Protein AF-0000000079763276 (afdb_homodimer)

Organism: NCBI:txid410072

Sequence (684 aa):
MGRKKKNRVYVGIDGIDIKVNTTSILEENYYAFKNKNGEEIGTLKAVKDGYLLHLCLPKVLRNDNITPFTTTDFKHMESVLKYIQKQLKTIFGNEIYETVVRTCEVNATAELSNVNKIEPMLKLLAKILLTKGEKLFICATGEQTGKRYEAVKCLCSGQRIESIKTAQLSNSRVKLKLYNKSKEQNITDRGLLRIEFIYSSRGLKVAKTGKTLAEFLTPTSIHSLLEWYRKDYKDLLIARYWNNNDRYSLNDGYSVPIYKEMIEVIYNDLVAHEGQPLSVALINKNLIEIDYELFKRACKMYYPKLNSAQKAWARVQKSGEIQINTGIIDEFVSISKQIIYEMGRKKKNRVYVGIDGIDIKVNTTSILEENYYAFKNKNGEEIGTLKAVKDGYLLHLCLPKVLRNDNITPFTTTDFKHMESVLKYIQKQLKTIFGNEIYETVVRTCEVNATAELSNVNKIEPMLKLLAKILLTKGEKLFICATGEQTGKRYEAVKCLCSGQRIESIKTAQLSNSRVKLKLYNKSKEQNITDRGLLRIEFIYSSRGLKVAKTGKTLAEFLTPTSIHSLLEWYRKDYKDLLIARYWNNNDRYSLNDGYSVPIYKEMIEVIYNDLVAHEGQPLSVALINKNLIEIDYELFKRACKMYYPKLNSAQKAWARVQKSGEIQINTGIIDEFVSISKQIIYE

Solvent-accessible surface area (backbone atoms only — not comparable to full-atom values): 34869 Å² total; per-residue (Å²): 126,77,78,74,77,72,64,55,72,42,61,21,40,35,43,34,33,32,36,38,29,29,83,68,78,69,89,58,23,69,43,75,38,57,33,96,84,66,45,77,30,26,42,35,35,45,39,55,59,23,31,38,32,39,35,36,54,22,32,67,79,40,96,51,60,76,59,41,39,30,78,84,48,52,84,45,35,65,60,50,50,50,49,52,50,48,54,49,32,70,74,54,49,87,44,61,79,47,44,35,52,44,33,40,28,36,34,35,32,33,37,50,95,42,51,80,48,49,45,32,43,46,50,46,51,46,57,48,65,38,29,72,85,42,56,32,36,36,33,25,24,25,32,68,61,27,67,71,35,65,79,38,90,65,64,51,69,46,73,44,52,48,33,40,32,45,52,70,36,90,82,57,23,42,27,44,40,36,34,45,45,17,63,78,69,71,42,81,89,50,18,32,40,31,46,32,39,40,27,30,49,62,28,37,52,75,34,60,37,37,54,34,49,76,50,27,63,34,68,70,19,47,50,37,41,52,52,44,48,32,52,47,46,42,65,66,49,49,28,27,35,24,44,46,63,46,78,82,50,70,74,57,88,52,76,50,44,48,65,57,49,53,24,48,46,51,31,52,41,28,62,76,50,74,60,43,45,55,64,40,46,48,47,39,39,84,56,32,35,29,22,38,60,45,51,49,53,21,32,53,70,68,34,92,45,66,69,60,21,51,50,39,53,48,50,39,62,69,64,50,57,58,63,86,30,72,62,38,67,60,48,49,52,53,52,50,49,44,62,58,74,102,127,79,78,73,78,74,63,54,71,42,59,22,38,37,41,33,33,32,37,38,30,30,83,67,79,69,89,57,23,68,42,74,38,58,32,97,86,64,46,77,29,28,41,34,35,46,38,55,58,24,31,37,32,40,35,35,54,23,33,68,79,39,96,50,60,76,59,41,38,29,79,84,47,52,85,45,34,66,60,50,50,50,51,54,51,49,54,49,32,70,74,52,48,86,44,63,80,47,44,34,51,43,32,39,27,38,32,34,32,34,38,49,97,42,50,80,47,49,45,32,43,45,50,46,52,47,57,47,65,37,29,70,84,41,56,31,35,38,34,25,24,26,31,68,61,26,67,70,33,64,79,36,89,65,65,52,69,47,72,44,51,50,34,41,32,45,50,72,36,91,82,57,24,42,26,44,39,35,34,46,44,18,64,76,68,71,42,83,87,51,18,31,40,30,48,31,38,40,26,31,51,60,28,38,53,75,35,61,36,35,55,34,50,74,50,28,60,33,69,69,20,47,50,37,41,53,52,43,48,33,51,45,45,42,65,66,50,48,27,27,34,24,43,47,64,48,77,81,50,73,74,59,87,52,75,51,43,49,65,57,48,53,24,49,46,52,32,52,41,26,62,77,52,74,60,43,46,55,62,40,46,50,47,40,38,84,58,32,36,31,22,37,58,44,50,48,51,22,32,53,72,68,35,93,44,67,68,60,21,50,52,39,55,49,51,39,62,71,66,50,56,59,62,85,30,71,63,37,66,60,49,50,52,52,53,49,50,44,62,58,75,103

Structure (mmCIF, N/CA/C/O backbone):
data_AF-0000000079763276-model_v1
#
loop_
_entity.id
_entity.type
_entity.pdbx_description
1 polymer 'Uncharacterized protein'
#
loop_
_atom_site.group_PDB
_atom_site.id
_atom_site.type_symbol
_atom_site.label_atom_id
_atom_site.label_alt_id
_atom_site.label_comp_id
_atom_site.label_asym_id
_atom_site.label_entity_id
_atom_site.label_seq_id
_atom_site.pdbx_PDB_ins_code
_atom_site.Cartn_x
_atom_site.Cartn_y
_atom_site.Cartn_z
_atom_site.occupancy
_atom_site.B_iso_or_equiv
_atom_site.auth_seq_id
_atom_site.auth_comp_id
_atom_site.auth_asym_id
_atom_site.auth_atom_id
_atom_site.pdbx_PDB_model_num
ATOM 1 N N . MET A 1 1 ? -39.062 15.445 4.48 1 29.23 1 MET A N 1
ATOM 2 C CA . MET A 1 1 ? -37.656 15.047 4.402 1 29.23 1 MET A CA 1
ATOM 3 C C . MET A 1 1 ? -37.469 13.875 3.451 1 29.23 1 MET A C 1
ATOM 5 O O . MET A 1 1 ? -38.094 12.828 3.627 1 29.23 1 MET A O 1
ATOM 9 N N . GLY A 1 2 ? -37.188 14.172 2.225 1 38.56 2 GLY A N 1
ATOM 10 C CA . GLY A 1 2 ? -37.219 13.133 1.207 1 38.56 2 GLY A CA 1
ATOM 11 C C . GLY A 1 2 ? -36.469 11.875 1.626 1 38.56 2 GLY A C 1
ATOM 12 O O . GLY A 1 2 ? -35.531 11.938 2.43 1 38.56 2 GLY A O 1
ATOM 13 N N . ARG A 1 3 ? -37.062 10.742 1.573 1 43 3 ARG A N 1
ATOM 14 C CA . ARG A 1 3 ? -36.5 9.484 2.049 1 43 3 ARG A CA 1
ATOM 15 C C . ARG A 1 3 ? -35.062 9.312 1.533 1 43 3 ARG A C 1
ATOM 17 O O . ARG A 1 3 ? -34.812 9.352 0.325 1 43 3 ARG A O 1
ATOM 24 N N . LYS A 1 4 ? -34.062 9.695 2.346 1 55.12 4 LYS A N 1
ATOM 25 C CA . LYS A 1 4 ? -32.656 9.469 2.043 1 55.12 4 LYS A CA 1
ATOM 26 C C . LYS A 1 4 ? -32.438 8.148 1.297 1 55.12 4 LYS A C 1
ATOM 28 O O . LYS A 1 4 ? -32.969 7.117 1.707 1 55.12 4 LYS A O 1
ATOM 33 N N . LYS A 1 5 ? -32.25 8.164 -0.028 1 55.94 5 LYS A N 1
ATOM 34 C CA . LYS A 1 5 ? -32.031 6.996 -0.872 1 55.94 5 LYS A CA 1
ATOM 35 C C . LYS A 1 5 ? -31.078 6.008 -0.195 1 55.94 5 LYS A C 1
ATOM 37 O O . LYS A 1 5 ? -29.969 6.371 0.198 1 55.94 5 LYS A O 1
ATOM 42 N N . LYS A 1 6 ? -31.719 4.93 0.342 1 70.81 6 LYS A N 1
ATOM 43 C CA . LYS A 1 6 ? -30.969 3.846 0.965 1 70.81 6 LYS A CA 1
ATOM 44 C C . LYS A 1 6 ? -29.922 3.281 0.007 1 70.81 6 LYS A C 1
ATOM 46 O O . LYS A 1 6 ? -30.188 3.102 -1.182 1 70.81 6 LYS A O 1
ATOM 51 N N . ASN A 1 7 ? -28.688 3.197 0.489 1 83.5 7 ASN A N 1
ATOM 52 C CA . ASN A 1 7 ? -27.625 2.553 -0.283 1 83.5 7 ASN A CA 1
ATOM 53 C C . ASN A 1 7 ? -28.016 1.139 -0.702 1 83.5 7 ASN A C 1
ATOM 55 O O . ASN A 1 7 ? -28.703 0.437 0.039 1 83.5 7 ASN A O 1
ATOM 59 N N . ARG A 1 8 ? -27.859 0.8 -1.854 1 90.81 8 ARG A N 1
ATOM 60 C CA . ARG A 1 8 ? -27.969 -0.591 -2.281 1 90.81 8 ARG A CA 1
ATOM 61 C C . ARG A 1 8 ? -26.719 -1.372 -1.922 1 90.81 8 ARG A C 1
ATOM 63 O O . ARG A 1 8 ? -25.609 -0.97 -2.281 1 90.81 8 ARG A O 1
ATOM 70 N N . VAL A 1 9 ? -26.891 -2.482 -1.123 1 96.5 9 VAL A N 1
ATOM 71 C CA . VAL A 1 9 ? -25.766 -3.312 -0.698 1 96.5 9 VAL A CA 1
ATOM 72 C C . VAL A 1 9 ? -26.016 -4.766 -1.097 1 96.5 9 VAL A C 1
ATOM 74 O O . VAL A 1 9 ? -27.109 -5.301 -0.869 1 96.5 9 VAL A O 1
ATOM 77 N N . TYR A 1 10 ? -25.094 -5.324 -1.729 1 96.94 10 TYR A N 1
ATOM 78 C CA . TYR A 1 10 ? -25.125 -6.742 -2.064 1 96.94 10 TYR A CA 1
ATOM 79 C C . TYR A 1 10 ? -24.016 -7.5 -1.35 1 96.94 10 TYR A C 1
ATOM 81 O O . TYR A 1 10 ? -22.859 -7.09 -1.386 1 96.94 10 TYR A O 1
ATOM 89 N N . VAL A 1 11 ? -24.359 -8.57 -0.681 1 97.94 11 VAL A N 1
ATOM 90 C CA . VAL A 1 11 ? -23.375 -9.43 -0.018 1 97.94 11 VAL A CA 1
ATOM 91 C C . VAL A 1 11 ? -23.391 -10.82 -0.642 1 97.94 11 VAL A C 1
ATOM 93 O O . VAL A 1 11 ? -24.469 -11.391 -0.869 1 97.94 11 VAL A O 1
ATOM 96 N N . GLY A 1 12 ? -22.266 -11.336 -0.993 1 98.12 12 GLY A N 1
ATOM 97 C CA . GLY A 1 12 ? -22.188 -12.664 -1.594 1 98.12 12 GLY A CA 1
ATOM 98 C C . GLY A 1 12 ? -20.781 -13.148 -1.804 1 98.12 12 GLY A C 1
ATOM 99 O O . GLY A 1 12 ? -19.812 -12.477 -1.424 1 98.12 12 GLY A O 1
ATOM 100 N N . ILE A 1 13 ? -20.672 -14.312 -2.334 1 97.88 13 ILE A N 1
ATOM 101 C CA . ILE A 1 13 ? -19.359 -14.898 -2.621 1 97.88 13 ILE A CA 1
ATOM 102 C C . ILE A 1 13 ? -18.906 -14.477 -4.012 1 97.88 13 ILE A C 1
ATOM 104 O O . ILE A 1 13 ? -19.719 -14.148 -4.875 1 97.88 13 ILE A O 1
ATOM 108 N N . ASP A 1 14 ? -17.594 -14.336 -4.203 1 97.75 14 ASP A N 1
ATOM 109 C CA . ASP A 1 14 ? -17.016 -13.875 -5.465 1 97.75 14 ASP A CA 1
ATOM 110 C C . ASP A 1 14 ? -16.016 -14.883 -6.012 1 97.75 14 ASP A C 1
ATOM 112 O O . ASP A 1 14 ? -16.406 -15.898 -6.598 1 97.75 14 ASP A O 1
ATOM 116 N N . GLY A 1 15 ? -14.75 -14.688 -5.762 1 97.56 15 GLY A N 1
ATOM 117 C CA . GLY A 1 15 ? -13.719 -15.586 -6.254 1 97.56 15 GLY A CA 1
ATOM 118 C C . GLY A 1 15 ? -13.484 -16.781 -5.352 1 97.56 15 GLY A C 1
ATOM 119 O O . GLY A 1 15 ? -13.523 -16.656 -4.125 1 97.56 15 GLY A O 1
ATOM 120 N N . ILE A 1 16 ? -13.273 -17.953 -5.941 1 97.88 16 ILE A N 1
ATOM 121 C CA . ILE A 1 16 ? -12.898 -19.156 -5.191 1 97.88 16 ILE A CA 1
ATOM 122 C C . ILE A 1 16 ? -11.672 -19.797 -5.824 1 97.88 16 ILE A C 1
ATOM 124 O O . ILE A 1 16 ? -11.508 -19.781 -7.047 1 97.88 16 ILE A O 1
ATOM 128 N N . ASP A 1 17 ? -10.852 -20.25 -4.98 1 97.62 17 ASP A N 1
ATOM 129 C CA . ASP A 1 17 ? -9.75 -21.094 -5.414 1 97.62 17 ASP A CA 1
ATOM 130 C C . ASP A 1 17 ? -10.055 -22.562 -5.168 1 97.62 17 ASP A C 1
ATOM 132 O O . ASP A 1 17 ? -10.328 -22.969 -4.035 1 97.62 17 ASP A O 1
ATOM 136 N N . ILE A 1 18 ? -10.016 -23.328 -6.203 1 97.31 18 ILE A N 1
ATOM 137 C CA . ILE A 1 18 ? -10.328 -24.75 -6.141 1 97.31 18 ILE A CA 1
ATOM 138 C C . ILE A 1 18 ? -9.086 -25.562 -6.504 1 97.31 18 ILE A C 1
ATOM 140 O O . ILE A 1 18 ? -8.555 -25.438 -7.609 1 97.31 18 ILE A O 1
ATOM 144 N N . LYS A 1 19 ? -8.672 -26.359 -5.641 1 95.62 19 LYS A N 1
ATOM 145 C CA . LYS A 1 19 ? -7.625 -27.328 -5.957 1 95.62 19 LYS A CA 1
ATOM 146 C C . LYS A 1 19 ? -8.203 -28.578 -6.613 1 95.62 19 LYS A C 1
ATOM 148 O O . LYS A 1 19 ? -9.055 -29.25 -6.031 1 95.62 19 LYS A O 1
ATOM 153 N N . VAL A 1 20 ? -7.797 -28.781 -7.797 1 93.38 20 VAL A N 1
ATOM 154 C CA . VAL A 1 20 ? -8.164 -29.984 -8.531 1 93.38 20 VAL A CA 1
ATOM 155 C C . VAL A 1 20 ? -7.055 -31.031 -8.391 1 93.38 20 VAL A C 1
ATOM 157 O O . VAL A 1 20 ? -6.008 -30.922 -9.031 1 93.38 20 VAL A O 1
ATOM 160 N N . ASN A 1 21 ? -7.363 -31.984 -7.621 1 90.94 21 ASN A N 1
ATOM 161 C CA . ASN A 1 21 ? -6.391 -33.062 -7.445 1 90.94 21 ASN A CA 1
ATOM 162 C C . ASN A 1 21 ? -6.488 -34.094 -8.555 1 90.94 21 ASN A C 1
ATOM 164 O O . ASN A 1 21 ? -7.539 -34.719 -8.742 1 90.94 21 ASN A O 1
ATOM 168 N N . THR A 1 22 ? -5.457 -34.188 -9.266 1 88.19 22 THR A N 1
ATOM 169 C CA . THR A 1 22 ? -5.43 -35.094 -10.406 1 88.19 22 THR A CA 1
ATOM 170 C C . THR A 1 22 ? -3.994 -35.5 -10.742 1 88.19 22 THR A C 1
ATOM 172 O O . THR A 1 22 ? -3.047 -34.812 -10.375 1 88.19 22 THR A O 1
ATOM 175 N N . THR A 1 23 ? -3.895 -36.625 -11.391 1 78.94 23 THR A N 1
ATOM 176 C CA . THR A 1 23 ? -2.596 -37.062 -11.883 1 78.94 23 THR A CA 1
ATOM 177 C C . THR A 1 23 ? -2.428 -36.688 -13.359 1 78.94 23 THR A C 1
ATOM 179 O O . THR A 1 23 ? -1.354 -36.906 -13.93 1 78.94 23 THR A O 1
ATOM 182 N N . SER A 1 24 ? -3.504 -36.188 -13.844 1 78.69 24 SER A N 1
ATOM 183 C CA . SER A 1 24 ? -3.453 -35.812 -15.258 1 78.69 24 SER A CA 1
ATOM 184 C C . SER A 1 24 ? -2.49 -34.625 -15.477 1 78.69 24 SER A C 1
ATOM 186 O O . SER A 1 24 ? -2.424 -33.719 -14.664 1 78.69 24 SER A O 1
ATOM 188 N N . ILE A 1 25 ? -1.754 -34.781 -16.531 1 73.62 25 ILE A N 1
ATOM 189 C CA . ILE A 1 25 ? -0.878 -33.688 -16.938 1 73.62 25 ILE A CA 1
ATOM 190 C C . ILE A 1 25 ? -1.434 -33 -18.188 1 73.62 25 ILE A C 1
ATOM 192 O O . ILE A 1 25 ? -1.625 -33.656 -19.219 1 73.62 25 ILE A O 1
ATOM 196 N N . LEU A 1 26 ? -1.75 -31.797 -18.016 1 76.94 26 LEU A N 1
ATOM 197 C CA . LEU A 1 26 ? -2.297 -31.062 -19.156 1 76.94 26 LEU A CA 1
ATOM 198 C C . LEU A 1 26 ? -1.179 -30.547 -20.047 1 76.94 26 LEU A C 1
ATOM 200 O O . LEU A 1 26 ? -0.051 -30.344 -19.594 1 76.94 26 LEU A O 1
ATOM 204 N N . GLU A 1 27 ? -1.501 -30.359 -21.312 1 66.69 27 GLU A N 1
ATOM 205 C CA . GLU A 1 27 ? -0.526 -29.953 -22.328 1 66.69 27 GLU A CA 1
ATOM 206 C C . GLU A 1 27 ? -0.096 -28.5 -22.125 1 66.69 27 GLU A C 1
ATOM 208 O O . GLU A 1 27 ? 0.997 -28.109 -22.531 1 66.69 27 GLU A O 1
ATOM 213 N N . GLU A 1 28 ? -1.075 -27.766 -21.609 1 68 28 GLU A N 1
ATOM 214 C CA . GLU A 1 28 ? -0.776 -26.359 -21.375 1 68 28 GLU A CA 1
ATOM 215 C C . GLU A 1 28 ? -0.731 -26.031 -19.891 1 68 28 GLU A C 1
ATOM 217 O O . GLU A 1 28 ? -1.394 -26.688 -19.078 1 68 28 GLU A O 1
ATOM 222 N N . ASN A 1 29 ? 0.123 -25.125 -19.5 1 62.69 29 ASN A N 1
ATOM 223 C CA . ASN A 1 29 ? 0.277 -24.75 -18.109 1 62.69 29 ASN A CA 1
ATOM 224 C C . ASN A 1 29 ? -0.835 -23.797 -17.656 1 62.69 29 ASN A C 1
ATOM 226 O O . ASN A 1 29 ? -1.068 -23.641 -16.453 1 62.69 29 ASN A O 1
ATOM 230 N N . TYR A 1 30 ? -1.429 -23.156 -18.641 1 70.62 30 TYR A N 1
ATOM 231 C CA . TYR A 1 30 ? -2.461 -22.172 -18.359 1 70.62 30 TYR A CA 1
ATOM 232 C C . TYR A 1 30 ? -3.713 -22.422 -19.188 1 70.62 30 TYR A C 1
ATOM 234 O O . TYR A 1 30 ? -3.637 -22.578 -20.406 1 70.62 30 TYR A O 1
ATOM 242 N N . TYR A 1 31 ? -4.738 -22.688 -18.438 1 80.56 31 TYR A N 1
ATOM 243 C CA . TYR A 1 31 ? -6.023 -22.859 -19.109 1 80.56 31 TYR A CA 1
ATOM 244 C C . TYR A 1 31 ? -7.047 -21.859 -18.578 1 80.56 31 TYR A C 1
ATOM 246 O O . TYR A 1 31 ? -7.145 -21.625 -17.375 1 80.56 31 TYR A O 1
ATOM 254 N N . ALA A 1 32 ? -7.691 -21.266 -19.531 1 85.94 32 ALA A N 1
ATOM 255 C CA . ALA A 1 32 ? -8.758 -20.328 -19.156 1 85.94 32 ALA A CA 1
ATOM 256 C C . ALA A 1 32 ? -10.117 -21.016 -19.156 1 85.94 32 ALA A C 1
ATOM 258 O O . ALA A 1 32 ? -10.43 -21.781 -20.078 1 85.94 32 ALA A O 1
ATOM 259 N N . PHE A 1 33 ? -10.789 -20.812 -18.078 1 89.25 33 PHE A N 1
ATOM 260 C CA . PHE A 1 33 ? -12.188 -21.203 -18.031 1 89.25 33 PHE A CA 1
ATOM 261 C C . PHE A 1 33 ? -13.07 -20.109 -18.609 1 89.25 33 PHE A C 1
ATOM 263 O O . PHE A 1 33 ? -12.898 -18.922 -18.297 1 89.25 33 PHE A O 1
ATOM 270 N N . LYS A 1 34 ? -13.93 -20.547 -19.453 1 86.81 34 LYS A N 1
ATOM 271 C CA . LYS A 1 34 ? -14.789 -19.547 -20.094 1 86.81 34 LYS A CA 1
ATOM 272 C C . LYS A 1 34 ? -16.266 -19.859 -19.844 1 86.81 34 LYS A C 1
ATOM 274 O O . LYS A 1 34 ? -16.641 -21.016 -19.688 1 86.81 34 LYS A O 1
ATOM 279 N N . ASN A 1 35 ? -17 -18.781 -19.781 1 86.5 35 ASN A N 1
ATOM 280 C CA . ASN A 1 35 ? -18.438 -18.984 -19.672 1 86.5 35 ASN A CA 1
ATOM 281 C C . ASN A 1 35 ? -19.078 -19.203 -21.047 1 86.5 35 ASN A C 1
ATOM 283 O O . ASN A 1 35 ? -18.359 -19.359 -22.047 1 86.5 35 ASN A O 1
ATOM 287 N N . LYS A 1 36 ? -20.406 -19.219 -21.031 1 81.31 36 LYS A N 1
ATOM 288 C CA . LYS A 1 36 ? -21.141 -19.516 -22.25 1 81.31 36 LYS A CA 1
ATOM 289 C C . LYS A 1 36 ? -20.906 -18.453 -23.312 1 81.31 36 LYS A C 1
ATOM 291 O O . LYS A 1 36 ? -20.969 -18.75 -24.516 1 81.31 36 LYS A O 1
ATOM 296 N N . ASN A 1 37 ? -20.578 -17.281 -22.906 1 84.88 37 ASN A N 1
ATOM 297 C CA . ASN A 1 37 ? -20.359 -16.172 -23.812 1 84.88 37 ASN A CA 1
ATOM 298 C C . ASN A 1 37 ? -18.906 -16.047 -24.25 1 84.88 37 ASN A C 1
ATOM 300 O O . ASN A 1 37 ? -18.531 -15.117 -24.953 1 84.88 37 ASN A O 1
ATOM 304 N N . GLY A 1 38 ? -18.094 -16.953 -23.766 1 86.06 38 GLY A N 1
ATOM 305 C CA . GLY A 1 38 ? -16.688 -16.953 -24.156 1 86.06 38 GLY A CA 1
ATOM 306 C C . GLY A 1 38 ? -15.828 -16.078 -23.266 1 86.06 38 GLY A C 1
ATOM 307 O O . GLY A 1 38 ? -14.633 -15.906 -23.516 1 86.06 38 GLY A O 1
ATOM 308 N N . GLU A 1 39 ? -16.422 -15.508 -22.25 1 88.75 39 GLU A N 1
ATOM 309 C CA . GLU A 1 39 ? -15.664 -14.648 -21.344 1 88.75 39 GLU A CA 1
ATOM 310 C C . GLU A 1 39 ? -14.891 -15.477 -20.312 1 88.75 39 GLU A C 1
ATOM 312 O O . GLU A 1 39 ? -15.398 -16.484 -19.812 1 88.75 39 GLU A O 1
ATOM 317 N N . GLU A 1 40 ? -13.742 -15 -20.031 1 91.56 40 GLU A N 1
ATOM 318 C CA . GLU A 1 40 ? -12.922 -15.703 -19.047 1 91.56 40 GLU A CA 1
ATOM 319 C C . GLU A 1 40 ? -13.5 -15.562 -17.656 1 91.56 40 GLU A C 1
ATOM 321 O O . GLU A 1 40 ? -13.812 -14.453 -17.203 1 91.56 40 GLU A O 1
ATOM 326 N N . ILE A 1 41 ? -13.641 -16.703 -17.047 1 93.69 41 ILE A N 1
ATOM 327 C CA . ILE A 1 41 ? -14.242 -16.672 -15.711 1 93.69 41 ILE A CA 1
ATOM 328 C C . ILE A 1 41 ? -13.281 -17.281 -14.695 1 93.69 41 ILE A C 1
ATOM 330 O O . ILE A 1 41 ? -13.539 -17.25 -13.492 1 93.69 41 ILE A O 1
ATOM 334 N N . GLY A 1 42 ? -12.219 -17.812 -15.18 1 94.25 42 GLY A N 1
ATOM 335 C CA . GLY A 1 42 ? -11.242 -18.406 -14.281 1 94.25 42 GLY A CA 1
ATOM 336 C C . GLY A 1 42 ? -10 -18.906 -15 1 94.25 42 GLY A C 1
ATOM 337 O O . GLY A 1 42 ? -9.969 -18.953 -16.234 1 94.25 42 GLY A O 1
ATOM 338 N N . THR A 1 43 ? -9.031 -19.141 -14.227 1 91 43 THR A N 1
ATOM 339 C CA . THR A 1 43 ? -7.773 -19.641 -14.766 1 91 43 THR A CA 1
ATOM 340 C C . THR A 1 43 ? -7.293 -20.844 -13.969 1 91 43 THR A C 1
ATOM 342 O O . THR A 1 43 ? -7.496 -20.922 -12.758 1 91 43 THR A O 1
ATOM 345 N N . LEU A 1 44 ? -6.742 -21.766 -14.703 1 87.69 44 LEU A N 1
ATOM 346 C CA . LEU A 1 44 ? -6.191 -22.984 -14.133 1 87.69 44 LEU A CA 1
ATOM 347 C C . LEU A 1 44 ? -4.672 -22.984 -14.211 1 87.69 44 LEU A C 1
ATOM 349 O O . LEU A 1 44 ? -4.102 -22.797 -15.289 1 87.69 44 LEU A O 1
ATOM 353 N N . LYS A 1 45 ? -4.109 -23.125 -13.047 1 81.12 45 LYS A N 1
ATOM 354 C CA . LYS A 1 45 ? -2.652 -23.156 -12.977 1 81.12 45 LYS A CA 1
ATOM 355 C C . LYS A 1 45 ? -2.158 -24.469 -12.375 1 81.12 45 LYS A C 1
ATOM 357 O O . LYS A 1 45 ? -2.746 -24.984 -11.414 1 81.12 45 LYS A O 1
ATOM 362 N N . ALA A 1 46 ? -1.148 -25 -12.883 1 77.81 46 ALA A N 1
ATOM 363 C CA . ALA A 1 46 ? -0.569 -26.234 -12.352 1 77.81 46 ALA A CA 1
ATOM 364 C C . ALA A 1 46 ? 0.062 -26 -10.984 1 77.81 46 ALA A C 1
ATOM 366 O O . ALA A 1 46 ? 0.73 -24.984 -10.773 1 77.81 46 ALA A O 1
ATOM 367 N N . VAL A 1 47 ? -0.291 -26.844 -10.062 1 77.44 47 VAL A N 1
ATOM 368 C CA . VAL A 1 47 ? 0.305 -26.844 -8.734 1 77.44 47 VAL A CA 1
ATOM 369 C C . VAL A 1 47 ? 0.693 -28.281 -8.344 1 77.44 47 VAL A C 1
ATOM 371 O O . VAL A 1 47 ? 0.512 -29.203 -9.133 1 77.44 47 VAL A O 1
ATOM 374 N N . LYS A 1 48 ? 1.231 -28.359 -7.105 1 69.56 48 LYS A N 1
ATOM 375 C CA . LYS A 1 48 ? 1.581 -29.688 -6.621 1 69.56 48 LYS A CA 1
ATOM 376 C C . LYS A 1 48 ? 0.35 -30.578 -6.547 1 69.56 48 LYS A C 1
ATOM 378 O O . LYS A 1 48 ? -0.684 -30.188 -6.004 1 69.56 48 LYS A O 1
ATOM 383 N N . ASP A 1 49 ? 0.471 -31.703 -7.117 1 73.56 49 ASP A N 1
ATOM 384 C CA . ASP A 1 49 ? -0.523 -32.781 -7.043 1 73.56 49 ASP A CA 1
ATOM 385 C C . ASP A 1 49 ? -1.811 -32.375 -7.762 1 73.56 49 ASP A C 1
ATOM 387 O O . ASP A 1 49 ? -2.9 -32.812 -7.383 1 73.56 49 ASP A O 1
ATOM 391 N N . GLY A 1 50 ? -1.631 -31.438 -8.758 1 83.31 50 GLY A N 1
ATOM 392 C CA . GLY A 1 50 ? -2.83 -31.109 -9.508 1 83.31 50 GLY A CA 1
ATOM 393 C C . GLY A 1 50 ? -2.832 -29.688 -10.039 1 83.31 50 GLY A C 1
ATOM 394 O O . GLY A 1 50 ? -1.827 -29.219 -10.586 1 83.31 50 GLY A O 1
ATOM 395 N N . TYR A 1 51 ? -3.986 -29.109 -10 1 86.44 51 TYR A N 1
ATOM 396 C CA . TYR A 1 51 ? -4.172 -27.766 -10.555 1 86.44 51 TYR A CA 1
ATOM 397 C C . TYR A 1 51 ? -4.992 -26.891 -9.617 1 86.44 51 TYR A C 1
ATOM 399 O O . TYR A 1 51 ? -5.805 -27.406 -8.836 1 86.44 51 TYR A O 1
ATOM 407 N N . LEU A 1 52 ? -4.672 -25.641 -9.688 1 91.44 52 LEU A N 1
ATOM 408 C CA . LEU A 1 52 ? -5.453 -24.656 -8.945 1 91.44 52 LEU A CA 1
ATOM 409 C C . LEU A 1 52 ? -6.316 -23.828 -9.898 1 91.44 52 LEU A C 1
ATOM 411 O O . LEU A 1 52 ? -5.793 -23.141 -10.781 1 91.44 52 LEU A O 1
ATOM 415 N N . LEU A 1 53 ? -7.539 -23.906 -9.688 1 94.5 53 LEU A N 1
ATOM 416 C CA . LEU A 1 53 ? -8.5 -23.125 -10.461 1 94.5 53 LEU A CA 1
ATOM 417 C C . LEU A 1 53 ? -8.945 -21.891 -9.688 1 94.5 53 LEU A C 1
ATOM 419 O O . LEU A 1 53 ? -9.547 -22.016 -8.617 1 94.5 53 LEU A O 1
ATOM 423 N N . HIS A 1 54 ? -8.641 -20.781 -10.227 1 96.38 54 HIS A N 1
ATOM 424 C CA . HIS A 1 54 ? -9.25 -19.547 -9.734 1 96.38 54 HIS A CA 1
ATOM 425 C C . HIS A 1 54 ? -10.508 -19.188 -10.523 1 96.38 54 HIS A C 1
ATOM 427 O O . HIS A 1 54 ? -10.43 -18.906 -11.719 1 96.38 54 HIS A O 1
ATOM 433 N N . LEU A 1 55 ? -11.57 -19.172 -9.836 1 97.19 55 LEU A N 1
ATOM 434 C CA . LEU A 1 55 ? -12.852 -19.016 -10.523 1 97.19 55 LEU A CA 1
ATOM 435 C C . LEU A 1 55 ? -13.648 -17.859 -9.938 1 97.19 55 LEU A C 1
ATOM 437 O O . LEU A 1 55 ? -13.773 -17.734 -8.719 1 97.19 55 LEU A O 1
ATOM 441 N N . CYS A 1 56 ? -14.141 -17 -10.797 1 97.25 56 CYS A N 1
ATOM 442 C CA . CYS A 1 56 ? -15.094 -15.969 -10.406 1 97.25 56 CYS A CA 1
ATOM 443 C C . CYS A 1 56 ? -16.531 -16.469 -10.539 1 97.25 56 CYS A C 1
ATOM 445 O O . CYS A 1 56 ? -17.094 -16.438 -11.633 1 97.25 56 CYS A O 1
ATOM 447 N N . LEU A 1 57 ? -17.141 -16.75 -9.523 1 96.56 57 LEU A N 1
ATOM 448 C CA . LEU A 1 57 ? -18.406 -17.469 -9.516 1 96.56 57 LEU A CA 1
ATOM 449 C C . LEU A 1 57 ? -19.516 -16.641 -10.164 1 96.56 57 LEU A C 1
ATOM 451 O O . LEU A 1 57 ? -20.266 -17.141 -10.992 1 96.56 57 LEU A O 1
ATOM 455 N N . PRO A 1 58 ? -19.656 -15.359 -9.805 1 96.31 58 PRO A N 1
ATOM 456 C CA . PRO A 1 58 ? -20.719 -14.57 -10.43 1 96.31 58 PRO A CA 1
ATOM 457 C C . PRO A 1 58 ? -20.625 -14.555 -11.953 1 96.31 58 PRO A C 1
ATOM 459 O O . PRO A 1 58 ? -21.641 -14.516 -12.641 1 96.31 58 PRO A O 1
ATOM 462 N N . LYS A 1 59 ? -19.484 -14.641 -12.453 1 95.5 59 LYS A N 1
ATOM 463 C CA . LYS A 1 59 ? -19.281 -14.539 -13.898 1 95.5 59 LYS A CA 1
ATOM 464 C C . LYS A 1 59 ? -19.75 -15.797 -14.609 1 95.5 59 LYS A C 1
ATOM 466 O O . LYS A 1 59 ? -19.859 -15.812 -15.836 1 95.5 59 LYS A O 1
ATOM 471 N N . VAL A 1 60 ? -19.938 -16.859 -13.891 1 94.75 60 VAL A N 1
ATOM 472 C CA . VAL A 1 60 ? -20.578 -18.031 -14.477 1 94.75 60 VAL A CA 1
ATOM 473 C C . VAL A 1 60 ? -22 -17.688 -14.898 1 94.75 60 VAL A C 1
ATOM 475 O O . VAL A 1 60 ? -22.531 -18.25 -15.867 1 94.75 60 VAL A O 1
ATOM 478 N N . LEU A 1 61 ? -22.625 -16.781 -14.219 1 94 61 LEU A N 1
ATOM 479 C CA . LEU A 1 61 ? -24.031 -16.469 -14.406 1 94 61 LEU A CA 1
ATOM 480 C C . LEU A 1 61 ? -24.203 -15.141 -15.148 1 94 61 LEU A C 1
ATOM 482 O O . LEU A 1 61 ? -25.219 -14.914 -15.805 1 94 61 LEU A O 1
ATOM 486 N N . ARG A 1 62 ? -23.312 -14.242 -15.016 1 93.19 62 ARG A N 1
ATOM 487 C CA . ARG A 1 62 ? -23.453 -12.898 -15.578 1 93.19 62 ARG A CA 1
ATOM 488 C C . ARG A 1 62 ? -22.109 -12.352 -16.047 1 93.19 62 ARG A C 1
ATOM 490 O O . ARG A 1 62 ? -21.062 -12.969 -15.812 1 93.19 62 ARG A O 1
ATOM 497 N N . ASN A 1 63 ? -22.047 -11.141 -16.641 1 90.44 63 ASN A N 1
ATOM 498 C CA . ASN A 1 63 ? -20.891 -10.648 -17.375 1 90.44 63 ASN A CA 1
ATOM 499 C C . ASN A 1 63 ? -19.859 -10.008 -16.453 1 90.44 63 ASN A C 1
ATOM 501 O O . ASN A 1 63 ? -18.703 -9.797 -16.844 1 90.44 63 ASN A O 1
ATOM 505 N N . ASP A 1 64 ? -20.312 -9.594 -15.289 1 92.25 64 ASP A N 1
ATOM 506 C CA . ASP A 1 64 ? -19.391 -8.953 -14.359 1 92.25 64 ASP A CA 1
ATOM 507 C C . ASP A 1 64 ? -19.641 -9.43 -12.93 1 92.25 64 ASP A C 1
ATOM 509 O O . ASP A 1 64 ? -20.531 -10.258 -12.688 1 92.25 64 ASP A O 1
ATOM 513 N N . ASN A 1 65 ? -18.828 -9 -12.094 1 96.06 65 ASN A N 1
ATOM 514 C CA . ASN A 1 65 ? -18.984 -9.398 -10.695 1 96.06 65 ASN A CA 1
ATOM 515 C C . ASN A 1 65 ? -19.266 -8.188 -9.805 1 96.06 65 ASN A C 1
ATOM 517 O O . ASN A 1 65 ? -18.875 -8.18 -8.633 1 96.06 65 ASN A O 1
ATOM 521 N N . ILE A 1 66 ? -19.859 -7.152 -10.383 1 96.31 66 ILE A N 1
ATOM 522 C CA . ILE A 1 66 ? -20.281 -6.023 -9.555 1 96.31 66 ILE A CA 1
ATOM 523 C C . ILE A 1 66 ? -21.188 -6.516 -8.43 1 96.31 66 ILE A C 1
ATOM 525 O O . ILE A 1 66 ? -20.969 -6.188 -7.258 1 96.31 66 ILE A O 1
ATOM 529 N N . THR A 1 67 ? -22.203 -7.312 -8.906 1 96.69 67 THR A N 1
ATOM 530 C CA . THR A 1 67 ? -23 -8.039 -7.93 1 96.69 67 THR A CA 1
ATOM 531 C C . THR A 1 67 ? -22.391 -9.406 -7.641 1 96.69 67 THR A C 1
ATOM 533 O O . THR A 1 67 ? -22.234 -10.234 -8.547 1 96.69 67 THR A O 1
ATOM 536 N N . PRO A 1 68 ? -21.984 -9.633 -6.434 1 97.69 68 PRO A N 1
ATOM 537 C CA . PRO A 1 68 ? -21.469 -10.961 -6.098 1 97.69 68 PRO A CA 1
ATOM 538 C C . PRO A 1 68 ? -22.531 -12.055 -6.215 1 97.69 68 PRO A C 1
ATOM 540 O O . PRO A 1 68 ? -23.672 -11.781 -6.594 1 97.69 68 PRO A O 1
ATOM 543 N N . PHE A 1 69 ? -22.094 -13.266 -6.008 1 97.62 69 PHE A N 1
ATOM 544 C CA . PHE A 1 69 ? -23 -14.398 -5.961 1 97.62 69 PHE A CA 1
ATOM 545 C C . PHE A 1 69 ? -23.812 -14.398 -4.664 1 97.62 69 PHE A C 1
ATOM 547 O O . PHE A 1 69 ? -23.328 -14.875 -3.631 1 97.62 69 PHE A O 1
ATOM 554 N N . THR A 1 70 ? -25.062 -13.984 -4.746 1 96.5 70 THR A N 1
ATOM 555 C CA . THR A 1 70 ? -25.875 -13.719 -3.564 1 96.5 70 THR A CA 1
ATOM 556 C C . THR A 1 70 ? -26.812 -14.891 -3.291 1 96.5 70 THR A C 1
ATOM 558 O O . THR A 1 70 ? -26.812 -15.883 -4.023 1 96.5 70 THR A O 1
ATOM 561 N N . THR A 1 71 ? -27.562 -14.711 -2.256 1 95 71 THR A N 1
ATOM 562 C CA . THR A 1 71 ? -28.531 -15.734 -1.899 1 95 71 THR A CA 1
ATOM 563 C C . THR A 1 71 ? -29.578 -15.891 -3.004 1 95 71 THR A C 1
ATOM 565 O O . THR A 1 71 ? -30.141 -16.969 -3.188 1 95 71 THR A O 1
ATOM 568 N N . THR A 1 72 ? -29.828 -14.852 -3.779 1 94.75 72 THR A N 1
ATOM 569 C CA . THR A 1 72 ? -30.781 -14.914 -4.879 1 94.75 72 THR A CA 1
ATOM 570 C C . THR A 1 72 ? -30.266 -15.82 -5.992 1 94.75 72 THR A C 1
ATOM 572 O O . THR A 1 72 ? -31.047 -16.297 -6.824 1 94.75 72 THR A O 1
ATOM 575 N N . ASP A 1 73 ? -29.016 -16.031 -5.988 1 96.44 73 ASP A N 1
ATOM 576 C CA . ASP A 1 73 ? -28.391 -16.844 -7.023 1 96.44 73 ASP A CA 1
ATOM 577 C C . ASP A 1 73 ? -28.406 -18.312 -6.641 1 96.44 73 ASP A C 1
ATOM 579 O O . ASP A 1 73 ? -28.031 -19.172 -7.441 1 96.44 73 ASP A O 1
ATOM 583 N N . PHE A 1 74 ? -28.906 -18.656 -5.465 1 95.19 74 PHE A N 1
ATOM 584 C CA . PHE A 1 74 ? -28.859 -20.031 -4.973 1 95.19 74 PHE A CA 1
ATOM 585 C C . PHE A 1 74 ? -29.641 -20.953 -5.879 1 95.19 74 PHE A C 1
ATOM 587 O O . PHE A 1 74 ? -29.328 -22.141 -5.992 1 95.19 74 PHE A O 1
ATOM 594 N N . LYS A 1 75 ? -30.625 -20.406 -6.508 1 95.56 75 LYS A N 1
ATOM 595 C CA . LYS A 1 75 ? -31.438 -21.203 -7.414 1 95.56 75 LYS A CA 1
ATOM 596 C C . LYS A 1 75 ? -30.609 -21.75 -8.57 1 95.56 75 LYS A C 1
ATOM 598 O O . LYS A 1 75 ? -31 -22.719 -9.211 1 95.56 75 LYS A O 1
ATOM 603 N N . HIS A 1 76 ? -29.5 -21.141 -8.812 1 95.75 76 HIS A N 1
ATOM 604 C CA . HIS A 1 76 ? -28.656 -21.547 -9.93 1 95.75 76 HIS A CA 1
ATOM 605 C C . HIS A 1 76 ? -27.5 -22.422 -9.461 1 95.75 76 HIS A C 1
ATOM 607 O O . HIS A 1 76 ? -26.656 -22.812 -10.258 1 95.75 76 HIS A O 1
ATOM 613 N N . MET A 1 77 ? -27.375 -22.719 -8.234 1 95.44 77 MET A N 1
ATOM 614 C CA . MET A 1 77 ? -26.203 -23.344 -7.629 1 95.44 77 MET A CA 1
ATOM 615 C C . MET A 1 77 ? -25.906 -24.703 -8.273 1 95.44 77 MET A C 1
ATOM 617 O O . MET A 1 77 ? -24.75 -25 -8.586 1 95.44 77 MET A O 1
ATOM 621 N N . GLU A 1 78 ? -26.969 -25.422 -8.477 1 94.81 78 GLU A N 1
ATOM 622 C CA . GLU A 1 78 ? -26.781 -26.75 -9.078 1 94.81 78 GLU A CA 1
ATOM 623 C C . GLU A 1 78 ? -26.266 -26.641 -10.508 1 94.81 78 GLU A C 1
ATOM 625 O O . GLU A 1 78 ? -25.375 -27.391 -10.914 1 94.81 78 GLU A O 1
ATOM 630 N N . SER A 1 79 ? -26.844 -25.75 -11.18 1 94.75 79 SER A N 1
ATOM 631 C CA . SER A 1 79 ? -26.422 -25.547 -12.562 1 94.75 79 SER A CA 1
ATOM 632 C C . SER A 1 79 ? -24.984 -25.047 -12.633 1 94.75 79 SER A C 1
ATOM 634 O O . SER A 1 79 ? -24.234 -25.422 -13.531 1 94.75 79 SER A O 1
ATOM 636 N N . VAL A 1 80 ? -24.656 -24.188 -11.734 1 95.31 80 VAL A N 1
ATOM 637 C CA . VAL A 1 80 ? -23.297 -23.656 -11.664 1 95.31 80 VAL A CA 1
ATOM 638 C C . VAL A 1 80 ? -22.328 -24.797 -11.375 1 95.31 80 VAL A C 1
ATOM 640 O O . VAL A 1 80 ? -21.297 -24.938 -12.047 1 95.31 80 VAL A O 1
ATOM 643 N N . LEU A 1 81 ? -22.641 -25.578 -10.367 1 96.19 81 LEU A N 1
ATOM 644 C CA . LEU A 1 81 ? -21.812 -26.719 -10.016 1 96.19 81 LEU A CA 1
ATOM 645 C C . LEU A 1 81 ? -21.641 -27.656 -11.203 1 96.19 81 LEU A C 1
ATOM 647 O O . LEU A 1 81 ? -20.516 -28.062 -11.523 1 96.19 81 LEU A O 1
ATOM 651 N N . LYS A 1 82 ? -22.719 -27.969 -11.875 1 95.38 82 LYS A N 1
ATOM 652 C CA . LYS A 1 82 ? -22.672 -28.859 -13.031 1 95.38 82 LYS A CA 1
ATOM 653 C C . LYS A 1 82 ? -21.797 -28.281 -14.141 1 95.38 82 LYS A C 1
ATOM 655 O O . LYS A 1 82 ? -21.062 -29 -14.805 1 95.38 82 LYS A O 1
ATOM 660 N N . TYR A 1 83 ? -21.969 -27.062 -14.32 1 94.88 83 TYR A N 1
ATOM 661 C CA . TYR A 1 83 ? -21.188 -26.375 -15.359 1 94.88 83 TYR A CA 1
ATOM 662 C C . TYR A 1 83 ? -19.703 -26.5 -15.094 1 94.88 83 TYR A C 1
ATOM 664 O O . TYR A 1 83 ? -18.922 -26.844 -15.992 1 94.88 83 TYR A O 1
ATOM 672 N N . ILE A 1 84 ? -19.281 -26.203 -13.852 1 94.38 84 ILE A N 1
ATOM 673 C CA . ILE A 1 84 ? -17.875 -26.266 -13.477 1 94.38 84 ILE A CA 1
ATOM 674 C C . ILE A 1 84 ? -17.359 -27.688 -13.609 1 94.38 84 ILE A C 1
ATOM 676 O O . ILE A 1 84 ? -16.297 -27.922 -14.188 1 94.38 84 ILE A O 1
ATOM 680 N N . GLN A 1 85 ? -18.172 -28.594 -13.125 1 93.94 85 GLN A N 1
ATOM 681 C CA . GLN A 1 85 ? -17.781 -30 -13.172 1 93.94 85 GLN A CA 1
ATOM 682 C C . GLN A 1 85 ? -17.656 -30.5 -14.609 1 93.94 85 GLN A C 1
ATOM 684 O O . GLN A 1 85 ? -16.75 -31.266 -14.93 1 93.94 85 GLN A O 1
ATOM 689 N N . LYS A 1 86 ? -18.547 -30.078 -15.43 1 93.69 86 LYS A N 1
ATOM 690 C CA . LYS A 1 86 ? -18.5 -30.453 -16.844 1 93.69 86 LYS A CA 1
ATOM 691 C C . LYS A 1 86 ? -17.219 -29.922 -17.5 1 93.69 86 LYS A C 1
ATOM 693 O O . LYS A 1 86 ? -16.578 -30.641 -18.266 1 93.69 86 LYS A O 1
ATOM 698 N N . GLN A 1 87 ? -16.906 -28.703 -17.25 1 92.56 87 GLN A N 1
ATOM 699 C CA . GLN A 1 87 ? -15.688 -28.141 -17.828 1 92.56 87 GLN A CA 1
ATOM 700 C C . GLN A 1 87 ? -14.445 -28.859 -17.328 1 92.56 87 GLN A C 1
ATOM 702 O O . GLN A 1 87 ? -13.531 -29.141 -18.109 1 92.56 87 GLN A O 1
ATOM 707 N N . LEU A 1 88 ? -14.445 -29.156 -16.031 1 93.12 88 LEU A N 1
ATOM 708 C CA . LEU A 1 88 ? -13.32 -29.891 -15.469 1 93.12 88 LEU A CA 1
ATOM 709 C C . LEU A 1 88 ? -13.211 -31.281 -16.094 1 93.12 88 LEU A C 1
ATOM 711 O O . LEU A 1 88 ? -12.109 -31.734 -16.406 1 93.12 88 LEU A O 1
ATOM 715 N N . LYS A 1 89 ? -14.344 -31.875 -16.297 1 92.38 89 LYS A N 1
ATOM 716 C CA . LYS A 1 89 ? -14.367 -33.188 -16.906 1 92.38 89 LYS A CA 1
ATOM 717 C C . LYS A 1 89 ? -13.867 -33.156 -18.344 1 92.38 89 LYS A C 1
ATOM 719 O O . LYS A 1 89 ? -13.211 -34.094 -18.812 1 92.38 89 LYS A O 1
ATOM 724 N N . THR A 1 90 ? -14.203 -32.125 -19 1 89.81 90 THR A N 1
ATOM 725 C CA . THR A 1 90 ? -13.75 -31.953 -20.375 1 89.81 90 THR A CA 1
ATOM 726 C C . THR A 1 90 ? -12.234 -31.828 -20.438 1 89.81 90 THR A C 1
ATOM 728 O O . THR A 1 90 ? -11.602 -32.312 -21.375 1 89.81 90 THR A O 1
ATOM 731 N N . ILE A 1 91 ? -11.734 -31.219 -19.453 1 88.06 91 ILE A N 1
ATOM 732 C CA . ILE A 1 91 ? -10.297 -30.938 -19.453 1 88.06 91 ILE A CA 1
ATOM 733 C C . ILE A 1 91 ? -9.539 -32.156 -18.938 1 88.06 91 ILE A C 1
ATOM 735 O O . ILE A 1 91 ? -8.508 -32.531 -19.5 1 88.06 91 ILE A O 1
ATOM 739 N N . PHE A 1 92 ? -10.109 -32.781 -17.875 1 89.81 92 PHE A N 1
ATOM 740 C CA . PHE A 1 92 ? -9.312 -33.781 -17.172 1 89.81 92 PHE A CA 1
ATOM 741 C C . PHE A 1 92 ? -9.891 -35.156 -17.391 1 89.81 92 PHE A C 1
ATOM 743 O O . PHE A 1 92 ? -9.289 -36.156 -16.969 1 89.81 92 PHE A O 1
ATOM 750 N N . GLY A 1 93 ? -11.031 -35.219 -17.922 1 87.75 93 GLY A N 1
ATOM 751 C CA . GLY A 1 93 ? -11.711 -36.531 -18 1 87.75 93 GLY A CA 1
ATOM 752 C C . GLY A 1 93 ? -12.102 -37.062 -16.641 1 87.75 93 GLY A C 1
ATOM 753 O O . GLY A 1 93 ? -12.656 -36.344 -15.805 1 87.75 93 GLY A O 1
ATOM 754 N N . ASN A 1 94 ? -11.898 -38.344 -16.438 1 86.19 94 ASN A N 1
ATOM 755 C CA . ASN A 1 94 ? -12.281 -39 -15.188 1 86.19 94 ASN A CA 1
ATOM 756 C C . ASN A 1 94 ? -11.102 -39.094 -14.227 1 86.19 94 ASN A C 1
ATOM 758 O O . ASN A 1 94 ? -11.156 -39.844 -13.258 1 86.19 94 ASN A O 1
ATOM 762 N N . GLU A 1 95 ? -10.125 -38.312 -14.406 1 87.44 95 GLU A N 1
ATOM 763 C CA . GLU A 1 95 ? -8.891 -38.438 -13.641 1 87.44 95 GLU A CA 1
ATOM 764 C C . GLU A 1 95 ? -8.844 -37.469 -12.477 1 87.44 95 GLU A C 1
ATOM 766 O O . GLU A 1 95 ? -7.77 -37.125 -11.977 1 87.44 95 GLU A O 1
ATOM 771 N N . ILE A 1 96 ? -9.969 -36.969 -12.102 1 90.81 96 ILE A N 1
ATOM 772 C CA . ILE A 1 96 ? -10.031 -36.062 -10.961 1 90.81 96 ILE A CA 1
ATOM 773 C C . ILE A 1 96 ? -10.328 -36.875 -9.688 1 90.81 96 ILE A C 1
ATOM 775 O O . ILE A 1 96 ? -11.344 -37.562 -9.609 1 90.81 96 ILE A O 1
ATOM 779 N N . TYR A 1 97 ? -9.43 -36.812 -8.727 1 88.44 97 TYR A N 1
ATOM 780 C CA . TYR A 1 97 ? -9.641 -37.469 -7.449 1 88.44 97 TYR A CA 1
ATOM 781 C C . TYR A 1 97 ? -10.594 -36.656 -6.57 1 88.44 97 TYR A C 1
ATOM 783 O O . TYR A 1 97 ? -11.516 -37.219 -5.973 1 88.44 97 TYR A O 1
ATOM 791 N N . GLU A 1 98 ? -10.281 -35.438 -6.465 1 92.25 98 GLU A N 1
ATOM 792 C CA . GLU A 1 98 ? -11.047 -34.562 -5.582 1 92.25 98 GLU A CA 1
ATOM 793 C C . GLU A 1 98 ? -10.883 -33.094 -5.988 1 92.25 98 GLU A C 1
ATOM 795 O O . GLU A 1 98 ? -9.859 -32.719 -6.555 1 92.25 98 GLU A O 1
ATOM 800 N N . THR A 1 99 ? -11.898 -32.375 -5.824 1 96 99 THR A N 1
ATOM 801 C CA . THR A 1 99 ? -11.844 -30.906 -5.934 1 96 99 THR A CA 1
ATOM 802 C C . THR A 1 99 ? -12.062 -30.25 -4.574 1 96 99 THR A C 1
ATOM 804 O O . THR A 1 99 ? -13.102 -30.469 -3.938 1 96 99 THR A O 1
ATOM 807 N N . VAL A 1 100 ? -11.07 -29.5 -4.117 1 96.62 100 VAL A N 1
ATOM 808 C CA . VAL A 1 100 ? -11.102 -28.922 -2.771 1 96.62 100 VAL A CA 1
ATOM 809 C C . VAL A 1 100 ? -11.094 -27.406 -2.855 1 96.62 100 VAL A C 1
ATOM 811 O O . VAL A 1 100 ? -10.242 -26.812 -3.529 1 96.62 100 VAL A O 1
ATOM 814 N N . VAL A 1 101 ? -12.016 -26.797 -2.184 1 97.69 101 VAL A N 1
ATOM 815 C CA . VAL A 1 101 ? -12.023 -25.344 -2.111 1 97.69 101 VAL A CA 1
ATOM 816 C C . VAL A 1 101 ? -10.984 -24.875 -1.102 1 97.69 101 VAL A C 1
ATOM 818 O O . VAL A 1 101 ? -11.031 -25.25 0.073 1 97.69 101 VAL A O 1
ATOM 821 N N . ARG A 1 102 ? -10.039 -23.984 -1.549 1 96.94 102 ARG A N 1
ATOM 822 C CA . ARG A 1 102 ? -8.914 -23.578 -0.722 1 96.94 102 ARG A CA 1
ATOM 823 C C . ARG A 1 102 ? -9.133 -22.172 -0.159 1 96.94 102 ARG A C 1
ATOM 825 O O . ARG A 1 102 ? -8.711 -21.875 0.958 1 96.94 102 ARG A O 1
ATOM 832 N N . THR A 1 103 ? -9.641 -21.328 -0.918 1 97.44 103 THR A N 1
ATOM 833 C CA . THR A 1 103 ? -9.945 -19.969 -0.494 1 97.44 103 THR A CA 1
ATOM 834 C C . THR A 1 103 ? -11.273 -19.5 -1.083 1 97.44 103 THR A C 1
ATOM 836 O O . THR A 1 103 ? -11.734 -20.047 -2.086 1 97.44 103 THR A O 1
ATOM 839 N N . CYS A 1 104 ? -11.844 -18.562 -0.485 1 98.38 104 CYS A N 1
ATOM 840 C CA . CYS A 1 104 ? -13.07 -17.953 -0.988 1 98.38 104 CYS A CA 1
ATOM 841 C C . CYS A 1 104 ? -13.141 -16.469 -0.633 1 98.38 104 CYS A C 1
ATOM 843 O O . CYS A 1 104 ? -12.867 -16.094 0.506 1 98.38 104 CYS A O 1
ATOM 845 N N . GLU A 1 105 ? -13.438 -15.719 -1.588 1 98.44 105 GLU A N 1
ATOM 846 C CA . GLU A 1 105 ? -13.672 -14.297 -1.382 1 98.44 105 GLU A CA 1
ATOM 847 C C . GLU A 1 105 ? -15.148 -14.016 -1.115 1 98.44 105 GLU A C 1
ATOM 849 O O . GLU A 1 105 ? -16.016 -14.438 -1.881 1 98.44 105 GLU A O 1
ATOM 854 N N . VAL A 1 106 ? -15.43 -13.43 -0.045 1 98.56 106 VAL A N 1
ATOM 855 C CA . VAL A 1 106 ? -16.766 -12.922 0.266 1 98.56 106 VAL A CA 1
ATOM 856 C C . VAL A 1 106 ? -16.734 -11.398 0.328 1 98.56 106 VAL A C 1
ATOM 858 O O . VAL A 1 106 ? -15.836 -10.812 0.933 1 98.56 106 VAL A O 1
ATOM 861 N N . ASN A 1 107 ? -17.703 -10.812 -0.344 1 97.62 107 ASN A N 1
ATOM 862 C CA . ASN A 1 107 ? -17.609 -9.352 -0.352 1 97.62 107 ASN A CA 1
ATOM 863 C C . ASN A 1 107 ? -18.984 -8.703 -0.23 1 97.62 107 ASN A C 1
ATOM 865 O O . ASN A 1 107 ? -20.016 -9.375 -0.406 1 97.62 107 ASN A O 1
ATOM 869 N N . ALA A 1 108 ? -19.016 -7.52 0.188 1 98.38 108 ALA A N 1
ATOM 870 C CA . ALA A 1 108 ? -20.125 -6.582 0.075 1 98.38 108 ALA A CA 1
ATOM 871 C C . ALA A 1 108 ? -19.812 -5.488 -0.945 1 98.38 108 ALA A C 1
ATOM 873 O O . ALA A 1 108 ? -18.734 -4.887 -0.917 1 98.38 108 ALA A O 1
ATOM 874 N N . THR A 1 109 ? -20.672 -5.379 -1.861 1 98.06 109 THR A N 1
ATOM 875 C CA . THR A 1 109 ? -20.625 -4.23 -2.758 1 98.06 109 THR A CA 1
ATOM 876 C C . THR A 1 109 ? -21.688 -3.203 -2.385 1 98.06 109 THR A C 1
ATOM 878 O O . THR A 1 109 ? -22.891 -3.496 -2.432 1 98.06 109 THR A O 1
ATOM 881 N N . ALA A 1 110 ? -21.25 -2.025 -2.035 1 98.12 110 ALA A N 1
ATOM 882 C CA . ALA A 1 110 ? -22.172 -0.956 -1.65 1 98.12 110 ALA A CA 1
ATOM 883 C C . ALA A 1 110 ? -22.141 0.186 -2.662 1 98.12 110 ALA A C 1
ATOM 885 O O . ALA A 1 110 ? -21.062 0.663 -3.035 1 98.12 110 ALA A O 1
ATOM 886 N N . GLU A 1 111 ? -23.266 0.537 -3.1 1 97.56 111 GLU A N 1
ATOM 887 C CA . GLU A 1 111 ? -23.375 1.754 -3.898 1 97.56 111 GLU A CA 1
ATOM 888 C C . GLU A 1 111 ? -23.547 2.982 -3.01 1 97.56 111 GLU A C 1
ATOM 890 O O . GLU A 1 111 ? -24.562 3.102 -2.305 1 97.56 111 GLU A O 1
ATOM 895 N N . LEU A 1 112 ? -22.609 3.865 -3.102 1 97.38 112 LEU A N 1
ATOM 896 C CA . LEU A 1 112 ? -22.688 5.07 -2.283 1 97.38 112 LEU A CA 1
ATOM 897 C C . LEU A 1 112 ? -23.625 6.094 -2.9 1 97.38 112 LEU A C 1
ATOM 899 O O . LEU A 1 112 ? -24 5.98 -4.07 1 97.38 112 LEU A O 1
ATOM 903 N N . SER A 1 113 ? -24.062 7.082 -2.139 1 95.75 113 SER A N 1
ATOM 904 C CA . SER A 1 113 ? -25.062 8.055 -2.566 1 95.75 113 SER A CA 1
ATOM 905 C C . SER A 1 113 ? -24.516 8.953 -3.674 1 95.75 113 SER A C 1
ATOM 907 O O . SER A 1 113 ? -25.281 9.547 -4.43 1 95.75 113 SER A O 1
ATOM 909 N N . ASN A 1 114 ? -23.203 9.031 -3.635 1 94.19 114 ASN A N 1
ATOM 910 C CA . ASN A 1 114 ? -22.5 9.852 -4.617 1 94.19 114 ASN A CA 1
ATOM 911 C C . ASN A 1 114 ? -21.141 9.25 -4.973 1 94.19 114 ASN A C 1
ATOM 913 O O . ASN A 1 114 ? -20.438 8.727 -4.105 1 94.19 114 ASN A O 1
ATOM 917 N N . VAL A 1 115 ? -20.797 9.398 -6.281 1 94.19 115 VAL A N 1
ATOM 918 C CA . VAL A 1 115 ? -19.562 8.812 -6.789 1 94.19 115 VAL A CA 1
ATOM 919 C C . VAL A 1 115 ? -18.375 9.422 -6.062 1 94.19 115 VAL A C 1
ATOM 921 O O . VAL A 1 115 ? -17.359 8.75 -5.828 1 94.19 115 VAL A O 1
ATOM 924 N N . ASN A 1 116 ? -18.484 10.664 -5.621 1 94.44 116 ASN A N 1
ATOM 925 C CA . ASN A 1 116 ? -17.359 11.406 -5.035 1 94.44 116 ASN A CA 1
ATOM 926 C C . ASN A 1 116 ? -17.125 11 -3.588 1 94.44 116 ASN A C 1
ATOM 928 O O . ASN A 1 116 ? -16.156 11.438 -2.969 1 94.44 116 ASN A O 1
ATOM 932 N N . LYS A 1 117 ? -17.906 10.102 -3.092 1 96.75 117 LYS A N 1
ATOM 933 C CA . LYS A 1 117 ? -17.781 9.727 -1.687 1 96.75 117 LYS A CA 1
ATOM 934 C C . LYS A 1 117 ? -16.859 8.516 -1.526 1 96.75 117 LYS A C 1
ATOM 936 O O . LYS A 1 117 ? -16.484 8.164 -0.408 1 96.75 117 LYS A O 1
ATOM 941 N N . ILE A 1 118 ? -16.422 7.902 -2.578 1 97.62 118 ILE A N 1
ATOM 942 C CA . ILE A 1 118 ? -15.609 6.695 -2.51 1 97.62 118 ILE A CA 1
ATOM 943 C C . ILE A 1 118 ? -14.258 7.02 -1.885 1 97.62 118 ILE A C 1
ATOM 945 O O . ILE A 1 118 ? -13.812 6.344 -0.954 1 97.62 118 ILE A O 1
ATOM 949 N N . GLU A 1 119 ? -13.672 8.086 -2.34 1 96.56 119 GLU A N 1
ATOM 950 C CA . GLU A 1 119 ? -12.32 8.422 -1.891 1 96.56 119 GLU A CA 1
ATOM 951 C C . GLU A 1 119 ? -12.297 8.742 -0.4 1 96.56 119 GLU A C 1
ATOM 953 O O . GLU A 1 119 ? -11.547 8.141 0.363 1 96.56 119 GLU A O 1
ATOM 958 N N . PRO A 1 120 ? -13.156 9.68 0.035 1 97.88 120 PRO A N 1
ATOM 959 C CA . PRO A 1 120 ? -13.148 9.938 1.477 1 97.88 120 PRO A CA 1
ATOM 960 C C . PRO A 1 120 ? -13.57 8.719 2.297 1 97.88 120 PRO A C 1
ATOM 962 O O . PRO A 1 120 ? -13.102 8.539 3.426 1 97.88 120 PRO A O 1
ATOM 965 N N . MET A 1 121 ? -14.438 7.855 1.747 1 98.5 121 MET A N 1
ATOM 966 C CA . MET A 1 121 ? -14.812 6.613 2.422 1 98.5 121 MET A CA 1
ATOM 967 C C . MET A 1 121 ? -13.594 5.715 2.609 1 98.5 121 MET A C 1
ATOM 969 O O . MET A 1 121 ? -13.383 5.164 3.693 1 98.5 121 MET A O 1
ATOM 973 N N . LEU A 1 122 ? -12.781 5.598 1.628 1 98.62 122 LEU A N 1
ATOM 974 C CA . LEU A 1 122 ? -11.578 4.781 1.721 1 98.62 122 LEU A CA 1
ATOM 975 C C . LEU A 1 122 ? -10.57 5.406 2.686 1 98.62 122 LEU A C 1
ATOM 977 O O . LEU A 1 122 ? -9.844 4.691 3.375 1 98.62 122 LEU A O 1
ATOM 981 N N . LYS A 1 123 ? -10.516 6.703 2.754 1 97.81 123 LYS A N 1
ATOM 982 C CA . LYS A 1 123 ? -9.688 7.371 3.752 1 97.81 123 LYS A CA 1
ATOM 983 C C . LYS A 1 123 ? -10.148 7.031 5.168 1 97.81 123 LYS A C 1
ATOM 985 O O . LYS A 1 123 ? -9.32 6.766 6.047 1 97.81 123 LYS A O 1
ATOM 990 N N . LEU A 1 124 ? -11.469 7.102 5.355 1 98.25 124 LEU A N 1
ATOM 991 C CA . LEU A 1 124 ? -12.016 6.734 6.656 1 98.25 124 LEU A CA 1
ATOM 992 C C . LEU A 1 124 ? -11.641 5.305 7.02 1 98.25 124 LEU A C 1
ATOM 994 O O . LEU A 1 124 ? -11.148 5.047 8.125 1 98.25 124 LEU A O 1
ATOM 998 N N . LEU A 1 125 ? -11.836 4.418 6.102 1 98.19 125 LEU A N 1
ATOM 999 C CA . LEU A 1 125 ? -11.555 3.006 6.328 1 98.19 125 LEU A CA 1
ATOM 1000 C C . LEU A 1 125 ? -10.07 2.781 6.602 1 98.19 125 LEU A C 1
ATOM 1002 O O . LEU A 1 125 ? -9.703 1.944 7.43 1 98.19 125 LEU A O 1
ATOM 1006 N N . ALA A 1 126 ? -9.25 3.506 5.914 1 97.75 126 ALA A N 1
ATOM 1007 C CA . ALA A 1 126 ? -7.816 3.438 6.18 1 97.75 126 ALA A CA 1
ATOM 1008 C C . ALA A 1 126 ? -7.5 3.875 7.609 1 97.75 126 ALA A C 1
ATOM 1010 O O . ALA A 1 126 ? -6.66 3.271 8.281 1 97.75 126 ALA A O 1
ATOM 1011 N N . LYS A 1 127 ? -8.156 4.922 8.078 1 96.12 127 LYS A N 1
ATOM 1012 C CA . LYS A 1 127 ? -7.957 5.398 9.445 1 96.12 127 LYS A CA 1
ATOM 1013 C C . LYS A 1 127 ? -8.398 4.348 10.461 1 96.12 127 LYS A C 1
ATOM 1015 O O . LYS A 1 127 ? -7.766 4.184 11.508 1 96.12 127 LYS A O 1
ATOM 1020 N N . ILE A 1 128 ? -9.445 3.725 10.172 1 95.31 128 ILE A N 1
ATOM 1021 C CA . ILE A 1 128 ? -10 2.707 11.062 1 95.31 128 ILE A CA 1
ATOM 1022 C C . ILE A 1 128 ? -9.039 1.525 11.156 1 95.31 128 ILE A C 1
ATOM 1024 O O . ILE A 1 128 ? -8.812 0.992 12.242 1 95.31 128 ILE A O 1
ATOM 1028 N N . LEU A 1 129 ? -8.422 1.143 10.062 1 94.62 129 LEU A N 1
ATOM 1029 C CA . LEU A 1 129 ? -7.664 -0.1 9.984 1 94.62 129 LEU A CA 1
ATOM 1030 C C . LEU A 1 129 ? -6.195 0.142 10.297 1 94.62 129 LEU A C 1
ATOM 1032 O O . LEU A 1 129 ? -5.449 -0.803 10.562 1 94.62 129 LEU A O 1
ATOM 1036 N N . LEU A 1 130 ? -5.773 1.404 10.234 1 94.56 130 LEU A N 1
ATOM 1037 C CA . LEU A 1 130 ? -4.387 1.729 10.547 1 94.56 130 LEU A CA 1
ATOM 1038 C C . LEU A 1 130 ? -4.125 1.597 12.039 1 94.56 130 LEU A C 1
ATOM 1040 O O . LEU A 1 130 ? -4.75 2.283 12.852 1 94.56 130 LEU A O 1
ATOM 1044 N N . THR A 1 131 ? -3.189 0.735 12.398 1 90.25 131 THR A N 1
ATOM 1045 C CA . THR A 1 131 ? -2.83 0.522 13.797 1 90.25 131 THR A CA 1
ATOM 1046 C C . THR A 1 131 ? -1.317 0.416 13.953 1 90.25 131 THR A C 1
ATOM 1048 O O . THR A 1 131 ? -0.592 0.268 12.969 1 90.25 131 THR A O 1
ATOM 1051 N N . LYS A 1 132 ? -0.837 0.418 15.156 1 87.62 132 LYS A N 1
ATOM 1052 C CA . LYS A 1 132 ? 0.592 0.34 15.438 1 87.62 132 LYS A CA 1
ATOM 1053 C C . LYS A 1 132 ? 1.127 -1.067 15.195 1 87.62 132 LYS A C 1
ATOM 1055 O O . LYS A 1 132 ? 2.311 -1.243 14.898 1 87.62 132 LYS A O 1
ATOM 1060 N N . GLY A 1 133 ? 0.317 -1.991 15.219 1 84.12 133 GLY A N 1
ATOM 1061 C CA . GLY A 1 133 ? 0.817 -3.357 15.25 1 84.12 133 GLY A CA 1
ATOM 1062 C C . GLY A 1 133 ? 0.543 -4.121 13.961 1 84.12 133 GLY A C 1
ATOM 1063 O O . GLY A 1 133 ? 1.104 -5.195 13.742 1 84.12 133 GLY A O 1
ATOM 1064 N N . GLU A 1 134 ? -0.262 -3.664 13.156 1 88.19 134 GLU A N 1
ATOM 1065 C CA . GLU A 1 134 ? -0.646 -4.402 11.953 1 88.19 134 GLU A CA 1
ATOM 1066 C C . GLU A 1 134 ? -0.323 -3.613 10.688 1 88.19 134 GLU A C 1
ATOM 1068 O O . GLU A 1 134 ? -0.561 -2.406 10.633 1 88.19 134 GLU A O 1
ATOM 1073 N N . LYS A 1 135 ? 0.178 -4.328 9.734 1 93.31 135 LYS A N 1
ATOM 1074 C CA . LYS A 1 135 ? 0.526 -3.703 8.461 1 93.31 135 LYS A CA 1
ATOM 1075 C C . LYS A 1 135 ? -0.721 -3.418 7.629 1 93.31 135 LYS A C 1
ATOM 1077 O O . LYS A 1 135 ? -1.642 -4.238 7.582 1 93.31 135 LYS A O 1
ATOM 1082 N N . LEU A 1 136 ? -0.72 -2.291 7.098 1 97.06 136 LEU A N 1
ATOM 1083 C CA . LEU A 1 136 ? -1.737 -1.887 6.133 1 97.06 136 LEU A CA 1
ATOM 1084 C C . LEU A 1 136 ? -1.112 -1.584 4.777 1 97.06 136 LEU A C 1
ATOM 1086 O O . LEU A 1 136 ? -0.094 -0.893 4.699 1 97.06 136 LEU A O 1
ATOM 1090 N N . PHE A 1 137 ? -1.651 -2.131 3.758 1 98.12 137 PHE A N 1
ATOM 1091 C CA . PHE A 1 137 ? -1.219 -1.873 2.391 1 98.12 137 PHE A CA 1
ATOM 1092 C C . PHE A 1 137 ? -2.145 -0.873 1.71 1 98.12 137 PHE A C 1
ATOM 1094 O O . PHE A 1 137 ? -3.344 -1.122 1.573 1 98.12 137 PHE A O 1
ATOM 1101 N N . ILE A 1 138 ? -1.567 0.187 1.279 1 98.56 138 ILE A N 1
ATOM 1102 C CA . ILE A 1 138 ? -2.336 1.269 0.674 1 98.56 138 ILE A CA 1
ATOM 1103 C C . ILE A 1 138 ? -1.899 1.464 -0.776 1 98.56 138 ILE A C 1
ATOM 1105 O O . ILE A 1 138 ? -0.703 1.54 -1.065 1 98.56 138 ILE A O 1
ATOM 1109 N N . CYS A 1 139 ? -2.826 1.433 -1.622 1 98.31 139 CYS A N 1
ATOM 1110 C CA . CYS A 1 139 ? -2.609 1.827 -3.01 1 98.31 139 CYS A CA 1
ATOM 1111 C C . CYS A 1 139 ? -3.193 3.207 -3.281 1 98.31 139 CYS A C 1
ATOM 1113 O O . CYS A 1 139 ? -4.395 3.426 -3.1 1 98.31 139 CYS A O 1
ATOM 1115 N N . ALA A 1 140 ? -2.348 4.094 -3.738 1 97.5 140 ALA A N 1
ATOM 1116 C CA . ALA A 1 140 ? -2.828 5.465 -3.893 1 97.5 140 ALA A CA 1
ATOM 1117 C C . ALA A 1 140 ? -2.102 6.176 -5.027 1 97.5 140 ALA A C 1
ATOM 1119 O O . ALA A 1 140 ? -1.015 5.762 -5.438 1 97.5 140 ALA A O 1
ATOM 1120 N N . THR A 1 141 ? -2.725 7.18 -5.559 1 96.12 141 THR A N 1
ATOM 1121 C CA . THR A 1 141 ? -2.086 8.203 -6.375 1 96.12 141 THR A CA 1
ATOM 1122 C C . THR A 1 141 ? -1.975 9.516 -5.605 1 96.12 141 THR A C 1
ATOM 1124 O O . THR A 1 141 ? -2.494 9.641 -4.492 1 96.12 141 THR A O 1
ATOM 1127 N N . GLY A 1 142 ? -1.232 10.414 -6.199 1 94.19 142 GLY A N 1
ATOM 1128 C CA . GLY A 1 142 ? -1.077 11.711 -5.559 1 94.19 142 GLY A CA 1
ATOM 1129 C C . GLY A 1 142 ? -2.221 12.664 -5.855 1 94.19 142 GLY A C 1
ATOM 1130 O O . GLY A 1 142 ? -2.902 12.523 -6.875 1 94.19 142 GLY A O 1
ATOM 1131 N N . GLU A 1 143 ? -2.385 13.516 -4.93 1 92.75 143 GLU A N 1
ATOM 1132 C CA . GLU A 1 143 ? -3.326 14.609 -5.141 1 92.75 143 GLU A CA 1
ATOM 1133 C C . GLU A 1 143 ? -2.674 15.961 -4.867 1 92.75 143 GLU A C 1
ATOM 1135 O O . GLU A 1 143 ? -1.709 16.047 -4.105 1 92.75 143 GLU A O 1
ATOM 1140 N N . GLN A 1 144 ? -3.133 16.969 -5.527 1 89.06 144 GLN A N 1
ATOM 1141 C CA . GLN A 1 144 ? -2.725 18.344 -5.312 1 89.06 144 GLN A CA 1
ATOM 1142 C C . GLN A 1 144 ? -3.934 19.25 -5.059 1 89.06 144 GLN A C 1
ATOM 1144 O O . GLN A 1 144 ? -4.449 19.875 -5.988 1 89.06 144 GLN A O 1
ATOM 1149 N N . THR A 1 145 ? -4.285 19.25 -3.863 1 86.25 145 THR A N 1
ATOM 1150 C CA . THR A 1 145 ? -5.477 20 -3.477 1 86.25 145 THR A CA 1
ATOM 1151 C C . THR A 1 145 ? -5.098 21.25 -2.676 1 86.25 145 THR A C 1
ATOM 1153 O O . THR A 1 145 ? -4.25 21.188 -1.786 1 86.25 145 THR A O 1
ATOM 1156 N N . GLY A 1 146 ? -5.727 22.391 -2.975 1 86.88 146 GLY A N 1
ATOM 1157 C CA . GLY A 1 146 ? -5.559 23.609 -2.209 1 86.88 146 GLY A CA 1
ATOM 1158 C C . GLY A 1 146 ? -4.609 24.594 -2.865 1 86.88 146 GLY A C 1
ATOM 1159 O O . GLY A 1 146 ? -3.693 24.203 -3.588 1 86.88 146 GLY A O 1
ATOM 1160 N N . LYS A 1 147 ? -4.762 25.797 -2.568 1 86.31 147 LYS A N 1
ATOM 1161 C CA . LYS A 1 147 ? -3.961 26.891 -3.123 1 86.31 147 LYS A CA 1
ATOM 1162 C C . LYS A 1 147 ? -2.494 26.75 -2.729 1 86.31 147 LYS A C 1
ATOM 1164 O O . LYS A 1 147 ? -1.601 27.109 -3.496 1 86.31 147 LYS A O 1
ATOM 1169 N N . ARG A 1 148 ? -2.262 26.172 -1.621 1 89.38 148 ARG A N 1
ATOM 1170 C CA . ARG A 1 148 ? -0.915 25.984 -1.088 1 89.38 148 ARG A CA 1
ATOM 1171 C C . ARG A 1 148 ? -0.06 25.141 -2.029 1 89.38 148 ARG A C 1
ATOM 1173 O O . ARG A 1 148 ? 1.15 25.359 -2.133 1 89.38 148 ARG A O 1
ATOM 1180 N N . TYR A 1 149 ? -0.64 24.266 -2.711 1 90.12 149 TYR A N 1
ATOM 1181 C CA . TYR A 1 149 ? 0.104 23.344 -3.547 1 90.12 149 TYR A CA 1
ATOM 1182 C C . TYR A 1 149 ? -0.03 23.703 -5.023 1 90.12 149 TYR A C 1
ATOM 1184 O O . TYR A 1 149 ? 0.545 23.031 -5.887 1 90.12 149 TYR A O 1
ATOM 1192 N N . GLU A 1 150 ? -0.738 24.75 -5.262 1 84.94 150 GLU A N 1
ATOM 1193 C CA . GLU A 1 150 ? -0.772 25.312 -6.609 1 84.94 150 GLU A CA 1
ATOM 1194 C C . GLU A 1 150 ? 0.528 26.031 -6.938 1 84.94 150 GLU A C 1
ATOM 1196 O O . GLU A 1 150 ? 0.862 26.219 -8.109 1 84.94 150 GLU A O 1
ATOM 1201 N N . ALA A 1 151 ? 1.244 26.391 -5.922 1 82.69 151 ALA A N 1
ATOM 1202 C CA . ALA A 1 151 ? 2.48 27.141 -6.098 1 82.69 151 ALA A CA 1
ATOM 1203 C C . ALA A 1 151 ? 3.643 26.219 -6.453 1 82.69 151 ALA A C 1
ATOM 1205 O O . ALA A 1 151 ? 4.73 26.688 -6.801 1 82.69 151 ALA A O 1
ATOM 1206 N N . VAL A 1 152 ? 3.412 25 -6.344 1 87.75 152 VAL A N 1
ATOM 1207 C CA . VAL A 1 152 ? 4.469 24.047 -6.664 1 87.75 152 VAL A CA 1
ATOM 1208 C C . VAL A 1 152 ? 4.02 23.141 -7.809 1 87.75 152 VAL A C 1
ATOM 1210 O O . VAL A 1 152 ? 2.828 23.047 -8.102 1 87.75 152 VAL A O 1
ATOM 1213 N N . LYS A 1 153 ? 4.926 22.516 -8.43 1 86.62 153 LYS A N 1
ATOM 1214 C CA . LYS A 1 153 ? 4.637 21.828 -9.68 1 86.62 153 LYS A CA 1
ATOM 1215 C C . LYS A 1 153 ? 4.289 20.359 -9.422 1 86.62 153 LYS A C 1
ATOM 1217 O O . LYS A 1 153 ? 3.275 19.859 -9.914 1 86.62 153 LYS A O 1
ATOM 1222 N N . CYS A 1 154 ? 5.137 19.688 -8.602 1 87.38 154 CYS A N 1
ATOM 1223 C CA . CYS A 1 154 ? 5.043 18.219 -8.586 1 87.38 154 CYS A CA 1
ATOM 1224 C C . CYS A 1 154 ? 4.676 17.719 -7.199 1 87.38 154 CYS A C 1
ATOM 1226 O O . CYS A 1 154 ? 4.168 16.594 -7.059 1 87.38 154 CYS A O 1
ATOM 1228 N N . LEU A 1 155 ? 4.906 18.516 -6.199 1 92.5 155 LEU A N 1
ATOM 1229 C CA . LEU A 1 155 ? 4.699 18.047 -4.832 1 92.5 155 LEU A CA 1
ATOM 1230 C C . LEU A 1 155 ? 3.217 17.812 -4.555 1 92.5 155 LEU A C 1
ATOM 1232 O O . LEU A 1 155 ? 2.389 18.688 -4.789 1 92.5 155 LEU A O 1
ATOM 1236 N N . CYS A 1 156 ? 2.898 16.625 -4.066 1 93 156 CYS A N 1
ATOM 1237 C CA . CYS A 1 156 ? 1.514 16.266 -3.77 1 93 156 CYS A CA 1
ATOM 1238 C C . CYS A 1 156 ? 1.134 16.688 -2.354 1 93 156 CYS A C 1
ATOM 1240 O O . CYS A 1 156 ? 1.938 16.562 -1.428 1 93 156 CYS A O 1
ATOM 1242 N N . SER A 1 157 ? -0.108 17.125 -2.191 1 91.31 157 SER A N 1
ATOM 1243 C CA . SER A 1 157 ? -0.636 17.531 -0.891 1 91.31 157 SER A CA 1
ATOM 1244 C C . SER A 1 157 ? -1.08 16.312 -0.079 1 91.31 157 SER A C 1
ATOM 1246 O O . SER A 1 157 ? -1.258 16.406 1.138 1 91.31 157 SER A O 1
ATOM 1248 N N . GLY A 1 158 ? -1.311 15.195 -0.766 1 92.44 158 GLY A N 1
ATOM 1249 C CA . GLY A 1 158 ? -1.794 13.992 -0.111 1 92.44 158 GLY A CA 1
ATOM 1250 C C . GLY A 1 158 ? -1.976 12.82 -1.065 1 92.44 158 GLY A C 1
ATOM 1251 O O . GLY A 1 158 ? -1.396 12.812 -2.154 1 92.44 158 GLY A O 1
ATOM 1252 N N . GLN A 1 159 ? -2.727 11.82 -0.499 1 94.5 159 GLN A N 1
ATOM 1253 C CA . GLN A 1 159 ? -2.953 10.578 -1.227 1 94.5 159 GLN A CA 1
ATOM 1254 C C . GLN A 1 159 ? -4.422 10.422 -1.609 1 94.5 159 GLN A C 1
ATOM 1256 O O . GLN A 1 159 ? -5.312 10.703 -0.804 1 94.5 159 GLN A O 1
ATOM 1261 N N . ARG A 1 160 ? -4.637 10.062 -2.844 1 95.75 160 ARG A N 1
ATOM 1262 C CA . ARG A 1 160 ? -5.922 9.531 -3.271 1 95.75 160 ARG A CA 1
ATOM 1263 C C . ARG A 1 160 ? -5.934 8.008 -3.197 1 95.75 160 ARG A C 1
ATOM 1265 O O . ARG A 1 160 ? -5.391 7.332 -4.074 1 95.75 160 ARG A O 1
ATOM 1272 N N . ILE A 1 161 ? -6.59 7.508 -2.195 1 97.44 161 ILE A N 1
ATOM 1273 C CA . ILE A 1 161 ? -6.543 6.07 -1.933 1 97.44 161 ILE A CA 1
ATOM 1274 C C . ILE A 1 161 ? -7.512 5.348 -2.863 1 97.44 161 ILE A C 1
ATOM 1276 O O . ILE A 1 161 ? -8.672 5.746 -2.998 1 97.44 161 ILE A O 1
ATOM 1280 N N . GLU A 1 162 ? -7.066 4.277 -3.438 1 97.12 162 GLU A N 1
ATOM 1281 C CA . GLU A 1 162 ? -7.891 3.488 -4.348 1 97.12 162 GLU A CA 1
ATOM 1282 C C . GLU A 1 162 ? -8.227 2.127 -3.746 1 97.12 162 GLU A C 1
ATOM 1284 O O . GLU A 1 162 ? -9.242 1.517 -4.105 1 97.12 162 GLU A O 1
ATOM 1289 N N . SER A 1 163 ? -7.309 1.667 -2.945 1 98.12 163 SER A N 1
ATOM 1290 C CA . SER A 1 163 ? -7.559 0.397 -2.27 1 98.12 163 SER A CA 1
ATOM 1291 C C . SER A 1 163 ? -6.715 0.266 -1.008 1 98.12 163 SER A C 1
ATOM 1293 O O . SER A 1 163 ? -5.68 0.922 -0.876 1 98.12 163 SER A O 1
ATOM 1295 N N . ILE A 1 164 ? -7.152 -0.474 -0.071 1 98.19 164 ILE A N 1
ATOM 1296 C CA . ILE A 1 164 ? -6.441 -0.842 1.148 1 98.19 164 ILE A CA 1
ATOM 1297 C C . ILE A 1 164 ? -6.555 -2.348 1.379 1 98.19 164 ILE A C 1
ATOM 1299 O O . ILE A 1 164 ? -7.594 -2.947 1.091 1 98.19 164 ILE A O 1
ATOM 1303 N N . LYS A 1 165 ? -5.516 -2.924 1.854 1 97.62 165 LYS A N 1
ATOM 1304 C CA . LYS A 1 165 ? -5.48 -4.344 2.189 1 97.62 165 LYS A CA 1
ATOM 1305 C C . LYS A 1 165 ? -4.758 -4.578 3.514 1 97.62 165 LYS A C 1
ATOM 1307 O O . LYS A 1 165 ? -3.844 -3.832 3.869 1 97.62 165 LYS A O 1
ATOM 1312 N N . THR A 1 166 ? -5.18 -5.559 4.223 1 95.19 166 THR A N 1
ATOM 1313 C CA . THR A 1 166 ? -4.461 -5.98 5.418 1 95.19 166 THR A CA 1
ATOM 1314 C C . THR A 1 166 ? -3.572 -7.184 5.117 1 95.19 166 THR A C 1
ATOM 1316 O O . THR A 1 166 ? -3.768 -7.871 4.113 1 95.19 166 THR A O 1
ATOM 1319 N N . ALA A 1 167 ? -2.59 -7.285 5.941 1 90 167 ALA A N 1
ATOM 1320 C CA . ALA A 1 167 ? -1.943 -8.594 5.973 1 90 167 ALA A CA 1
ATOM 1321 C C . ALA A 1 167 ? -2.891 -9.664 6.512 1 90 167 ALA A C 1
ATOM 1323 O O . ALA A 1 167 ? -4.023 -9.359 6.891 1 90 167 ALA A O 1
ATOM 1324 N N . GLN A 1 168 ? -2.414 -10.883 6.246 1 84.81 168 GLN A N 1
ATOM 1325 C CA . GLN A 1 168 ? -3.211 -11.93 6.887 1 84.81 168 GLN A CA 1
ATOM 1326 C C . GLN A 1 168 ? -3.314 -11.695 8.391 1 84.81 168 GLN A C 1
ATOM 1328 O O . GLN A 1 168 ? -2.301 -11.508 9.07 1 84.81 168 GLN A O 1
ATOM 1333 N N . LEU A 1 169 ? -4.445 -11.57 8.844 1 75.94 169 LEU A N 1
ATOM 1334 C CA . LEU A 1 169 ? -4.676 -11.234 10.25 1 75.94 169 LEU A CA 1
ATOM 1335 C C . LEU A 1 169 ? -4.301 -12.398 11.156 1 75.94 169 LEU A C 1
ATOM 1337 O O . LEU A 1 169 ? -4.191 -13.539 10.695 1 75.94 169 LEU A O 1
ATOM 1341 N N . SER A 1 170 ? -3.865 -12.055 12.242 1 61.91 170 SER A N 1
ATOM 1342 C CA . SER A 1 170 ? -3.184 -12.898 13.219 1 61.91 170 SER A CA 1
ATOM 1343 C C . SER A 1 170 ? -3.834 -14.273 13.32 1 61.91 170 SER A C 1
ATOM 1345 O O . SER A 1 170 ? -3.145 -15.281 13.477 1 61.91 170 SER A O 1
ATOM 1347 N N . ASN A 1 171 ? -5.043 -14.281 13.141 1 67.19 171 ASN A N 1
ATOM 1348 C CA . ASN A 1 171 ? -5.641 -15.609 13.266 1 67.19 171 ASN A CA 1
ATOM 1349 C C . ASN A 1 171 ? -5.531 -16.391 11.961 1 67.19 171 ASN A C 1
ATOM 1351 O O . ASN A 1 171 ? -6.023 -17.516 11.867 1 67.19 171 ASN A O 1
ATOM 1355 N N . SER A 1 172 ? -4.871 -15.797 10.984 1 74.06 172 SER A N 1
ATOM 1356 C CA . SER A 1 172 ? -4.531 -16.391 9.703 1 74.06 172 SER A CA 1
ATOM 1357 C C . SER A 1 172 ? -5.781 -16.875 8.969 1 74.06 172 SER A C 1
ATOM 1359 O O . SER A 1 172 ? -5.711 -17.781 8.133 1 74.06 172 SER A O 1
ATOM 1361 N N . ARG A 1 173 ? -6.898 -16.359 9.281 1 90.94 173 ARG A N 1
ATOM 1362 C CA . ARG A 1 173 ? -8.156 -16.844 8.734 1 90.94 173 ARG A CA 1
ATOM 1363 C C . ARG A 1 173 ? -8.625 -15.977 7.574 1 90.94 173 ARG A C 1
ATOM 1365 O O . ARG A 1 173 ? -9.266 -16.469 6.645 1 90.94 173 ARG A O 1
ATOM 1372 N N . VAL A 1 174 ? -8.297 -14.734 7.734 1 94.31 174 VAL 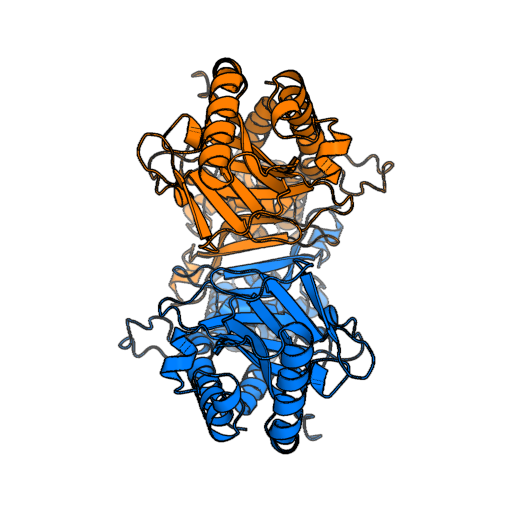A N 1
ATOM 1373 C CA . VAL A 1 174 ? -8.969 -13.828 6.809 1 94.31 174 VAL A CA 1
ATOM 1374 C C . VAL A 1 174 ? -8.078 -12.625 6.516 1 94.31 174 VAL A C 1
ATOM 1376 O O . VAL A 1 174 ? -7.309 -12.195 7.375 1 94.31 174 VAL A O 1
ATOM 1379 N N . LYS A 1 175 ? -8.055 -12.172 5.352 1 95.19 175 LYS A N 1
ATOM 1380 C CA . LYS A 1 175 ? -7.492 -10.883 4.949 1 95.19 175 LYS A CA 1
ATOM 1381 C C . LYS A 1 175 ? -8.562 -9.969 4.375 1 95.19 175 LYS A C 1
ATOM 1383 O O . LYS A 1 175 ? -9.523 -10.438 3.758 1 95.19 175 LYS A O 1
ATOM 1388 N N . LEU A 1 176 ? -8.406 -8.68 4.586 1 96.25 176 LEU A N 1
ATOM 1389 C CA . LEU A 1 176 ? -9.359 -7.707 4.082 1 96.25 176 LEU A CA 1
ATOM 1390 C C . LEU A 1 176 ? -8.812 -6.984 2.855 1 96.25 176 LEU A C 1
ATOM 1392 O O . LEU A 1 176 ? -7.621 -6.672 2.797 1 96.25 176 LEU A O 1
ATOM 1396 N N . LYS A 1 177 ? -9.641 -6.754 1.966 1 97.88 177 LYS A N 1
ATOM 1397 C CA . LYS A 1 177 ? -9.391 -5.914 0.799 1 97.88 177 LYS A CA 1
ATOM 1398 C C . LYS A 1 177 ? -10.562 -4.973 0.532 1 97.88 177 LYS A C 1
ATOM 1400 O O . LYS A 1 177 ? -11.68 -5.426 0.283 1 97.88 177 LYS A O 1
ATOM 1405 N N . LEU A 1 178 ? -10.422 -3.707 0.612 1 98.62 178 LEU A N 1
ATOM 1406 C CA . LEU A 1 178 ? -11.422 -2.676 0.37 1 98.62 178 LEU A CA 1
ATOM 1407 C C . LEU A 1 178 ? -11 -1.762 -0.774 1 98.62 178 LEU A C 1
ATOM 1409 O O . LEU A 1 178 ? -9.867 -1.269 -0.792 1 98.62 178 LEU A O 1
ATOM 1413 N N . TYR A 1 179 ? -11.875 -1.584 -1.699 1 98.44 179 TYR A N 1
ATOM 1414 C CA . TYR A 1 179 ? -11.391 -0.833 -2.852 1 98.44 179 TYR A CA 1
ATOM 1415 C C . TYR A 1 179 ? -12.547 -0.224 -3.635 1 98.44 179 TYR A C 1
ATOM 1417 O O . TYR A 1 179 ? -13.711 -0.558 -3.395 1 98.44 179 TYR A O 1
ATOM 1425 N N . ASN A 1 180 ? -12.219 0.7 -4.547 1 98 180 ASN A N 1
ATOM 1426 C CA . ASN A 1 180 ? -13.133 1.337 -5.488 1 98 180 ASN A CA 1
ATOM 1427 C C . ASN A 1 180 ? -13.477 0.409 -6.652 1 98 180 ASN A C 1
ATOM 1429 O O . ASN A 1 180 ? -12.766 0.386 -7.66 1 98 180 ASN A O 1
ATOM 1433 N N . LYS A 1 181 ? -14.539 -0.236 -6.523 1 97.62 181 LYS A N 1
ATOM 1434 C CA . LYS A 1 181 ? -14.961 -1.19 -7.543 1 97.62 181 LYS A CA 1
ATOM 1435 C C . LYS A 1 181 ? -15.344 -0.478 -8.836 1 97.62 181 LYS A C 1
ATOM 1437 O O . LYS A 1 181 ? -15.148 -1.014 -9.93 1 97.62 181 LYS A O 1
ATOM 1442 N N . SER A 1 182 ? -15.922 0.707 -8.727 1 96.88 182 SER A N 1
ATOM 1443 C CA . SER A 1 182 ? -16.281 1.467 -9.922 1 96.88 182 SER A CA 1
ATOM 1444 C C . SER A 1 182 ? -15.055 1.769 -10.773 1 96.88 182 SER A C 1
ATOM 1446 O O . SER A 1 182 ? -15.109 1.672 -12 1 96.88 182 SER A O 1
ATOM 1448 N N . LYS A 1 183 ? -14.039 2.098 -10.125 1 94.62 183 LYS A N 1
ATOM 1449 C CA . LYS A 1 183 ? -12.805 2.361 -10.859 1 94.62 183 LYS A CA 1
ATOM 1450 C C . LYS A 1 183 ? -12.273 1.089 -11.516 1 94.62 183 LYS A C 1
ATOM 1452 O O . LYS A 1 183 ? -11.844 1.112 -12.664 1 94.62 183 LYS A O 1
ATOM 1457 N N . GLU A 1 184 ? -12.266 0.022 -10.781 1 92.94 184 GLU A N 1
ATOM 1458 C CA . GLU A 1 184 ? -11.805 -1.261 -11.297 1 92.94 184 GLU A CA 1
ATOM 1459 C C . GLU A 1 184 ? -12.594 -1.671 -12.539 1 92.94 184 GLU A C 1
ATOM 1461 O O . GLU A 1 184 ? -12.031 -2.258 -13.469 1 92.94 184 GLU A O 1
ATOM 1466 N N . GLN A 1 185 ? -13.867 -1.338 -12.586 1 94.5 185 GLN A N 1
ATOM 1467 C CA . GLN A 1 185 ? -14.75 -1.731 -13.68 1 94.5 185 GLN A CA 1
ATOM 1468 C C . GLN A 1 185 ? -14.914 -0.598 -14.688 1 94.5 185 GLN A C 1
ATOM 1470 O O . GLN A 1 185 ? -15.734 -0.691 -15.602 1 94.5 185 GLN A O 1
ATOM 1475 N N . ASN A 1 186 ? -14.281 0.534 -14.492 1 93.88 186 ASN A N 1
ATOM 1476 C CA . ASN A 1 186 ? -14.359 1.708 -15.359 1 93.88 186 ASN A CA 1
ATOM 1477 C C . ASN A 1 186 ? -15.781 2.262 -15.422 1 93.88 186 ASN A C 1
ATOM 1479 O O . ASN A 1 186 ? -16.281 2.576 -16.5 1 93.88 186 ASN A O 1
ATOM 1483 N N . ILE A 1 187 ? -16.391 2.199 -14.266 1 94.69 187 ILE A N 1
ATOM 1484 C CA . ILE A 1 187 ? -17.703 2.801 -14.102 1 94.69 187 ILE A CA 1
ATOM 1485 C C . ILE A 1 187 ? -17.562 4.215 -13.547 1 94.69 187 ILE A C 1
ATOM 1487 O O . ILE A 1 187 ? -16.891 4.43 -12.539 1 94.69 187 ILE A O 1
ATOM 1491 N N . THR A 1 188 ? -18.219 5.156 -14.148 1 94.12 188 THR A N 1
ATOM 1492 C CA . THR A 1 188 ? -17.969 6.543 -13.758 1 94.12 188 THR A CA 1
ATOM 1493 C C . THR A 1 188 ? -19.234 7.168 -13.164 1 94.12 188 THR A C 1
ATOM 1495 O O . THR A 1 188 ? -19.172 8.234 -12.547 1 94.12 188 THR A O 1
ATOM 1498 N N . ASP A 1 189 ? -20.391 6.582 -13.352 1 94 189 ASP A N 1
ATOM 1499 C CA . ASP A 1 189 ? -21.656 7.211 -12.961 1 94 189 ASP A CA 1
ATOM 1500 C C . ASP A 1 189 ? -22.125 6.699 -11.602 1 94 189 ASP A C 1
ATOM 1502 O O . ASP A 1 189 ? -23.094 7.211 -11.039 1 94 189 ASP A O 1
ATOM 1506 N N . ARG A 1 190 ? -21.547 5.617 -11.125 1 94.25 190 ARG A N 1
ATOM 1507 C CA . ARG A 1 190 ? -21.875 5.059 -9.82 1 94.25 190 ARG A CA 1
ATOM 1508 C C . ARG A 1 190 ? -20.625 4.918 -8.945 1 94.25 190 ARG A C 1
ATOM 1510 O O . ARG A 1 190 ? -19.562 4.574 -9.445 1 94.25 190 ARG A O 1
ATOM 1517 N N . GLY A 1 191 ? -20.797 5.254 -7.586 1 96.44 191 GLY A N 1
ATOM 1518 C CA . GLY A 1 191 ? -19.75 4.984 -6.621 1 96.44 191 GLY A CA 1
ATOM 1519 C C . GLY A 1 191 ? -19.906 3.652 -5.91 1 96.44 191 GLY A C 1
ATOM 1520 O O . GLY A 1 191 ? -20.703 3.539 -4.969 1 96.44 191 GLY A O 1
ATOM 1521 N N . LEU A 1 192 ? -19.141 2.666 -6.355 1 98.06 192 LEU A N 1
ATOM 1522 C CA . LEU A 1 192 ? -19.266 1.317 -5.809 1 98.06 192 LEU A CA 1
ATOM 1523 C C . LEU A 1 192 ? -18.078 0.992 -4.898 1 98.06 192 LEU A C 1
ATOM 1525 O O . LEU A 1 192 ? -16.938 0.931 -5.355 1 98.06 192 LEU A O 1
ATOM 1529 N N . LEU A 1 193 ? -18.344 0.804 -3.676 1 98.5 193 LEU A N 1
ATOM 1530 C CA . LEU A 1 193 ? -17.359 0.375 -2.693 1 98.5 193 LEU A CA 1
ATOM 1531 C C . LEU A 1 193 ? -17.406 -1.137 -2.494 1 98.5 193 LEU A C 1
ATOM 1533 O O . LEU A 1 193 ? -18.484 -1.699 -2.252 1 98.5 193 LEU A O 1
ATOM 1537 N N . ARG A 1 194 ? -16.312 -1.769 -2.627 1 98.56 194 ARG A N 1
ATOM 1538 C CA . ARG A 1 194 ? -16.203 -3.199 -2.359 1 98.56 194 ARG A CA 1
ATOM 1539 C C . ARG A 1 194 ? -15.453 -3.461 -1.06 1 98.56 194 ARG A C 1
ATOM 1541 O O . ARG A 1 194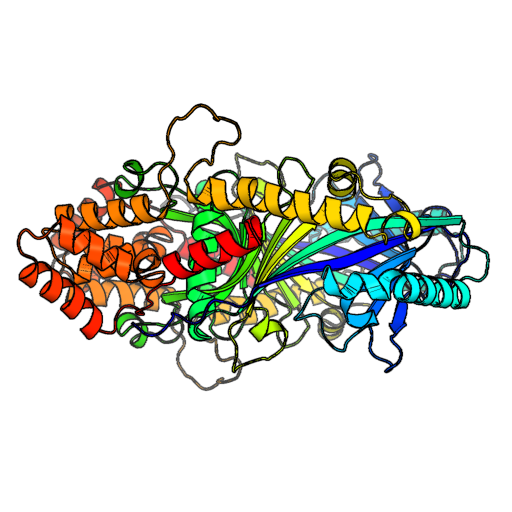 ? -14.328 -2.98 -0.881 1 98.56 194 ARG A O 1
ATOM 1548 N N . ILE A 1 195 ? -16.031 -4.156 -0.157 1 98.56 195 ILE A N 1
ATOM 1549 C CA . ILE A 1 195 ? -15.422 -4.629 1.078 1 98.56 195 ILE A CA 1
ATOM 1550 C C . ILE A 1 195 ? -15.312 -6.152 1.047 1 98.56 195 ILE A C 1
ATOM 1552 O O . ILE A 1 195 ? -16.297 -6.859 1.288 1 98.56 195 ILE A O 1
ATOM 1556 N N . GLU A 1 196 ? -14.109 -6.617 0.84 1 98.38 196 GLU A N 1
ATOM 1557 C CA . GLU A 1 196 ? -13.867 -8.023 0.543 1 98.38 196 GLU A CA 1
ATOM 1558 C C . GLU A 1 196 ? -13.07 -8.695 1.656 1 98.38 196 GLU A C 1
ATOM 1560 O O . GLU A 1 196 ? -12.094 -8.133 2.152 1 98.38 196 GLU A O 1
ATOM 1565 N N . PHE A 1 197 ? -13.547 -9.812 2.119 1 97.75 197 PHE A N 1
ATOM 1566 C CA . PHE A 1 197 ? -12.82 -10.719 3.002 1 97.75 197 PHE A CA 1
ATOM 1567 C C . PHE A 1 197 ? -12.383 -11.969 2.254 1 97.75 197 PHE A C 1
ATOM 1569 O O . PHE A 1 197 ? -13.211 -12.648 1.638 1 97.75 197 PHE A O 1
ATOM 1576 N N . ILE A 1 198 ? -11.164 -12.203 2.252 1 97.88 198 ILE A N 1
ATOM 1577 C CA . ILE A 1 198 ? -10.625 -13.406 1.627 1 97.88 198 ILE A CA 1
ATOM 1578 C C . ILE A 1 198 ? -10.344 -14.461 2.693 1 97.88 198 ILE A C 1
ATOM 1580 O O . ILE A 1 198 ? -9.398 -14.328 3.471 1 97.88 198 ILE A O 1
ATOM 1584 N N . TYR A 1 199 ? -11.086 -15.5 2.658 1 97.31 199 TYR A N 1
ATOM 1585 C CA . TYR A 1 199 ? -10.961 -16.562 3.645 1 97.31 199 TYR A CA 1
ATOM 1586 C C . TYR A 1 199 ? -9.992 -17.641 3.166 1 97.31 199 TYR A C 1
ATOM 1588 O O . TYR A 1 199 ? -10.102 -18.125 2.035 1 97.31 199 TYR A O 1
ATOM 1596 N N . SER A 1 200 ? -9.133 -17.984 4.055 1 96.19 200 SER A N 1
ATOM 1597 C CA . SER A 1 200 ? -8.227 -19.109 3.812 1 96.19 200 SER A CA 1
ATOM 1598 C C . SER A 1 200 ? -8.914 -20.438 4.086 1 96.19 200 SER A C 1
ATOM 1600 O O . SER A 1 200 ? -10.078 -20.469 4.508 1 96.19 200 SER A O 1
ATOM 1602 N N . SER A 1 201 ? -8.148 -21.469 3.873 1 94.25 201 SER A N 1
ATOM 1603 C CA . SER A 1 201 ? -8.664 -22.797 4.195 1 94.25 201 SER A CA 1
ATOM 1604 C C . SER A 1 201 ? -9.055 -22.891 5.668 1 94.25 201 SER A C 1
ATOM 1606 O O . SER A 1 201 ? -10.07 -23.516 6.008 1 94.25 201 SER A O 1
ATOM 1608 N N . ARG A 1 202 ? -8.258 -22.312 6.496 1 94.62 202 ARG A N 1
ATOM 1609 C CA . ARG A 1 202 ? -8.562 -22.312 7.926 1 94.62 202 ARG A CA 1
ATOM 1610 C C . ARG A 1 202 ? -9.852 -21.547 8.203 1 94.62 202 ARG A C 1
ATOM 1612 O O . ARG A 1 202 ? -10.68 -21.984 9.008 1 94.62 202 ARG A O 1
ATOM 1619 N N . GLY A 1 203 ? -9.961 -20.406 7.512 1 95.75 203 GLY A N 1
ATOM 1620 C CA . GLY A 1 203 ? -11.188 -19.641 7.68 1 95.75 203 GLY A CA 1
ATOM 1621 C C . GLY A 1 203 ? -12.422 -20.391 7.23 1 95.75 203 GLY A C 1
ATOM 1622 O O . GLY A 1 203 ? -13.461 -20.344 7.891 1 95.75 203 GLY A O 1
ATOM 1623 N N . LEU A 1 204 ? -12.305 -21.062 6.227 1 97.44 204 LEU A N 1
ATOM 1624 C CA . LEU A 1 204 ? -13.422 -21.844 5.707 1 97.44 204 LEU A CA 1
ATOM 1625 C C . LEU A 1 204 ? -13.797 -22.969 6.664 1 97.44 204 LEU A C 1
ATOM 1627 O O . LEU A 1 204 ? -14.977 -23.266 6.852 1 97.44 204 LEU A O 1
ATOM 1631 N N . LYS A 1 205 ? -12.828 -23.562 7.223 1 96.25 205 LYS A N 1
ATOM 1632 C CA . LYS A 1 205 ? -13.078 -24.609 8.203 1 96.25 205 LYS A CA 1
ATOM 1633 C C . LYS A 1 205 ? -13.828 -24.078 9.414 1 96.25 205 LYS A C 1
ATOM 1635 O O . LYS A 1 205 ? -14.781 -24.703 9.898 1 96.25 205 LYS A O 1
ATOM 1640 N N . VAL A 1 206 ? -13.43 -22.984 9.898 1 95.12 206 VAL A N 1
ATOM 1641 C CA . VAL A 1 206 ? -14.086 -22.359 11.039 1 95.12 206 VAL A CA 1
ATOM 1642 C C . VAL A 1 206 ? -15.531 -22.016 10.688 1 95.12 206 VAL A C 1
ATOM 1644 O O . VAL A 1 206 ? -16.422 -22.156 11.523 1 95.12 206 VAL A O 1
ATOM 1647 N N . ALA A 1 207 ? -15.695 -21.625 9.445 1 96.81 207 ALA A N 1
ATOM 1648 C CA . ALA A 1 207 ? -17.031 -21.281 8.984 1 96.81 207 ALA A CA 1
ATOM 1649 C C . ALA A 1 207 ? -17.859 -22.531 8.703 1 96.81 207 ALA A C 1
ATOM 1651 O O . ALA A 1 207 ? -19.016 -22.438 8.305 1 96.81 207 ALA A O 1
ATOM 1652 N N . LYS A 1 208 ? -17.234 -23.688 8.766 1 96.94 208 LYS A N 1
ATOM 1653 C CA . LYS A 1 208 ? -17.875 -24.984 8.594 1 96.94 208 LYS A CA 1
ATOM 1654 C C . LYS A 1 208 ? -18.453 -25.125 7.184 1 96.94 208 LYS A C 1
ATOM 1656 O O . LYS A 1 208 ? -19.578 -25.594 7.012 1 96.94 208 LYS A O 1
ATOM 1661 N N . THR A 1 209 ? -17.703 -24.609 6.281 1 97.56 209 THR A N 1
ATOM 1662 C CA . THR A 1 209 ? -18.078 -24.828 4.891 1 97.56 209 THR A CA 1
ATOM 1663 C C . THR A 1 209 ? -17.672 -26.219 4.422 1 97.56 209 THR A C 1
ATOM 1665 O O . THR A 1 209 ? -16.828 -26.859 5.047 1 97.56 209 THR A O 1
ATOM 1668 N N . GLY A 1 210 ? -18.359 -26.672 3.375 1 97.19 210 GLY A N 1
ATOM 1669 C CA . GLY A 1 210 ? -17.891 -27.906 2.752 1 97.19 210 GLY A CA 1
ATOM 1670 C C . GLY A 1 210 ? -16.469 -27.812 2.229 1 97.19 210 GLY A C 1
ATOM 1671 O O . GLY A 1 210 ? -16.047 -26.75 1.738 1 97.19 210 GLY A O 1
ATOM 1672 N N . LYS A 1 211 ? -15.867 -28.891 2.318 1 96.44 211 LYS A N 1
ATOM 1673 C CA . LYS A 1 211 ? -14.469 -28.953 1.893 1 96.44 211 LYS A CA 1
ATOM 1674 C C . LYS A 1 211 ? -14.359 -29.094 0.376 1 96.44 211 LYS A C 1
ATOM 1676 O O . LYS A 1 211 ? -13.594 -28.359 -0.266 1 96.44 211 LYS A O 1
ATOM 1681 N N . THR A 1 212 ? -15.141 -30.031 -0.144 1 97.44 212 THR A N 1
ATOM 1682 C CA . THR A 1 212 ? -15.117 -30.266 -1.583 1 97.44 212 THR A CA 1
ATOM 1683 C C . THR A 1 212 ? -15.992 -29.25 -2.312 1 97.44 212 THR A C 1
ATOM 1685 O O . THR A 1 212 ? -16.859 -28.625 -1.708 1 97.44 212 THR A O 1
ATOM 1688 N N . LEU A 1 213 ? -15.711 -29.125 -3.604 1 97.69 213 LEU A N 1
ATOM 1689 C CA . LEU A 1 213 ? -16.484 -28.188 -4.41 1 97.69 213 LEU A CA 1
ATOM 1690 C C . LEU A 1 213 ? -17.969 -28.469 -4.305 1 97.69 213 LEU A C 1
ATOM 1692 O O . LEU A 1 213 ? -18.781 -27.562 -4.121 1 97.69 213 LEU A O 1
ATOM 1696 N N . ALA A 1 214 ? -18.359 -29.719 -4.406 1 96.62 214 ALA A N 1
ATOM 1697 C CA . ALA A 1 214 ? -19.766 -30.125 -4.352 1 96.62 214 ALA A CA 1
ATOM 1698 C C . ALA A 1 214 ? -20.359 -29.828 -2.984 1 96.62 214 ALA A C 1
ATOM 1700 O O . ALA A 1 214 ? -21.516 -29.406 -2.889 1 96.62 214 ALA A O 1
ATOM 1701 N N . GLU A 1 215 ? -19.609 -30.047 -1.926 1 97.56 215 GLU A N 1
ATOM 1702 C CA . GLU A 1 215 ? -20.078 -29.766 -0.57 1 97.56 215 GLU A CA 1
ATOM 1703 C C . GLU A 1 215 ? -20.109 -28.281 -0.284 1 97.56 215 GLU A C 1
ATOM 1705 O O . GLU A 1 215 ? -20.922 -27.812 0.521 1 97.56 215 GLU A O 1
ATOM 1710 N N . PHE A 1 216 ? -19.219 -27.625 -0.892 1 98.19 216 PHE A N 1
ATOM 1711 C CA . PHE A 1 216 ? -19.094 -26.188 -0.672 1 98.19 216 PHE A CA 1
ATOM 1712 C C . PHE A 1 216 ? -20.219 -25.438 -1.36 1 98.19 216 PHE A C 1
ATOM 1714 O O . PHE A 1 216 ? -20.797 -24.516 -0.781 1 98.19 216 PHE A O 1
ATOM 1721 N N . LEU A 1 217 ? -20.516 -25.812 -2.572 1 97.56 217 LEU A N 1
ATOM 1722 C CA . LEU A 1 217 ? -21.516 -25.094 -3.355 1 97.56 217 LEU A CA 1
ATOM 1723 C C . LEU A 1 217 ? -22.922 -25.594 -3.016 1 97.56 217 LEU A C 1
ATOM 1725 O O . LEU A 1 217 ? -23.641 -26.062 -3.893 1 97.56 217 LEU A O 1
ATOM 1729 N N . THR A 1 218 ? -23.25 -25.469 -1.825 1 96.94 218 THR A N 1
ATOM 1730 C CA . THR A 1 218 ? -24.594 -25.719 -1.312 1 96.94 218 THR A CA 1
ATOM 1731 C C . THR A 1 218 ? -25.125 -24.5 -0.556 1 96.94 218 THR A C 1
ATOM 1733 O O . THR A 1 218 ? -24.344 -23.719 -0.009 1 96.94 218 THR A O 1
ATOM 1736 N N . PRO A 1 219 ? -26.375 -24.344 -0.534 1 95.88 219 PRO A N 1
ATOM 1737 C CA . PRO A 1 219 ? -26.938 -23.203 0.2 1 95.88 219 PRO A CA 1
ATOM 1738 C C . PRO A 1 219 ? -26.484 -23.172 1.662 1 95.88 219 PRO A C 1
ATOM 1740 O O . PRO A 1 219 ? -26.156 -22.094 2.186 1 95.88 219 PRO A O 1
ATOM 1743 N N . THR A 1 220 ? -26.469 -24.344 2.26 1 96.62 220 THR A N 1
ATOM 1744 C CA . THR A 1 220 ? -26.109 -24.422 3.67 1 96.62 220 THR A CA 1
ATOM 1745 C C . THR A 1 220 ? -24.672 -23.953 3.885 1 96.62 220 THR A C 1
ATOM 1747 O O . THR A 1 220 ? -24.406 -23.172 4.797 1 96.62 220 THR A O 1
ATOM 1750 N N . SER A 1 221 ? -23.812 -24.375 3.102 1 97.31 221 SER A N 1
ATOM 1751 C CA . SER A 1 221 ? -22.391 -24.016 3.191 1 97.31 221 SER A CA 1
ATOM 1752 C C . SER A 1 221 ? -22.188 -22.531 2.959 1 97.31 221 SER A C 1
ATOM 1754 O O . SER A 1 221 ? -21.516 -21.859 3.74 1 97.31 221 SER A O 1
ATOM 1756 N N . ILE A 1 222 ? -22.75 -22.016 1.974 1 97.19 222 ILE A N 1
ATOM 1757 C CA . ILE A 1 222 ? -22.562 -20.609 1.6 1 97.19 222 ILE A CA 1
ATOM 1758 C C . ILE A 1 222 ? -23.234 -19.703 2.631 1 97.19 222 ILE A C 1
ATOM 1760 O O . ILE A 1 222 ? -22.688 -18.672 2.996 1 97.19 222 ILE A O 1
ATOM 1764 N N . HIS A 1 223 ? -24.391 -20.125 3.08 1 96.88 223 HIS A N 1
ATOM 1765 C CA . HIS A 1 223 ? -25.062 -19.344 4.121 1 96.88 223 HIS A CA 1
ATOM 1766 C C . HIS A 1 223 ? -24.188 -19.25 5.371 1 96.88 223 HIS A C 1
ATOM 1768 O O . HIS A 1 223 ? -24.109 -18.172 5.984 1 96.88 223 HIS A O 1
ATOM 1774 N N . SER A 1 224 ? -23.625 -20.344 5.742 1 97.88 224 SER A N 1
ATOM 1775 C CA . SER A 1 224 ? -22.734 -20.328 6.898 1 97.88 224 SER A CA 1
ATOM 1776 C C . SER A 1 224 ? -21.578 -19.359 6.703 1 97.88 224 SER A C 1
ATOM 1778 O O . SER A 1 224 ? -21.219 -18.609 7.617 1 97.88 224 SER A O 1
ATOM 1780 N N . LEU A 1 225 ? -21.016 -19.391 5.566 1 98.06 225 LEU A N 1
ATOM 1781 C CA . LEU A 1 225 ? -19.906 -18.5 5.262 1 98.06 225 LEU A CA 1
ATOM 1782 C C . LEU A 1 225 ? -20.344 -17.047 5.301 1 98.06 225 LEU A C 1
ATOM 1784 O O . LEU A 1 225 ? -19.609 -16.188 5.793 1 98.06 225 LEU A O 1
ATOM 1788 N N . LEU A 1 226 ? -21.484 -16.75 4.766 1 97.88 226 LEU A N 1
ATOM 1789 C CA . LEU A 1 226 ? -22.016 -15.383 4.789 1 97.88 226 LEU A CA 1
ATOM 1790 C C . LEU A 1 226 ? -22.25 -14.922 6.223 1 97.88 226 LEU A C 1
ATOM 1792 O O . LEU A 1 226 ? -22.016 -13.75 6.547 1 97.88 226 LEU A O 1
ATOM 1796 N N . GLU A 1 227 ? -22.703 -15.797 7.066 1 97.5 227 GLU A N 1
ATOM 1797 C CA . GLU A 1 227 ? -22.875 -15.461 8.477 1 97.5 227 GLU A CA 1
ATOM 1798 C C . GLU A 1 227 ? -21.547 -15.133 9.141 1 97.5 227 GLU A C 1
ATOM 1800 O O . GLU A 1 227 ? -21.438 -14.188 9.914 1 97.5 227 GLU A O 1
ATOM 1805 N N . TRP A 1 228 ? -20.594 -15.891 8.797 1 97.19 228 TRP A N 1
ATOM 1806 C CA . TRP A 1 228 ? -19.266 -15.633 9.344 1 97.19 228 TRP A CA 1
ATOM 1807 C C . TRP A 1 228 ? -18.719 -14.312 8.82 1 97.19 228 TRP A C 1
ATOM 1809 O O . TRP A 1 228 ? -18.016 -13.594 9.547 1 97.19 228 TRP A O 1
ATOM 1819 N N . TYR A 1 229 ? -19 -14.055 7.559 1 97.38 229 TYR A N 1
ATOM 1820 C CA . TYR A 1 229 ? -18.594 -12.766 7.008 1 97.38 229 TYR A CA 1
ATOM 1821 C C . TYR A 1 229 ? -19.172 -11.617 7.828 1 97.38 229 TYR A C 1
ATOM 1823 O O . TYR A 1 229 ? -18.453 -10.68 8.18 1 97.38 229 TYR A O 1
ATOM 1831 N N . ARG A 1 230 ? -20.391 -11.703 8.156 1 97.56 230 ARG A N 1
ATOM 1832 C CA . ARG A 1 230 ? -21.047 -10.656 8.93 1 97.56 230 ARG A CA 1
ATOM 1833 C C . ARG A 1 230 ? -20.453 -10.562 10.336 1 97.56 230 ARG A C 1
ATOM 1835 O O . ARG A 1 230 ? -20.219 -9.461 10.844 1 97.56 230 ARG A O 1
ATOM 1842 N N . LYS A 1 231 ? -20.172 -11.68 10.914 1 95.62 231 LYS A N 1
ATOM 1843 C CA . LYS A 1 231 ? -19.547 -11.711 12.227 1 95.62 231 LYS A CA 1
ATOM 1844 C C . LYS A 1 231 ? -18.156 -11.094 12.188 1 95.62 231 LYS A C 1
ATOM 1846 O O . LYS A 1 231 ? -17.797 -10.289 13.055 1 95.62 231 LYS A O 1
ATOM 1851 N N . ASP A 1 232 ? -17.391 -11.523 11.242 1 94.5 232 ASP A N 1
ATOM 1852 C CA . ASP A 1 232 ? -16.016 -11.016 11.117 1 94.5 232 ASP A CA 1
ATOM 1853 C C . ASP A 1 232 ? -16.031 -9.523 10.773 1 94.5 232 ASP A C 1
ATOM 1855 O O . ASP A 1 232 ? -15.141 -8.781 11.195 1 94.5 232 ASP A O 1
ATOM 1859 N N . TYR A 1 233 ? -17.016 -9.133 9.93 1 95.69 233 TYR A N 1
ATOM 1860 C CA . TYR A 1 233 ? -17.188 -7.707 9.656 1 95.69 233 TYR A CA 1
ATOM 1861 C C . TYR A 1 233 ? -17.328 -6.914 10.945 1 95.69 233 TYR A C 1
ATOM 1863 O O . TYR A 1 233 ? -16.688 -5.871 11.117 1 95.69 233 TYR A O 1
ATOM 1871 N N . LYS A 1 234 ? -18.031 -7.355 11.812 1 93.69 234 LYS A N 1
ATOM 1872 C CA . LYS A 1 234 ? -18.219 -6.711 13.109 1 93.69 234 LYS A CA 1
ATOM 1873 C C . LYS A 1 234 ? -16.938 -6.738 13.938 1 93.69 234 LYS A C 1
ATOM 1875 O O . LYS A 1 234 ? -16.516 -5.707 14.469 1 93.69 234 LYS A O 1
ATOM 1880 N N . ASP A 1 235 ? -16.297 -7.855 13.953 1 90.19 235 ASP A N 1
ATOM 1881 C CA . ASP A 1 235 ? -15.164 -8.078 14.844 1 90.19 235 ASP A CA 1
ATOM 1882 C C . ASP A 1 235 ? -13.906 -7.375 14.328 1 90.19 235 ASP A C 1
ATOM 1884 O O . ASP A 1 235 ? -13.062 -6.941 15.117 1 90.19 235 ASP A O 1
ATOM 1888 N N . LEU A 1 236 ? -13.859 -7.301 13.047 1 88.69 236 LEU A N 1
ATOM 1889 C CA . LEU A 1 236 ? -12.586 -6.84 12.5 1 88.69 236 LEU A CA 1
ATOM 1890 C C . LEU A 1 236 ? -12.688 -5.387 12.039 1 88.69 236 LEU A C 1
ATOM 1892 O O . LEU A 1 236 ? -11.688 -4.668 12.023 1 88.69 236 LEU A O 1
ATOM 1896 N N . LEU A 1 237 ? -13.883 -4.918 11.672 1 91.44 237 LEU A N 1
ATOM 1897 C CA . LEU A 1 237 ? -14.031 -3.566 11.148 1 91.44 237 LEU A CA 1
ATOM 1898 C C . LEU A 1 237 ? -14.805 -2.686 12.117 1 91.44 237 LEU A C 1
ATOM 1900 O O . LEU A 1 237 ? -14.336 -1.612 12.5 1 91.44 237 LEU A O 1
ATOM 1904 N N . ILE A 1 238 ? -15.898 -3.148 12.609 1 93.25 238 ILE A N 1
ATOM 1905 C CA . ILE A 1 238 ? -16.766 -2.33 13.461 1 93.25 238 ILE A CA 1
ATOM 1906 C C . ILE A 1 238 ? -16.125 -2.191 14.844 1 93.25 238 ILE A C 1
ATOM 1908 O O . ILE A 1 238 ? -16.203 -1.124 15.461 1 93.25 238 ILE A O 1
ATOM 1912 N N . ALA A 1 239 ? -15.594 -3.219 15.32 1 89 239 ALA A N 1
ATOM 1913 C CA . ALA A 1 239 ? -14.891 -3.125 16.594 1 89 239 ALA A CA 1
ATOM 1914 C C . ALA A 1 239 ? -13.789 -2.066 16.547 1 89 239 ALA A C 1
ATOM 1916 O O . ALA A 1 239 ? -13.617 -1.295 17.484 1 89 239 ALA A O 1
ATOM 1917 N N . ARG A 1 240 ? -13.125 -1.997 15.492 1 88.19 240 ARG A N 1
ATOM 1918 C CA . ARG A 1 240 ? -12.078 -0.992 15.32 1 88.19 240 ARG A CA 1
ATOM 1919 C C . ARG A 1 240 ? -12.68 0.406 15.211 1 88.19 240 ARG A C 1
ATOM 1921 O O . ARG A 1 240 ? -12.109 1.372 15.727 1 88.19 240 ARG A O 1
ATOM 1928 N N . TYR A 1 241 ? -13.734 0.488 14.555 1 91.94 241 TYR A N 1
ATOM 1929 C CA . TYR A 1 241 ? -14.453 1.755 14.492 1 91.94 241 TYR A CA 1
ATOM 1930 C C . TYR A 1 241 ? -14.805 2.25 15.891 1 91.94 241 TYR A C 1
ATOM 1932 O O . TYR A 1 241 ? -14.742 3.451 16.172 1 91.94 241 TYR A O 1
ATOM 1940 N N . TRP A 1 242 ? -15.055 1.346 16.672 1 90.19 242 TRP A N 1
ATOM 1941 C CA . TRP A 1 242 ? -15.43 1.675 18.047 1 90.19 242 TRP A CA 1
ATOM 1942 C C . TRP A 1 242 ? -14.211 1.666 18.969 1 90.19 242 TRP A C 1
ATOM 1944 O O . TRP A 1 242 ? -14.352 1.692 20.188 1 90.19 242 TRP A O 1
ATOM 1954 N N . ASN A 1 243 ? -13.062 1.595 18.438 1 81.19 243 ASN A N 1
ATOM 1955 C CA . ASN A 1 243 ? -11.781 1.64 19.125 1 81.19 243 ASN A CA 1
ATOM 1956 C C . ASN A 1 243 ? -11.625 0.468 20.094 1 81.19 243 ASN A C 1
ATOM 1958 O O . ASN A 1 243 ? -11.078 0.629 21.188 1 81.19 243 ASN A O 1
ATOM 1962 N N . ASN A 1 244 ? -12.234 -0.503 19.766 1 70.06 244 ASN A N 1
ATOM 1963 C CA . ASN A 1 244 ? -12.039 -1.732 20.516 1 70.06 244 ASN A CA 1
ATOM 1964 C C . ASN A 1 244 ? -10.945 -2.602 19.906 1 70.06 244 ASN A C 1
ATOM 1966 O O . ASN A 1 244 ? -11.234 -3.635 19.297 1 70.06 244 ASN A O 1
ATOM 1970 N N . ASN A 1 245 ? -9.711 -1.888 19.688 1 57.97 245 ASN A N 1
ATOM 1971 C CA . ASN A 1 245 ? -8.641 -2.48 18.906 1 57.97 245 ASN A CA 1
ATOM 1972 C C . ASN A 1 245 ? -8.047 -3.705 19.594 1 57.97 245 ASN A C 1
ATOM 1974 O O . ASN A 1 245 ? -7.336 -4.496 18.969 1 57.97 245 ASN A O 1
ATOM 1978 N N . ASP A 1 246 ? -7.777 -3.516 20.906 1 54 246 ASP A N 1
ATOM 1979 C CA . ASP A 1 246 ? -7.012 -4.578 21.547 1 54 246 ASP A CA 1
ATOM 1980 C C . ASP A 1 246 ? -7.809 -5.879 21.594 1 54 246 ASP A C 1
ATOM 1982 O O . ASP A 1 246 ? -8.727 -6.02 22.391 1 54 246 ASP A O 1
ATOM 1986 N N . ARG A 1 247 ? -7.906 -6.496 20.438 1 48.44 247 ARG A N 1
ATOM 1987 C CA . ARG A 1 247 ? -8.469 -7.84 20.516 1 48.44 247 ARG A CA 1
ATOM 1988 C C . ARG A 1 247 ? -8.094 -8.516 21.828 1 48.44 247 ARG A C 1
ATOM 1990 O O . ARG A 1 247 ? -8.781 -9.438 22.281 1 48.44 247 ARG A O 1
ATOM 1997 N N . TYR A 1 248 ? -6.875 -8.25 22.109 1 41.78 248 TYR A N 1
ATOM 1998 C CA . TYR A 1 248 ? -6.344 -8.914 23.281 1 41.78 248 TYR A CA 1
ATOM 1999 C C . TYR A 1 248 ? -6.715 -8.156 24.562 1 41.78 248 TYR A C 1
ATOM 2001 O O . TYR A 1 248 ? -6.57 -8.68 25.672 1 41.78 248 TYR A O 1
ATOM 2009 N N . SER A 1 249 ? -6.812 -6.891 24.484 1 44.5 249 SER A N 1
ATOM 2010 C CA . SER A 1 249 ? -7.195 -6.266 25.75 1 44.5 249 SER A CA 1
ATOM 2011 C C . SER A 1 249 ? -8.703 -6.02 25.812 1 44.5 249 SER A C 1
ATOM 2013 O O . SER A 1 249 ? -9.188 -4.98 25.359 1 44.5 249 SER A O 1
ATOM 2015 N N . LEU A 1 250 ? -9.375 -6.961 25.531 1 42.59 250 LEU A N 1
ATOM 2016 C CA . LEU A 1 250 ? -10.828 -7.039 25.688 1 42.59 250 LEU A CA 1
ATOM 2017 C C . LEU A 1 250 ? -11.297 -6.148 26.844 1 42.59 250 LEU A C 1
ATOM 2019 O O . LEU A 1 250 ? -12.492 -5.871 26.969 1 42.59 250 LEU A O 1
ATOM 2023 N N . ASN A 1 251 ? -10.352 -5.945 27.703 1 43.91 251 ASN A N 1
ATOM 2024 C CA . ASN A 1 251 ? -10.836 -5.438 28.984 1 43.91 251 ASN A CA 1
ATOM 2025 C C . ASN A 1 251 ? -10.867 -3.912 29 1 43.91 251 ASN A C 1
ATOM 2027 O O . ASN A 1 251 ? -10.992 -3.303 30.062 1 43.91 251 ASN A O 1
ATOM 2031 N N . ASP A 1 252 ? -10.406 -3.326 27.891 1 52.41 252 ASP A N 1
ATOM 2032 C CA . ASP A 1 252 ? -10.453 -1.895 28.172 1 52.41 252 ASP A CA 1
ATOM 2033 C C . ASP A 1 252 ? -11.82 -1.31 27.812 1 52.41 252 ASP A C 1
ATOM 2035 O O . ASP A 1 252 ? -12.414 -1.701 26.812 1 52.41 252 ASP A O 1
ATOM 2039 N N . GLY A 1 253 ? -12.773 -1.333 28.688 1 59.38 253 GLY A N 1
ATOM 2040 C CA . GLY A 1 253 ? -14.086 -0.707 28.703 1 59.38 253 GLY A CA 1
ATOM 2041 C C . GLY A 1 253 ? -14.172 0.506 27.797 1 59.38 253 GLY A C 1
ATOM 2042 O O . GLY A 1 253 ? -15.172 1.228 27.812 1 59.38 253 GLY A O 1
ATOM 2043 N N . TYR A 1 254 ? -13.172 0.67 26.922 1 65.31 254 TYR A N 1
ATOM 2044 C CA . TYR A 1 254 ? -13.211 1.863 26.078 1 65.31 254 TYR A CA 1
ATOM 2045 C C . TYR A 1 254 ? -13.938 1.588 24.766 1 65.31 254 TYR A C 1
ATOM 2047 O O . TYR A 1 254 ? -13.484 0.779 23.953 1 65.31 254 TYR A O 1
ATOM 2055 N N . SER A 1 255 ? -15.109 1.978 24.578 1 81 255 SER A N 1
ATOM 2056 C CA . SER A 1 255 ? -15.922 1.817 23.375 1 81 255 SER A CA 1
ATOM 2057 C C . SER A 1 255 ? -16.406 3.164 22.859 1 81 255 SER A C 1
ATOM 2059 O O . SER A 1 255 ? -17.578 3.531 23.078 1 81 255 SER A O 1
ATOM 2061 N N . VAL A 1 256 ? -15.414 3.93 22.281 1 88.5 256 VAL A N 1
ATOM 2062 C CA . VAL A 1 256 ? -15.711 5.215 21.656 1 88.5 256 VAL A CA 1
ATOM 2063 C C . VAL A 1 256 ? -15.414 5.145 20.156 1 88.5 256 VAL A C 1
ATOM 2065 O O . VAL A 1 256 ? -14.328 4.715 19.75 1 88.5 256 VAL A O 1
ATOM 2068 N N . PRO A 1 257 ? -16.375 5.527 19.422 1 92.94 257 PRO A N 1
ATOM 2069 C CA . PRO A 1 257 ? -16.109 5.465 17.984 1 92.94 257 PRO A CA 1
ATOM 2070 C C . PRO A 1 257 ? -14.953 6.363 17.547 1 92.94 257 PRO A C 1
ATOM 2072 O O . PRO A 1 257 ? -14.766 7.441 18.125 1 92.94 257 PRO A O 1
ATOM 2075 N N . ILE A 1 258 ? -14.305 6.004 16.594 1 92.94 258 ILE A N 1
ATOM 2076 C CA . ILE A 1 258 ? -13.07 6.648 16.156 1 92.94 258 ILE A CA 1
ATOM 2077 C C . ILE A 1 258 ? -13.344 8.109 15.805 1 92.94 258 ILE A C 1
ATOM 2079 O O . ILE A 1 258 ? -12.484 8.969 15.992 1 92.94 258 ILE A O 1
ATOM 2083 N N . TYR A 1 259 ? -14.539 8.453 15.289 1 95.19 259 TYR A N 1
ATOM 2084 C CA . TYR A 1 259 ? -14.812 9.836 14.898 1 95.19 259 TYR A CA 1
ATOM 2085 C C . TYR A 1 259 ? -14.828 10.758 16.109 1 95.19 259 TYR A C 1
ATOM 2087 O O . TYR A 1 259 ? -14.562 11.953 15.984 1 95.19 259 TYR A O 1
ATOM 2095 N N . LYS A 1 260 ? -15.141 10.211 17.234 1 95.81 260 LYS A N 1
ATOM 2096 C CA . LYS A 1 260 ? -15.094 11.023 18.438 1 95.81 260 LYS A CA 1
ATOM 2097 C C . LYS A 1 260 ? -13.656 11.406 18.797 1 95.81 260 LYS A C 1
ATOM 2099 O O . LYS A 1 260 ? -13.406 12.508 19.281 1 95.81 260 LYS A O 1
ATOM 2104 N N . GLU A 1 261 ? -12.781 10.484 18.625 1 95.25 261 GLU A N 1
ATOM 2105 C CA . GLU A 1 261 ? -11.375 10.812 18.812 1 95.25 261 GLU A CA 1
ATOM 2106 C C . GLU A 1 261 ? -10.914 11.867 17.797 1 95.25 261 GLU A C 1
ATOM 2108 O O . GLU A 1 261 ? -10.141 12.758 18.141 1 95.25 261 GLU A O 1
ATOM 2113 N N . MET A 1 262 ? -11.406 11.75 16.594 1 97.19 262 MET A N 1
ATOM 2114 C CA . MET A 1 262 ? -11.086 12.742 15.578 1 97.19 262 MET A CA 1
ATOM 2115 C C . MET A 1 262 ? -11.555 14.125 16.016 1 97.19 262 MET A C 1
ATOM 2117 O O . MET A 1 262 ? -10.805 15.102 15.914 1 97.19 262 MET A O 1
ATOM 2121 N N . ILE A 1 263 ? -12.727 14.156 16.484 1 97.88 263 ILE A N 1
ATOM 2122 C CA . ILE A 1 263 ? -13.297 15.422 16.938 1 97.88 263 ILE A CA 1
ATOM 2123 C C . ILE A 1 263 ? -12.477 15.953 18.125 1 97.88 263 ILE A C 1
ATOM 2125 O O . ILE A 1 263 ? -12.195 17.156 18.188 1 97.88 263 ILE A O 1
ATOM 2129 N N . GLU A 1 264 ? -12.117 15.07 18.969 1 96.81 264 GLU A N 1
ATOM 2130 C CA . GLU A 1 264 ? -11.352 15.461 20.141 1 96.81 264 GLU A CA 1
ATOM 2131 C C . GLU A 1 264 ? -10.016 16.094 19.766 1 96.81 264 GLU A C 1
ATOM 2133 O O . GLU A 1 264 ? -9.633 17.125 20.312 1 96.81 264 GLU A O 1
ATOM 2138 N N . VAL A 1 265 ? -9.352 15.555 18.828 1 97.06 265 VAL A N 1
ATOM 2139 C CA . VAL A 1 265 ? -8.07 16.094 18.375 1 97.06 265 VAL A CA 1
ATOM 2140 C C . VAL A 1 265 ? -8.266 17.484 17.781 1 97.06 265 VAL A C 1
ATOM 2142 O O . VAL A 1 265 ? -7.516 18.406 18.094 1 97.06 265 VAL A O 1
ATOM 2145 N N . ILE A 1 266 ? -9.281 17.656 17 1 98.06 266 ILE A N 1
ATOM 2146 C CA . ILE A 1 266 ? -9.562 18.938 16.375 1 98.06 266 ILE A CA 1
ATOM 2147 C C . ILE A 1 266 ? -9.938 19.969 17.422 1 98.06 266 ILE A C 1
ATOM 2149 O O . ILE A 1 266 ? -9.453 21.109 17.391 1 98.06 266 ILE A O 1
ATOM 2153 N N . TYR A 1 267 ? -10.766 19.594 18.328 1 98.12 267 TYR A N 1
ATOM 2154 C CA . TYR A 1 267 ? -11.188 20.469 19.406 1 98.12 267 TYR A CA 1
ATOM 2155 C C . TYR A 1 267 ? -9.992 20.953 20.219 1 98.12 267 TYR A C 1
ATOM 2157 O O . TYR A 1 267 ? -9.852 22.141 20.5 1 98.12 267 TYR A O 1
ATOM 2165 N N . ASN A 1 268 ? -9.172 20.031 20.609 1 97.38 268 ASN A N 1
ATOM 2166 C CA . ASN A 1 268 ? -7.984 20.375 21.375 1 97.38 268 ASN A CA 1
ATOM 2167 C C . ASN A 1 268 ? -7.078 21.344 20.625 1 97.38 268 ASN A C 1
ATOM 2169 O O . ASN A 1 268 ? -6.453 22.219 21.219 1 97.38 268 ASN A O 1
ATOM 2173 N N . ASP A 1 269 ? -7.023 21.156 19.344 1 97.12 269 ASP A N 1
ATOM 2174 C CA . ASP A 1 269 ? -6.23 22.078 18.516 1 97.12 269 ASP A CA 1
ATOM 2175 C C . ASP A 1 269 ? -6.875 23.453 18.453 1 97.12 269 ASP A C 1
ATOM 2177 O O . ASP A 1 269 ? -6.18 24.469 18.406 1 97.12 269 ASP A O 1
ATOM 2181 N N . LEU A 1 270 ? -8.188 23.516 18.422 1 97.94 270 LEU A N 1
ATOM 2182 C CA . LEU A 1 270 ? -8.859 24.812 18.5 1 97.94 270 LEU A CA 1
ATOM 2183 C C . LEU A 1 270 ? -8.508 25.531 19.797 1 97.94 270 LEU A C 1
ATOM 2185 O O . LEU A 1 270 ? -8.234 26.734 19.797 1 97.94 270 LEU A O 1
ATOM 2189 N N . VAL A 1 271 ? -8.516 24.797 20.859 1 97.25 271 VAL A N 1
ATOM 2190 C CA . VAL A 1 271 ? -8.172 25.359 22.156 1 97.25 271 VAL A CA 1
ATOM 2191 C C . VAL A 1 271 ? -6.73 25.859 22.141 1 97.25 271 VAL A C 1
ATOM 2193 O O . VAL A 1 271 ? -6.461 27 22.516 1 97.25 271 VAL A O 1
ATOM 2196 N N . ALA A 1 272 ? -5.844 25.047 21.641 1 94.12 272 ALA A N 1
ATOM 2197 C CA . ALA A 1 272 ? -4.414 25.344 21.672 1 94.12 272 ALA A CA 1
ATOM 2198 C C . ALA A 1 272 ? -4.086 26.516 20.75 1 94.12 272 ALA A C 1
ATOM 2200 O O . ALA A 1 272 ? -3.127 27.25 21 1 94.12 272 ALA A O 1
ATOM 2201 N N . HIS A 1 273 ? -4.914 26.703 19.766 1 94.94 273 HIS A N 1
ATOM 2202 C CA . HIS A 1 273 ? -4.648 27.75 18.781 1 94.94 273 HIS A CA 1
ATOM 2203 C C . HIS A 1 273 ? -5.648 28.891 18.906 1 94.94 273 HIS A C 1
ATOM 2205 O O . HIS A 1 273 ? -5.906 29.609 17.938 1 94.94 273 HIS A O 1
ATOM 2211 N N . GLU A 1 274 ? -6.293 28.984 19.984 1 94.69 274 GLU A N 1
ATOM 2212 C CA . GLU A 1 274 ? -7.16 30.094 20.375 1 94.69 274 GLU A CA 1
ATOM 2213 C C . GLU A 1 274 ? -8.266 30.297 19.344 1 94.69 274 GLU A C 1
ATOM 2215 O O . GLU A 1 274 ? -8.555 31.438 18.953 1 94.69 274 GLU A O 1
ATOM 2220 N N . GLY A 1 275 ? -8.711 29.234 18.797 1 94.88 275 GLY A N 1
ATOM 2221 C CA . GLY A 1 275 ? -9.898 29.266 17.953 1 94.88 275 GLY A CA 1
ATOM 2222 C C . GLY A 1 275 ? -9.609 29.688 16.516 1 94.88 275 GLY A C 1
ATOM 2223 O O . GLY A 1 275 ? -10.516 30.078 15.789 1 94.88 275 GLY A O 1
ATOM 2224 N N . GLN A 1 276 ? -8.344 29.688 16.078 1 94.75 276 GLN A N 1
ATOM 2225 C CA . GLN A 1 276 ? -8.016 30.016 14.695 1 94.75 276 GLN A CA 1
ATOM 2226 C C . GLN A 1 276 ? -8.445 28.891 13.742 1 94.75 276 GLN A C 1
ATOM 2228 O O . GLN A 1 276 ? -7.73 27.906 13.578 1 94.75 276 GLN A O 1
ATOM 2233 N N . PRO A 1 277 ? -9.555 29.078 13.055 1 96.69 277 PRO A N 1
ATOM 2234 C CA . PRO A 1 277 ? -10.203 27.938 12.406 1 96.69 277 PRO A CA 1
ATOM 2235 C C . PRO A 1 277 ? -9.43 27.438 11.188 1 96.69 277 PRO A C 1
ATOM 2237 O O . PRO A 1 277 ? -9.32 26.234 10.977 1 96.69 277 PRO A O 1
ATOM 2240 N N . LEU A 1 278 ? -8.898 28.359 10.375 1 96 278 LEU A N 1
ATOM 2241 C CA . LEU A 1 278 ? -8.219 27.922 9.156 1 96 278 LEU A CA 1
ATOM 2242 C C . LEU A 1 278 ? -6.945 27.156 9.484 1 96 278 LEU A C 1
ATOM 2244 O O . LEU A 1 278 ? -6.688 26.109 8.906 1 96 278 LEU A O 1
ATOM 2248 N N . SER A 1 279 ? -6.137 27.688 10.438 1 95.81 279 SER A N 1
ATOM 2249 C CA . SER A 1 279 ? -4.922 27 10.859 1 95.81 279 SER A CA 1
ATOM 2250 C C . SER A 1 279 ? -5.234 25.609 11.383 1 95.81 279 SER A C 1
ATOM 2252 O O . SER A 1 279 ? -4.578 24.625 11.008 1 95.81 279 SER A O 1
ATOM 2254 N N . VAL A 1 280 ? -6.234 25.531 12.195 1 97.81 280 VAL A N 1
ATOM 2255 C CA . VAL A 1 280 ? -6.598 24.266 12.805 1 97.81 280 VAL A CA 1
ATOM 2256 C C . VAL A 1 280 ? -7.09 23.297 11.727 1 97.81 280 VAL A C 1
ATOM 2258 O O . VAL A 1 280 ? -6.762 22.109 11.766 1 97.81 280 VAL A O 1
ATOM 2261 N N . ALA A 1 281 ? -7.859 23.828 10.797 1 97.88 281 ALA A N 1
ATOM 2262 C CA . ALA A 1 281 ? -8.336 22.984 9.703 1 97.88 281 ALA A CA 1
ATOM 2263 C C . ALA A 1 281 ? -7.172 22.422 8.891 1 97.88 281 ALA A C 1
ATOM 2265 O O . ALA A 1 281 ? -7.172 21.25 8.523 1 97.88 281 ALA A O 1
ATOM 2266 N N . LEU A 1 282 ? -6.195 23.234 8.664 1 96.94 282 LEU A N 1
ATOM 2267 C CA . LEU A 1 282 ? -5.039 22.812 7.887 1 96.94 282 LEU A CA 1
ATOM 2268 C C . LEU A 1 282 ? -4.207 21.797 8.664 1 96.94 282 LEU A C 1
ATOM 2270 O O . LEU A 1 282 ? -3.693 20.844 8.078 1 96.94 282 LEU A O 1
ATOM 2274 N N . ILE A 1 283 ? -4.055 21.984 9.945 1 96.94 283 ILE A N 1
ATOM 2275 C CA . ILE A 1 283 ? -3.336 21.047 10.812 1 96.94 283 ILE A CA 1
ATOM 2276 C C . ILE A 1 283 ? -3.99 19.672 10.75 1 96.94 283 ILE A C 1
ATOM 2278 O O . ILE A 1 283 ? -3.303 18.656 10.758 1 96.94 283 ILE A O 1
ATOM 2282 N N . ASN A 1 284 ? -5.297 19.641 10.68 1 97.31 284 ASN A N 1
ATOM 2283 C CA . ASN A 1 284 ? -6.074 18.406 10.734 1 97.31 284 ASN A CA 1
ATOM 2284 C C . ASN A 1 284 ? -6.668 18.062 9.367 1 97.31 284 ASN A C 1
ATOM 2286 O O . ASN A 1 284 ? -7.742 17.469 9.289 1 97.31 284 ASN A O 1
ATOM 2290 N N . LYS A 1 285 ? -6.07 18.469 8.344 1 96.25 285 LYS A N 1
ATOM 2291 C CA . LYS A 1 285 ? -6.59 18.312 6.988 1 96.25 285 LYS A CA 1
ATOM 2292 C C . LYS A 1 285 ? -6.961 16.875 6.699 1 96.25 285 LYS A C 1
ATOM 2294 O O . LYS A 1 285 ? -8.039 16.594 6.16 1 96.25 285 LYS A O 1
ATOM 2299 N N . ASN A 1 286 ? -6.18 15.93 7.105 1 94.44 286 ASN A N 1
ATOM 2300 C CA . ASN A 1 286 ? -6.363 14.508 6.82 1 94.44 286 ASN A CA 1
ATOM 2301 C C . ASN A 1 286 ? -7.613 13.961 7.5 1 94.44 286 ASN A C 1
ATOM 2303 O O . ASN A 1 286 ? -8.141 12.922 7.094 1 94.44 286 ASN A O 1
ATOM 2307 N N . LEU A 1 287 ? -8.023 14.586 8.562 1 97.5 287 LEU A N 1
ATOM 2308 C CA . LEU A 1 287 ? -9.242 14.172 9.258 1 97.5 287 LEU A CA 1
ATOM 2309 C C . LEU A 1 287 ? -10.461 14.898 8.703 1 97.5 287 LEU A C 1
ATOM 2311 O O . LEU A 1 287 ? -11.477 14.273 8.398 1 97.5 287 LEU A O 1
ATOM 2315 N N . ILE A 1 288 ? -10.289 16.156 8.508 1 97.94 288 ILE A N 1
ATOM 2316 C CA . ILE A 1 288 ? -11.398 17.031 8.148 1 97.94 288 ILE A CA 1
ATOM 2317 C C . ILE A 1 288 ? -11.875 16.703 6.73 1 97.94 288 ILE A C 1
ATOM 2319 O O . ILE A 1 288 ? -13.07 16.781 6.434 1 97.94 288 ILE A O 1
ATOM 2323 N N . GLU A 1 289 ? -10.992 16.266 5.895 1 97.06 289 GLU A N 1
ATOM 2324 C CA . GLU A 1 289 ? -11.352 15.945 4.516 1 97.06 289 GLU A CA 1
ATOM 2325 C C . GLU A 1 289 ? -12.125 14.633 4.43 1 97.06 289 GLU A C 1
ATOM 2327 O O . GLU A 1 289 ? -12.734 14.336 3.406 1 97.06 289 GLU A O 1
ATOM 2332 N N . ILE A 1 290 ? -12.055 13.836 5.449 1 98 290 ILE A N 1
ATOM 2333 C CA . ILE A 1 290 ? -12.883 12.633 5.492 1 98 290 ILE A CA 1
ATOM 2334 C C . ILE A 1 290 ? -14.359 13.023 5.574 1 98 290 ILE A C 1
ATOM 2336 O O . ILE A 1 290 ? -15.172 12.57 4.762 1 98 290 ILE A O 1
ATOM 2340 N N . ASP A 1 291 ? -14.633 13.859 6.48 1 98.5 291 ASP A N 1
ATOM 2341 C CA . ASP A 1 291 ? -15.977 14.352 6.742 1 98.5 291 ASP A CA 1
ATOM 2342 C C . ASP A 1 291 ? -15.938 15.711 7.434 1 98.5 291 ASP A C 1
ATOM 2344 O O . ASP A 1 291 ? -15.539 15.812 8.594 1 98.5 291 ASP A O 1
ATOM 2348 N N . TYR A 1 292 ? -16.438 16.703 6.75 1 98.44 292 TYR A N 1
ATOM 2349 C CA . TYR A 1 292 ? -16.344 18.078 7.234 1 98.44 292 TYR A CA 1
ATOM 2350 C C . TYR A 1 292 ? -17.156 18.266 8.508 1 98.44 292 TYR A C 1
ATOM 2352 O O . TYR A 1 292 ? -16.922 19.188 9.281 1 98.44 292 TYR A O 1
ATOM 2360 N N . GLU A 1 293 ? -18.109 17.344 8.781 1 98.31 293 GLU A N 1
ATOM 2361 C CA . GLU A 1 293 ? -18.922 17.375 10 1 98.31 293 GLU A CA 1
ATOM 2362 C C . GLU A 1 293 ? -18.047 17.266 11.25 1 98.31 293 GLU A C 1
ATOM 2364 O O . GLU A 1 293 ? -18.406 17.766 12.312 1 98.31 293 GLU A O 1
ATOM 2369 N N . LEU A 1 294 ? -16.953 16.625 11.125 1 98.62 294 LEU A N 1
ATOM 2370 C CA . LEU A 1 294 ? -16.031 16.516 12.242 1 98.62 294 LEU A CA 1
ATOM 2371 C C . LEU A 1 294 ? -15.602 17.906 12.719 1 98.62 294 LEU A C 1
ATOM 2373 O O . LEU A 1 294 ? -15.617 18.188 13.922 1 98.62 294 LEU A O 1
ATOM 2377 N N . PHE A 1 295 ? -15.234 18.766 11.781 1 98.75 295 PHE A N 1
ATOM 2378 C CA . PHE A 1 295 ? -14.781 20.109 12.094 1 98.75 295 PHE A CA 1
ATOM 2379 C C . PHE A 1 295 ? -15.922 20.953 12.664 1 98.75 295 PHE A C 1
ATOM 2381 O O . PHE A 1 295 ? -15.734 21.703 13.625 1 98.75 295 PHE A O 1
ATOM 2388 N N . LYS A 1 296 ? -17.062 20.828 12.062 1 98.62 296 LYS A N 1
ATOM 2389 C CA . LYS A 1 296 ? -18.234 21.562 12.539 1 98.62 296 LYS A CA 1
ATOM 2390 C C . LYS A 1 296 ? -18.547 21.219 13.992 1 98.62 296 LYS A C 1
ATOM 2392 O O . LYS A 1 296 ? -18.797 22.109 14.805 1 98.62 296 LYS A O 1
ATOM 2397 N N . ARG A 1 297 ? -18.516 19.984 14.273 1 98.25 297 ARG A N 1
ATOM 2398 C CA . ARG A 1 297 ? -18.812 19.547 15.633 1 98.25 297 ARG A CA 1
ATOM 2399 C C . ARG A 1 297 ? -17.766 20.047 16.609 1 98.25 297 ARG A C 1
ATOM 2401 O O . ARG A 1 297 ? -18.094 20.484 17.719 1 98.25 297 ARG A O 1
ATOM 2408 N N . ALA A 1 298 ? -16.547 20 16.234 1 98.69 298 ALA A N 1
ATOM 2409 C CA . ALA A 1 298 ? -15.484 20.547 17.078 1 98.69 298 ALA A CA 1
ATOM 2410 C C . ALA A 1 298 ? -15.688 22.047 17.312 1 98.69 298 ALA A C 1
ATOM 2412 O O . ALA A 1 298 ? -15.508 22.531 18.438 1 98.69 298 ALA A O 1
ATOM 2413 N N . CYS A 1 299 ? -16.062 22.781 16.25 1 98.69 299 CYS A N 1
ATOM 2414 C CA . CYS A 1 299 ? -16.328 24.203 16.359 1 98.69 299 CYS A CA 1
ATOM 2415 C C . CYS A 1 299 ? -17.469 24.484 17.328 1 98.69 299 CYS A C 1
ATOM 2417 O O . CYS A 1 299 ? -17.391 25.391 18.156 1 98.69 299 CYS A O 1
ATOM 2419 N N . LYS A 1 300 ? -18.516 23.703 17.234 1 98.31 300 LYS A N 1
ATOM 2420 C CA . LYS A 1 300 ? -19.656 23.875 18.125 1 98.31 300 LYS A CA 1
ATOM 2421 C C . LYS A 1 300 ? -19.266 23.656 19.578 1 98.31 300 LYS A C 1
ATOM 2423 O O . LYS A 1 300 ? -19.828 24.281 20.469 1 98.31 300 LYS A O 1
ATOM 2428 N N . MET A 1 301 ? -18.344 22.766 19.828 1 97.94 301 MET A N 1
ATOM 2429 C CA . MET A 1 301 ? -17.859 22.5 21.172 1 97.94 301 MET A CA 1
ATOM 2430 C C . MET A 1 301 ? -17.016 23.656 21.688 1 97.94 301 MET A C 1
ATOM 2432 O O . MET A 1 301 ? -17.062 24 22.875 1 97.94 301 MET A O 1
ATOM 2436 N N . TYR A 1 302 ? -16.266 24.234 20.828 1 98.38 302 TYR A N 1
ATOM 2437 C CA . TYR A 1 302 ? -15.289 25.234 21.219 1 98.38 302 TYR A CA 1
ATOM 2438 C C . TYR A 1 302 ? -15.938 26.609 21.391 1 98.38 302 TYR A C 1
ATOM 2440 O O . TYR A 1 302 ? -15.711 27.281 22.391 1 98.38 302 TYR A O 1
ATOM 2448 N N . TYR A 1 303 ? -16.688 27 20.375 1 97.75 303 TYR A N 1
ATOM 2449 C CA . TYR A 1 303 ? -17.266 28.344 20.375 1 97.75 303 TYR A CA 1
ATOM 2450 C C . TYR A 1 303 ? -18.531 28.391 21.203 1 97.75 303 TYR A C 1
ATOM 2452 O O . TYR A 1 303 ? -19.453 27.609 20.984 1 97.75 303 TYR A O 1
ATOM 2460 N N . PRO A 1 304 ? -18.625 29.375 22.047 1 95.81 304 PRO A N 1
ATOM 2461 C CA . PRO A 1 304 ? -19.781 29.453 22.938 1 95.81 304 PRO A CA 1
ATOM 2462 C C . PRO A 1 304 ? -21.078 29.734 22.188 1 95.81 304 PRO A C 1
ATOM 2464 O O . PRO A 1 304 ? -22.141 29.25 22.578 1 95.81 304 PRO A O 1
ATOM 2467 N N . LYS A 1 305 ? -21 30.531 21.125 1 96.94 305 LYS A N 1
ATOM 2468 C CA . LYS A 1 305 ? -22.188 30.891 20.344 1 96.94 305 LYS A CA 1
ATOM 2469 C C . LYS A 1 305 ? -22.203 30.141 19.016 1 96.94 305 LYS A C 1
ATOM 2471 O O . LYS A 1 305 ? -21.188 30.062 18.328 1 96.94 305 LYS A O 1
ATOM 2476 N N . LEU A 1 306 ? -23.328 29.688 18.641 1 97.06 306 LEU A N 1
ATOM 2477 C CA . LEU A 1 306 ? -23.5 28.953 17.391 1 97.06 306 LEU A CA 1
ATOM 2478 C C . LEU A 1 306 ? -23.094 29.812 16.203 1 97.06 306 LEU A C 1
ATOM 2480 O O . LEU A 1 306 ? -22.469 29.328 15.258 1 97.06 306 LEU A O 1
ATOM 2484 N N . ASN A 1 307 ? -23.438 31.047 16.234 1 97.31 307 ASN A N 1
ATOM 2485 C CA . ASN A 1 307 ? -23.109 31.953 15.133 1 97.31 307 ASN A CA 1
ATOM 2486 C C . ASN A 1 307 ? -21.609 32.062 14.922 1 97.31 307 ASN A C 1
ATOM 2488 O O . ASN A 1 307 ? -21.125 32.094 13.781 1 97.31 307 ASN A O 1
ATOM 2492 N N . SER A 1 308 ? -20.875 32.156 16 1 97.19 308 SER A N 1
ATOM 2493 C CA . SER A 1 308 ? -19.422 32.188 15.922 1 97.19 308 SER A CA 1
ATOM 2494 C C . SER A 1 308 ? -18.859 30.891 15.344 1 97.19 308 SER A C 1
ATOM 2496 O O . SER A 1 308 ? -17.938 30.922 14.523 1 97.19 308 SER A O 1
ATOM 2498 N N . ALA A 1 309 ? -19.406 29.812 15.742 1 98 309 ALA A N 1
ATOM 2499 C CA . ALA A 1 309 ? -19 28.516 15.203 1 98 309 ALA A CA 1
ATOM 2500 C C . ALA A 1 309 ? -19.25 28.438 13.703 1 98 309 ALA A C 1
ATOM 2502 O O . ALA A 1 309 ? -18.391 28.016 12.938 1 98 309 ALA A O 1
ATOM 2503 N N . GLN A 1 310 ? -20.359 28.875 13.289 1 98.06 310 GLN A N 1
ATOM 2504 C CA . GLN A 1 310 ? -20.75 28.859 11.883 1 98.06 310 GLN A CA 1
ATOM 2505 C C . GLN A 1 310 ? -19.828 29.719 11.039 1 98.06 310 GLN A C 1
ATOM 2507 O O . GLN A 1 310 ? -19.438 29.344 9.93 1 98.06 310 GLN A O 1
ATOM 2512 N N . LYS A 1 311 ? -19.547 30.844 11.578 1 97.56 311 LYS A N 1
ATOM 2513 C CA . LYS A 1 311 ? -18.625 31.719 10.875 1 97.56 311 LYS A CA 1
ATOM 2514 C C . LYS A 1 311 ? -17.25 31.047 10.711 1 97.56 311 LYS A C 1
ATOM 2516 O O . LYS A 1 311 ? -16.625 31.188 9.664 1 97.56 311 LYS A O 1
ATOM 2521 N N . ALA A 1 312 ? -16.812 30.375 11.727 1 97.62 312 ALA A N 1
ATOM 2522 C CA . ALA A 1 312 ? -15.523 29.688 11.703 1 97.62 312 ALA A CA 1
ATOM 2523 C C . ALA A 1 312 ? -15.477 28.625 10.617 1 97.62 312 ALA A C 1
ATOM 2525 O O . ALA A 1 312 ? -14.57 28.625 9.773 1 97.62 312 ALA A O 1
ATOM 2526 N N . TRP A 1 313 ? -16.422 27.672 10.539 1 97.62 313 TRP A N 1
ATOM 2527 C CA . TRP A 1 313 ? -16.328 26.609 9.547 1 97.62 313 TRP A CA 1
ATOM 2528 C C . TRP A 1 313 ? -16.656 27.125 8.156 1 97.62 313 TRP A C 1
ATOM 2530 O O . TRP A 1 313 ? -16.219 26.562 7.152 1 97.62 313 TRP A O 1
ATOM 2540 N N . ALA A 1 314 ? -17.469 28.266 8.07 1 97.75 314 ALA A N 1
ATOM 2541 C CA . ALA A 1 314 ? -17.719 28.891 6.773 1 97.75 314 ALA A CA 1
ATOM 2542 C C . ALA A 1 314 ? -16.422 29.484 6.203 1 97.75 314 ALA A C 1
ATOM 2544 O O . ALA A 1 314 ? -16.188 29.422 4.992 1 97.75 314 ALA A O 1
ATOM 2545 N N . ARG A 1 315 ? -15.68 30.047 7.062 1 96.88 315 ARG A N 1
ATOM 2546 C CA . ARG A 1 315 ? -14.406 30.625 6.641 1 96.88 315 ARG A CA 1
ATOM 2547 C C . ARG A 1 315 ? -13.5 29.547 6.031 1 96.88 315 ARG A C 1
ATOM 2549 O O . ARG A 1 315 ? -12.875 29.781 4.992 1 96.88 315 ARG A O 1
ATOM 2556 N N . VAL A 1 316 ? -13.43 28.438 6.66 1 97.19 316 VAL A N 1
ATOM 2557 C CA . VAL A 1 316 ? -12.609 27.328 6.168 1 97.19 316 VAL A CA 1
ATOM 2558 C C . VAL A 1 316 ? -13.156 26.844 4.832 1 97.19 316 VAL A C 1
ATOM 2560 O O . VAL A 1 316 ? -12.398 26.625 3.885 1 97.19 316 VAL A O 1
ATOM 2563 N N . GLN A 1 317 ? -14.406 26.688 4.711 1 96.25 317 GLN A N 1
ATOM 2564 C CA . GLN A 1 317 ? -15.039 26.234 3.477 1 96.25 317 GLN A CA 1
ATOM 2565 C C . GLN A 1 317 ? -14.742 27.188 2.326 1 96.25 317 GLN A C 1
ATOM 2567 O O . GLN A 1 317 ? -14.469 26.766 1.207 1 96.25 317 GLN A O 1
ATOM 2572 N N . LYS A 1 318 ? -14.758 28.438 2.564 1 95.44 318 LYS A N 1
ATOM 2573 C CA . LYS A 1 318 ? -14.578 29.453 1.543 1 95.44 318 LYS A CA 1
ATOM 2574 C C . LYS A 1 318 ? -13.117 29.578 1.126 1 95.44 318 LYS A C 1
ATOM 2576 O O . LYS A 1 318 ? -12.812 30.094 0.051 1 95.44 318 LYS A O 1
ATOM 2581 N N . SER A 1 319 ? -12.211 29.188 1.991 1 93.44 319 SER A N 1
ATOM 2582 C CA . SER A 1 319 ? -10.781 29.359 1.738 1 93.44 319 SER A CA 1
ATOM 2583 C C . SER A 1 319 ? -10.336 28.547 0.522 1 93.44 319 SER A C 1
ATOM 2585 O O . SER A 1 319 ? -9.32 28.859 -0.101 1 93.44 319 SER A O 1
ATOM 2587 N N . GLY A 1 320 ? -10.992 27.344 0.236 1 90.88 320 GLY A N 1
ATOM 2588 C CA . GLY A 1 320 ? -10.617 26.453 -0.863 1 90.88 320 GLY A CA 1
ATOM 2589 C C . GLY A 1 320 ? -9.391 25.625 -0.563 1 90.88 320 GLY A C 1
ATOM 2590 O O . GLY A 1 320 ? -8.875 24.922 -1.443 1 90.88 320 GLY A O 1
ATOM 2591 N N . GLU A 1 321 ? -8.883 25.594 0.711 1 92.38 321 GLU A N 1
ATOM 2592 C CA . GLU A 1 321 ? -7.652 24.906 1.092 1 92.38 321 GLU A CA 1
ATOM 2593 C C . GLU A 1 321 ? -7.914 23.438 1.417 1 92.38 321 GLU A C 1
ATOM 2595 O O . GLU A 1 321 ? -6.988 22.625 1.419 1 92.38 321 GLU A O 1
ATOM 2600 N N . ILE A 1 322 ? -9.125 23.125 1.728 1 92.31 322 ILE A N 1
ATOM 2601 C CA . ILE A 1 322 ? -9.5 21.781 2.166 1 92.31 322 ILE A CA 1
ATOM 2602 C C . ILE A 1 322 ? -10.641 21.266 1.299 1 92.31 322 ILE A C 1
ATOM 2604 O O . ILE A 1 322 ? -11.555 22 0.94 1 92.31 322 ILE A O 1
ATOM 2608 N N . GLN A 1 323 ? -10.594 20.047 0.95 1 93.62 323 GLN A N 1
ATOM 2609 C CA . GLN A 1 323 ? -11.719 19.422 0.274 1 93.62 323 GLN A CA 1
ATOM 2610 C C . GLN A 1 323 ? -12.875 19.172 1.242 1 93.62 323 GLN A C 1
ATOM 2612 O O . GLN A 1 323 ? -12.672 18.672 2.346 1 93.62 323 GLN A O 1
ATOM 2617 N N . ILE A 1 324 ? -14.062 19.578 0.754 1 96.25 324 ILE A N 1
ATOM 2618 C CA . ILE A 1 324 ? -15.227 19.469 1.629 1 96.25 324 ILE A CA 1
ATOM 2619 C C . ILE A 1 324 ? -16.016 18.203 1.268 1 96.25 324 ILE A C 1
ATOM 2621 O O . ILE A 1 324 ? -16.609 18.125 0.188 1 96.25 324 ILE A O 1
ATOM 2625 N N . ASN A 1 325 ? -16.016 17.25 2.105 1 97 325 ASN A N 1
ATOM 2626 C CA . ASN A 1 325 ? -16.859 16.062 2.025 1 97 325 ASN A CA 1
ATOM 2627 C C . ASN A 1 325 ? -17.797 15.969 3.221 1 97 325 ASN A C 1
ATOM 2629 O O . ASN A 1 325 ? -17.422 16.281 4.348 1 97 325 ASN A O 1
ATOM 2633 N N . THR A 1 326 ? -19.031 15.531 2.957 1 97.12 326 THR A N 1
ATOM 2634 C CA . THR A 1 326 ? -20 15.445 4.043 1 97.12 326 THR A CA 1
ATOM 2635 C C . THR A 1 326 ? -20.75 14.117 4 1 97.12 326 THR A C 1
ATOM 2637 O O . THR A 1 326 ? -20.922 13.531 2.928 1 97.12 326 THR A O 1
ATOM 2640 N N . GLY A 1 327 ? -21.078 13.648 5.137 1 97 327 GLY A N 1
ATOM 2641 C CA . GLY A 1 327 ? -21.984 12.508 5.258 1 97 327 GLY A CA 1
ATOM 2642 C C . GLY A 1 327 ? -21.266 11.18 5.105 1 97 327 GLY A C 1
ATOM 2643 O O . GLY A 1 327 ? -21.906 10.148 4.891 1 97 327 GLY A O 1
ATOM 2644 N N . ILE A 1 328 ? -19.969 11.211 5.195 1 98.06 328 ILE A N 1
ATOM 2645 C CA . ILE A 1 328 ? -19.188 10 4.949 1 98.06 328 ILE A CA 1
ATOM 2646 C C . ILE A 1 328 ? -19.375 9.023 6.109 1 98.06 328 ILE A C 1
ATOM 2648 O O . ILE A 1 328 ? -19.625 7.836 5.891 1 98.06 328 ILE A O 1
ATOM 2652 N N . ILE A 1 329 ? -19.266 9.484 7.332 1 97.94 329 ILE A N 1
ATOM 2653 C CA . ILE A 1 329 ? -19.344 8.641 8.523 1 97.94 329 ILE A CA 1
ATOM 2654 C C . ILE A 1 329 ? -20.75 8.047 8.633 1 97.94 329 ILE A C 1
ATOM 2656 O O . ILE A 1 329 ? -20.906 6.855 8.898 1 97.94 329 ILE A O 1
ATOM 2660 N N . ASP A 1 330 ? -21.75 8.875 8.383 1 96.44 330 ASP A N 1
ATOM 2661 C CA . ASP A 1 330 ? -23.125 8.398 8.414 1 96.44 330 ASP A CA 1
ATOM 2662 C C . ASP A 1 330 ? -23.359 7.316 7.352 1 96.44 330 ASP A C 1
ATOM 2664 O O . ASP A 1 330 ? -24.047 6.328 7.605 1 96.44 330 ASP A O 1
ATOM 2668 N N . GLU A 1 331 ? -22.875 7.559 6.242 1 97 331 GLU A N 1
ATOM 2669 C CA . GLU A 1 331 ? -23.016 6.59 5.156 1 97 331 GLU A CA 1
ATOM 2670 C C . GLU A 1 331 ? -22.328 5.273 5.5 1 97 331 GLU A C 1
ATOM 2672 O O . GLU A 1 331 ? -22.859 4.199 5.211 1 97 331 GLU A O 1
ATOM 2677 N N . PHE A 1 332 ? -21.141 5.34 6.113 1 97.94 332 PHE A N 1
ATOM 2678 C CA . PHE A 1 332 ? -20.438 4.145 6.551 1 97.94 332 PHE A CA 1
ATOM 2679 C C . PHE A 1 332 ? -21.281 3.35 7.543 1 97.94 332 PHE A C 1
ATOM 2681 O O . PHE A 1 332 ? -21.406 2.129 7.426 1 97.94 332 PHE A O 1
ATOM 2688 N N . VAL A 1 333 ? -21.781 4.062 8.5 1 96.38 333 VAL A N 1
ATOM 2689 C CA . VAL A 1 333 ? -22.609 3.414 9.516 1 96.38 333 VAL A CA 1
ATOM 2690 C C . VAL A 1 333 ? -23.812 2.764 8.859 1 96.38 333 VAL A C 1
ATOM 2692 O O . VAL A 1 333 ? -24.156 1.622 9.172 1 96.38 333 VAL A O 1
ATOM 2695 N N . SER A 1 334 ? -24.453 3.48 7.949 1 96.5 334 SER A N 1
ATOM 2696 C CA . SER A 1 334 ? -25.625 2.961 7.258 1 96.5 334 SER A CA 1
ATOM 2697 C C . SER A 1 334 ? -25.297 1.687 6.484 1 96.5 334 SER A C 1
ATOM 2699 O O . SER A 1 334 ? -25.984 0.677 6.617 1 96.5 334 SER A O 1
ATOM 2701 N N . ILE A 1 335 ? -24.266 1.688 5.727 1 97.19 335 ILE A N 1
ATOM 2702 C CA . ILE A 1 335 ? -23.844 0.544 4.926 1 97.19 335 ILE A CA 1
ATOM 2703 C C . ILE A 1 335 ? -23.484 -0.623 5.844 1 97.19 335 ILE A C 1
ATOM 2705 O O . ILE A 1 335 ? -23.844 -1.77 5.566 1 97.19 335 ILE A O 1
ATOM 2709 N N . SER A 1 336 ? -22.781 -0.334 6.902 1 97.44 336 SER A N 1
ATOM 2710 C CA . SER A 1 336 ? -22.359 -1.372 7.84 1 97.44 336 SER A CA 1
ATOM 2711 C C . SER A 1 336 ? -23.562 -2.055 8.484 1 97.44 336 SER A C 1
ATOM 2713 O O . SER A 1 336 ? -23.578 -3.277 8.641 1 97.44 336 SER A O 1
ATOM 2715 N N . LYS A 1 337 ? -24.516 -1.277 8.844 1 96.06 337 LYS A N 1
ATOM 2716 C CA . LYS A 1 337 ? -25.734 -1.852 9.398 1 96.06 337 LYS A CA 1
ATOM 2717 C C . LYS A 1 337 ? -26.406 -2.793 8.398 1 96.06 337 LYS A C 1
ATOM 2719 O O . LYS A 1 337 ? -26.875 -3.873 8.773 1 96.06 337 LYS A O 1
ATOM 2724 N N . GLN A 1 338 ? -26.438 -2.387 7.184 1 96.31 338 GLN A N 1
ATOM 2725 C CA . GLN A 1 338 ? -27.047 -3.217 6.152 1 96.31 338 GLN A CA 1
ATOM 2726 C C . GLN A 1 338 ? -26.281 -4.52 5.969 1 96.31 338 GLN A C 1
ATOM 2728 O O . GLN A 1 338 ? -26.875 -5.59 5.84 1 96.31 338 GLN A O 1
ATOM 2733 N N . ILE A 1 339 ? -25.016 -4.445 5.98 1 97.12 339 ILE A N 1
ATOM 2734 C CA . ILE A 1 339 ? -24.172 -5.621 5.777 1 97.12 339 ILE A CA 1
ATOM 2735 C C . ILE A 1 339 ? -24.375 -6.605 6.926 1 97.12 339 ILE A C 1
ATOM 2737 O O . ILE A 1 339 ? -24.484 -7.812 6.707 1 97.12 339 ILE A O 1
ATOM 2741 N N . ILE A 1 340 ? -24.422 -6.07 8.078 1 96 340 ILE A N 1
ATOM 2742 C CA . ILE A 1 340 ? -24.453 -6.902 9.273 1 96 340 ILE A CA 1
ATOM 2743 C C . ILE A 1 340 ? -25.859 -7.48 9.469 1 96 340 ILE A C 1
ATOM 2745 O O . ILE A 1 340 ? -26 -8.648 9.844 1 96 340 ILE A O 1
ATOM 2749 N N . TYR A 1 341 ? -26.906 -6.695 9.164 1 91.94 341 TYR A N 1
ATOM 2750 C CA . TYR A 1 341 ? -28.234 -7.086 9.625 1 91.94 341 TYR A CA 1
ATOM 2751 C C . TYR A 1 341 ? -29.141 -7.438 8.453 1 91.94 341 TYR A C 1
ATOM 2753 O O . TYR A 1 341 ? -30.25 -7.953 8.648 1 91.94 341 TYR A O 1
ATOM 2761 N N . GLU A 1 342 ? -28.797 -7.141 7.215 1 82.12 342 GLU A N 1
ATOM 2762 C CA . GLU A 1 342 ? -29.656 -7.434 6.066 1 82.12 342 GLU A CA 1
ATOM 2763 C C . GLU A 1 342 ? -29.031 -8.492 5.164 1 82.12 342 GLU A C 1
ATOM 2765 O O . GLU A 1 342 ? -29.719 -9.391 4.676 1 82.12 342 GLU A O 1
ATOM 2770 N N . MET B 1 1 ? 36.875 18.562 10.711 1 29.12 1 MET B N 1
ATOM 2771 C CA . MET B 1 1 ? 35.531 18.047 10.43 1 29.12 1 MET B CA 1
ATOM 2772 C C . MET B 1 1 ? 35.562 16.547 10.148 1 29.12 1 MET B C 1
ATOM 2774 O O . MET B 1 1 ? 36.312 16.094 9.258 1 29.12 1 MET B O 1
ATOM 2778 N N . GLY B 1 2 ? 35.375 15.797 11.18 1 38.97 2 GLY B N 1
ATOM 2779 C CA . GLY B 1 2 ? 35.594 14.367 11.062 1 38.97 2 GLY B CA 1
ATOM 2780 C C . GLY B 1 2 ? 35 13.766 9.812 1 38.97 2 GLY B C 1
ATOM 2781 O O . GLY B 1 2 ? 34 14.273 9.297 1 38.97 2 GLY B O 1
ATOM 2782 N N . ARG B 1 3 ? 35.719 13.047 9.016 1 43.53 3 ARG B N 1
ATOM 2783 C CA . ARG B 1 3 ? 35.281 12.508 7.738 1 43.53 3 ARG B CA 1
ATOM 2784 C C . ARG B 1 3 ? 33.938 11.805 7.883 1 43.53 3 ARG B C 1
ATOM 2786 O O . ARG B 1 3 ? 33.781 10.883 8.688 1 43.53 3 ARG B O 1
ATOM 2793 N N . LYS B 1 4 ? 32.812 12.539 7.617 1 55.62 4 LYS B N 1
ATOM 2794 C CA . LYS B 1 4 ? 31.469 11.969 7.594 1 55.62 4 LYS B CA 1
ATOM 2795 C C . LYS B 1 4 ? 31.5 10.539 7.059 1 55.62 4 LYS B C 1
ATOM 2797 O O . LYS B 1 4 ? 32.094 10.266 6.023 1 55.62 4 LYS B O 1
ATOM 2802 N N . LYS B 1 5 ? 31.391 9.523 7.93 1 56.09 5 LYS B N 1
ATOM 2803 C CA . LYS B 1 5 ? 31.359 8.109 7.582 1 56.09 5 LYS B CA 1
ATOM 2804 C C . LYS B 1 5 ? 30.5 7.859 6.348 1 56.09 5 LYS B C 1
ATOM 2806 O O . LYS B 1 5 ? 29.328 8.25 6.312 1 56.09 5 LYS B O 1
ATOM 2811 N N . LYS B 1 6 ? 31.219 7.629 5.203 1 70.88 6 LYS B N 1
ATOM 2812 C CA . LYS B 1 6 ? 30.562 7.309 3.941 1 70.88 6 LYS B CA 1
ATOM 2813 C C . LYS B 1 6 ? 29.672 6.078 4.082 1 70.88 6 LYS B C 1
ATOM 2815 O O . LYS B 1 6 ? 30.047 5.102 4.734 1 70.88 6 LYS B O 1
ATOM 2820 N N . ASN B 1 7 ? 28.422 6.227 3.635 1 83.12 7 ASN B N 1
ATOM 2821 C CA . ASN B 1 7 ? 27.516 5.086 3.596 1 83.12 7 ASN B CA 1
ATOM 2822 C C . ASN B 1 7 ? 28.109 3.92 2.818 1 83.12 7 ASN B C 1
ATOM 2824 O O . ASN B 1 7 ? 28.844 4.125 1.852 1 83.12 7 ASN B O 1
ATOM 2828 N N . ARG B 1 8 ? 28.078 2.818 3.305 1 90.75 8 ARG B N 1
ATOM 2829 C CA . ARG B 1 8 ? 28.391 1.622 2.529 1 90.75 8 ARG B CA 1
ATOM 2830 C C . ARG B 1 8 ? 27.219 1.233 1.631 1 90.75 8 ARG B C 1
ATOM 2832 O O . ARG B 1 8 ? 26.094 1.067 2.105 1 90.75 8 ARG B O 1
ATOM 2839 N N . VAL B 1 9 ? 27.484 1.165 0.264 1 96.5 9 VAL B N 1
ATOM 2840 C CA . VAL B 1 9 ? 26.453 0.817 -0.707 1 96.5 9 VAL B CA 1
ATOM 2841 C C . VAL B 1 9 ? 26.922 -0.375 -1.543 1 96.5 9 VAL B C 1
ATOM 2843 O O . VAL B 1 9 ? 28.047 -0.399 -2.033 1 96.5 9 VAL B O 1
ATOM 2846 N N . TYR B 1 10 ? 26.109 -1.333 -1.618 1 96.88 10 TYR B N 1
ATOM 2847 C CA . TYR B 1 10 ? 26.359 -2.484 -2.482 1 96.88 10 TYR B CA 1
ATOM 2848 C C . TYR B 1 10 ? 25.312 -2.564 -3.588 1 96.88 10 TYR B C 1
ATOM 2850 O O . TYR B 1 10 ? 24.109 -2.5 -3.32 1 96.88 10 TYR B O 1
ATOM 2858 N N . VAL B 1 11 ? 25.75 -2.674 -4.812 1 97.94 11 VAL B N 1
ATOM 2859 C CA . VAL B 1 11 ? 24.844 -2.838 -5.949 1 97.94 11 VAL B CA 1
ATOM 2860 C C . VAL B 1 11 ? 25.094 -4.195 -6.605 1 97.94 11 VAL B C 1
ATOM 2862 O O . VAL B 1 11 ? 26.234 -4.598 -6.812 1 97.94 11 VAL B O 1
ATOM 2865 N N . GLY B 1 12 ? 24.047 -4.934 -6.852 1 98.12 12 GLY B N 1
ATOM 2866 C CA . GLY B 1 12 ? 24.203 -6.238 -7.477 1 98.12 12 GLY B CA 1
ATOM 2867 C C . GLY B 1 12 ? 22.875 -6.895 -7.805 1 98.12 12 GLY B C 1
ATOM 2868 O O . GLY B 1 12 ? 21.812 -6.297 -7.598 1 98.12 12 GLY B O 1
ATOM 2869 N N . ILE B 1 13 ? 22.953 -8.055 -8.344 1 97.88 13 ILE B N 1
ATOM 2870 C CA . ILE B 1 13 ? 21.75 -8.812 -8.688 1 97.88 13 ILE B CA 1
ATOM 2871 C C . ILE B 1 13 ? 21.312 -9.664 -7.496 1 97.88 13 ILE B C 1
ATOM 2873 O O . ILE B 1 13 ? 22.141 -10.008 -6.641 1 97.88 13 ILE B O 1
ATOM 2877 N N . ASP B 1 14 ? 20.016 -9.883 -7.355 1 97.75 14 ASP B N 1
ATOM 2878 C CA . ASP B 1 14 ? 19.453 -10.625 -6.23 1 97.75 14 ASP B CA 1
ATOM 2879 C C . ASP B 1 14 ? 18.625 -11.82 -6.715 1 97.75 14 ASP B C 1
ATOM 2881 O O . ASP B 1 14 ? 19.188 -12.844 -7.109 1 97.75 14 ASP B O 1
ATOM 2885 N N . GLY B 1 15 ? 17.344 -11.68 -6.781 1 97.62 15 GLY B N 1
ATOM 2886 C CA . GLY B 1 15 ? 16.469 -12.766 -7.211 1 97.62 15 GLY B CA 1
ATOM 2887 C C . GLY B 1 15 ? 16.344 -12.859 -8.719 1 97.62 15 GLY B C 1
ATOM 2888 O O . GLY B 1 15 ? 16.266 -11.844 -9.406 1 97.62 15 GLY B O 1
ATOM 2889 N N . ILE B 1 16 ? 16.312 -14.086 -9.25 1 97.88 16 ILE B N 1
ATOM 2890 C CA . ILE B 1 16 ? 16.047 -14.32 -10.664 1 97.88 16 ILE B CA 1
ATOM 2891 C C . ILE B 1 16 ? 14.953 -15.367 -10.812 1 97.88 16 ILE B C 1
ATOM 2893 O O . ILE B 1 16 ? 14.859 -16.297 -10.016 1 97.88 16 ILE B O 1
ATOM 2897 N N . ASP B 1 17 ? 14.156 -15.109 -11.758 1 97.62 17 ASP B N 1
ATOM 2898 C CA . ASP B 1 17 ? 13.195 -16.125 -12.188 1 97.62 17 ASP B CA 1
ATOM 2899 C C . ASP B 1 17 ? 13.68 -16.828 -13.453 1 97.62 17 ASP B C 1
ATOM 2901 O O . ASP B 1 17 ? 13.93 -16.188 -14.477 1 97.62 17 ASP B O 1
ATOM 2905 N N . ILE B 1 18 ? 13.805 -18.125 -13.359 1 97.25 18 ILE B N 1
ATOM 2906 C CA . ILE B 1 18 ? 14.297 -18.938 -14.469 1 97.25 18 ILE B CA 1
ATOM 2907 C C . ILE B 1 18 ? 13.195 -19.891 -14.93 1 97.25 18 ILE B C 1
ATOM 2909 O O . ILE B 1 18 ? 12.719 -20.719 -14.156 1 97.25 18 ILE B O 1
ATOM 2913 N N . LYS B 1 19 ? 12.836 -19.781 -16.141 1 95.5 19 LYS B N 1
ATOM 2914 C CA . LYS B 1 19 ? 11.945 -20.766 -16.734 1 95.5 19 LYS B CA 1
ATOM 2915 C C . LYS B 1 19 ? 12.711 -21.984 -17.234 1 95.5 19 LYS B C 1
ATOM 2917 O O . LYS B 1 19 ? 13.609 -21.859 -18.062 1 95.5 19 LYS B O 1
ATOM 2922 N N . VAL B 1 20 ? 12.398 -23.062 -16.656 1 93.44 20 VAL B N 1
ATOM 2923 C CA . VAL B 1 20 ? 12.961 -24.344 -17.078 1 93.44 20 VAL B CA 1
ATOM 2924 C C . VAL B 1 20 ? 11.992 -25.047 -18.031 1 93.44 20 VAL B C 1
ATOM 2926 O O . VAL B 1 20 ? 10.977 -25.594 -17.594 1 93.44 20 VAL B O 1
ATOM 2929 N N . ASN B 1 21 ? 12.375 -25.016 -19.234 1 91 21 ASN B N 1
ATOM 2930 C CA . ASN B 1 21 ? 11.547 -25.688 -20.234 1 91 21 ASN B CA 1
ATOM 2931 C C . ASN B 1 21 ? 11.852 -27.188 -20.297 1 91 21 ASN B C 1
ATOM 2933 O O . ASN B 1 21 ? 12.977 -27.578 -20.609 1 91 21 ASN B O 1
ATOM 2937 N N . THR B 1 22 ? 10.891 -27.922 -19.953 1 88 22 THR B N 1
ATOM 2938 C CA . THR B 1 22 ? 11.047 -29.375 -19.922 1 88 22 THR B CA 1
ATOM 2939 C C . THR B 1 22 ? 9.703 -30.078 -20.109 1 88 22 THR B C 1
ATOM 2941 O O . THR B 1 22 ? 8.648 -29.469 -19.891 1 88 22 THR B O 1
ATOM 2944 N N . THR B 1 23 ? 9.789 -31.281 -20.547 1 78.69 23 THR B N 1
ATOM 2945 C CA . THR B 1 23 ? 8.594 -32.125 -20.641 1 78.69 23 THR B CA 1
ATOM 2946 C C . THR B 1 23 ? 8.469 -33.031 -19.422 1 78.69 23 THR B C 1
ATOM 2948 O O . THR B 1 23 ? 7.465 -33.719 -19.281 1 78.69 23 THR B O 1
ATOM 2951 N N . SER B 1 24 ? 9.508 -32.906 -18.641 1 78.31 24 SER B N 1
ATOM 2952 C CA . SER B 1 24 ? 9.484 -33.75 -17.453 1 78.31 24 SER B CA 1
ATOM 2953 C C . SER B 1 24 ? 8.391 -33.312 -16.484 1 78.31 24 SER B C 1
ATOM 2955 O O . SER B 1 24 ? 8.164 -32.094 -16.312 1 78.31 24 SER B O 1
ATOM 2957 N N . ILE B 1 25 ? 7.734 -34.281 -15.953 1 73.25 25 ILE B N 1
ATOM 2958 C CA . ILE B 1 25 ? 6.746 -34 -14.922 1 73.25 25 ILE B CA 1
ATOM 2959 C C . ILE B 1 25 ? 7.273 -34.469 -13.562 1 73.25 25 ILE B C 1
ATOM 2961 O O . ILE B 1 25 ? 7.609 -35.625 -13.391 1 73.25 25 ILE B O 1
ATOM 2965 N N . LEU B 1 26 ? 7.418 -33.531 -12.742 1 76.81 26 LEU B N 1
ATOM 2966 C CA . LEU B 1 26 ? 7.922 -33.844 -11.414 1 76.81 26 LEU B CA 1
ATOM 2967 C C . LEU B 1 26 ? 6.797 -34.344 -10.516 1 76.81 26 LEU B C 1
ATOM 2969 O O . LEU B 1 26 ? 5.629 -34.031 -10.734 1 76.81 26 LEU B O 1
ATOM 2973 N N . GLU B 1 27 ? 7.184 -35.156 -9.539 1 66.38 27 GLU B N 1
ATOM 2974 C CA . GLU B 1 27 ? 6.223 -35.812 -8.641 1 66.38 27 GLU B CA 1
ATOM 2975 C C . GLU B 1 27 ? 5.609 -34.781 -7.684 1 66.38 27 GLU B C 1
ATOM 2977 O O . GLU B 1 27 ? 4.504 -34.969 -7.18 1 66.38 27 GLU B O 1
ATOM 2982 N N . GLU B 1 28 ? 6.465 -33.812 -7.379 1 67.94 28 GLU B N 1
ATOM 2983 C CA . GLU B 1 28 ? 5.984 -32.781 -6.461 1 67.94 28 GLU B CA 1
ATOM 2984 C C . GLU B 1 28 ? 5.816 -31.438 -7.172 1 67.94 28 GLU B C 1
ATOM 2986 O O . GLU B 1 28 ? 6.512 -31.156 -8.148 1 67.94 28 GLU B O 1
ATOM 2991 N N . ASN B 1 29 ? 4.832 -30.688 -6.781 1 62.31 29 ASN B N 1
ATOM 2992 C CA . ASN B 1 29 ? 4.551 -29.391 -7.406 1 62.31 29 ASN B CA 1
ATOM 2993 C C . ASN B 1 29 ? 5.496 -28.312 -6.895 1 62.31 29 ASN B C 1
ATOM 2995 O O . ASN B 1 29 ? 5.633 -27.25 -7.52 1 62.31 29 ASN B O 1
ATOM 2999 N N . TYR B 1 30 ? 6.066 -28.594 -5.738 1 70.12 30 TYR B N 1
ATOM 3000 C CA . TYR B 1 30 ? 6.945 -27.609 -5.105 1 70.12 30 TYR B CA 1
ATOM 3001 C C . TYR B 1 30 ? 8.273 -28.25 -4.707 1 70.12 30 TYR B C 1
ATOM 3003 O O . TYR B 1 30 ? 8.289 -29.297 -4.047 1 70.12 30 TYR B O 1
ATOM 3011 N N . TYR B 1 31 ? 9.25 -27.719 -5.324 1 80.38 31 TYR B N 1
ATOM 3012 C CA . TYR B 1 31 ? 10.594 -28.172 -4.961 1 80.38 31 TYR B CA 1
ATOM 3013 C C . TYR B 1 31 ? 11.445 -27.016 -4.465 1 80.38 31 TYR B C 1
ATOM 3015 O O . TYR B 1 31 ? 11.445 -25.938 -5.059 1 80.38 31 TYR B O 1
ATOM 3023 N N . ALA B 1 32 ? 12.039 -27.266 -3.34 1 85.81 32 ALA B N 1
ATOM 3024 C CA . ALA B 1 32 ? 12.938 -26.25 -2.799 1 85.81 32 ALA B CA 1
ATOM 3025 C C . ALA B 1 32 ? 14.375 -26.516 -3.234 1 85.81 32 ALA B C 1
ATOM 3027 O O . ALA B 1 32 ? 14.844 -27.656 -3.207 1 85.81 32 ALA B O 1
ATOM 3028 N N . PHE B 1 33 ? 14.953 -25.453 -3.738 1 89.31 33 PHE B N 1
ATOM 3029 C CA . PHE B 1 33 ? 16.391 -25.484 -3.977 1 89.31 33 PHE B CA 1
ATOM 3030 C C . PHE B 1 33 ? 17.156 -25.125 -2.707 1 89.31 33 PHE B C 1
ATOM 3032 O O . PHE B 1 33 ? 16.828 -24.156 -2.033 1 89.31 33 PHE B O 1
ATOM 3039 N N . LYS B 1 34 ? 18.078 -25.938 -2.432 1 86.88 34 LYS B N 1
ATOM 3040 C CA . LYS B 1 34 ? 18.844 -25.703 -1.21 1 86.88 34 LYS B CA 1
ATOM 3041 C C . LYS B 1 34 ? 20.328 -25.516 -1.516 1 86.88 34 LYS B C 1
ATOM 3043 O O . LYS B 1 34 ? 20.844 -26.078 -2.486 1 86.88 34 LYS B O 1
ATOM 3048 N N . ASN B 1 35 ? 20.922 -24.672 -0.693 1 86.44 35 ASN B N 1
ATOM 3049 C CA . ASN B 1 35 ? 22.375 -24.547 -0.825 1 86.44 35 ASN B CA 1
ATOM 3050 C C . ASN B 1 35 ? 23.094 -25.656 -0.066 1 86.44 35 ASN B C 1
ATOM 3052 O O . ASN B 1 35 ? 22.469 -26.594 0.412 1 86.44 35 ASN B O 1
ATOM 3056 N N . LYS B 1 36 ? 24.406 -25.5 -0.014 1 81.06 36 LYS B N 1
ATOM 3057 C CA . LYS B 1 36 ? 25.25 -26.516 0.59 1 81.06 36 LYS B CA 1
ATOM 3058 C C . LYS B 1 36 ? 24.938 -26.688 2.074 1 81.06 36 LYS B C 1
ATOM 3060 O O . LYS B 1 36 ? 25.094 -27.781 2.633 1 81.06 36 LYS B O 1
ATOM 3065 N N . ASN B 1 37 ? 24.438 -25.656 2.672 1 84.81 37 ASN B N 1
ATOM 3066 C CA . ASN B 1 37 ? 24.125 -25.672 4.098 1 84.81 37 ASN B CA 1
ATOM 3067 C C . ASN B 1 37 ? 22.688 -26.125 4.359 1 84.81 37 ASN B C 1
ATOM 3069 O O . ASN B 1 37 ? 22.234 -26.125 5.504 1 84.81 37 ASN B O 1
ATOM 3073 N N . GLY B 1 38 ? 21.969 -26.438 3.32 1 85.88 38 GLY B N 1
ATOM 3074 C CA . GLY B 1 38 ? 20.609 -26.906 3.475 1 85.88 38 GLY B CA 1
ATOM 3075 C C . GLY B 1 38 ? 19.594 -25.781 3.521 1 85.88 38 GLY B C 1
ATOM 3076 O O . GLY B 1 38 ? 18.406 -26.016 3.736 1 85.88 38 GLY B O 1
ATOM 3077 N N . GLU B 1 39 ? 20.062 -24.578 3.346 1 89 39 GLU B N 1
ATOM 3078 C CA . GLU B 1 39 ? 19.141 -23.438 3.367 1 89 39 GLU B CA 1
ATOM 3079 C C . GLU B 1 39 ? 18.438 -23.281 2.027 1 89 39 GLU B C 1
ATOM 3081 O O . GLU B 1 39 ? 19.047 -23.453 0.969 1 89 39 GLU B O 1
ATOM 3086 N N . GLU B 1 40 ? 17.203 -22.906 2.133 1 91.75 40 GLU B N 1
ATOM 3087 C CA . GLU B 1 40 ? 16.422 -22.703 0.913 1 91.75 40 GLU B CA 1
ATOM 3088 C C . GLU B 1 40 ? 16.906 -21.453 0.158 1 91.75 40 GLU B C 1
ATOM 3090 O O . GLU B 1 40 ? 17.031 -20.375 0.741 1 91.75 40 GLU B O 1
ATOM 3095 N N . ILE B 1 41 ? 17.172 -21.703 -1.102 1 93.88 41 ILE B N 1
ATOM 3096 C CA . ILE B 1 41 ? 17.688 -20.594 -1.889 1 93.88 41 ILE B CA 1
ATOM 3097 C C . ILE B 1 41 ? 16.75 -20.328 -3.07 1 93.88 41 ILE B C 1
ATOM 3099 O O . ILE B 1 41 ? 16.953 -19.344 -3.811 1 93.88 41 ILE B O 1
ATOM 3103 N N . GLY B 1 42 ? 15.789 -21.156 -3.229 1 94.31 42 GLY B N 1
ATOM 3104 C CA . GLY B 1 42 ? 14.852 -20.984 -4.328 1 94.31 42 GLY B CA 1
ATOM 3105 C C . GLY B 1 42 ? 13.734 -22.016 -4.316 1 94.31 42 GLY B C 1
ATOM 3106 O O . GLY B 1 42 ? 13.773 -22.969 -3.549 1 94.31 42 GLY B O 1
ATOM 3107 N N . THR B 1 43 ? 12.773 -21.703 -5.07 1 90.94 43 THR B N 1
ATOM 3108 C CA . THR B 1 43 ? 11.625 -22.594 -5.188 1 90.94 43 THR B CA 1
ATOM 3109 C C . THR B 1 43 ? 11.266 -22.828 -6.652 1 90.94 43 THR B C 1
ATOM 3111 O O . THR B 1 43 ? 11.414 -21.922 -7.48 1 90.94 43 THR B O 1
ATOM 3114 N N . LEU B 1 44 ? 10.875 -24.016 -6.898 1 87.81 44 LEU B N 1
ATOM 3115 C CA . LEU B 1 44 ? 10.453 -24.438 -8.234 1 87.81 44 LEU B CA 1
ATOM 3116 C C . LEU B 1 44 ? 8.953 -24.688 -8.273 1 87.81 44 LEU B C 1
ATOM 3118 O O . LEU B 1 44 ? 8.43 -25.469 -7.48 1 87.81 44 LEU B O 1
ATOM 3122 N N . LYS B 1 45 ? 8.352 -23.969 -9.164 1 81.06 45 LYS B N 1
ATOM 3123 C CA . LYS B 1 45 ? 6.906 -24.125 -9.32 1 81.06 45 LYS B CA 1
ATOM 3124 C C . LYS B 1 45 ? 6.547 -24.547 -10.734 1 81.06 45 LYS B C 1
ATOM 3126 O O . LYS B 1 45 ? 7.141 -24.062 -11.703 1 81.06 45 LYS B O 1
ATOM 3131 N N . ALA B 1 46 ? 5.645 -25.375 -10.875 1 77.88 46 ALA B N 1
ATOM 3132 C CA . ALA B 1 46 ? 5.199 -25.828 -12.195 1 77.88 46 ALA B CA 1
ATOM 3133 C C . ALA B 1 46 ? 4.461 -24.719 -12.93 1 77.88 46 ALA B C 1
ATOM 3135 O O . ALA B 1 46 ? 3.662 -23.984 -12.336 1 77.88 46 ALA B O 1
ATOM 3136 N N . VAL B 1 47 ? 4.859 -24.5 -14.156 1 77.38 47 VAL B N 1
ATOM 3137 C CA . VAL B 1 47 ? 4.191 -23.562 -15.055 1 77.38 47 VAL B CA 1
ATOM 3138 C C . VAL B 1 47 ? 3.959 -24.219 -16.406 1 77.38 47 VAL B C 1
ATOM 3140 O O . VAL B 1 47 ? 4.297 -25.391 -16.609 1 77.38 47 VAL B O 1
ATOM 3143 N N . LYS B 1 48 ? 3.381 -23.391 -17.312 1 69.19 48 LYS B N 1
ATOM 3144 C CA . LYS B 1 48 ? 3.17 -23.922 -18.656 1 69.19 48 LYS B CA 1
ATOM 3145 C C . LYS B 1 48 ? 4.496 -24.281 -19.312 1 69.19 48 LYS B C 1
ATOM 3147 O O . LYS B 1 48 ? 5.441 -23.484 -19.297 1 69.19 48 LYS B O 1
ATOM 3152 N N . ASP B 1 49 ? 4.547 -25.438 -19.797 1 73.06 49 ASP B N 1
ATOM 3153 C CA . ASP B 1 49 ? 5.66 -25.938 -20.594 1 73.06 49 ASP B CA 1
ATOM 3154 C C . ASP B 1 49 ? 6.93 -26.062 -19.766 1 73.06 49 ASP B C 1
ATOM 3156 O O . ASP B 1 49 ? 8.039 -25.906 -20.281 1 73.06 49 ASP B O 1
ATOM 3160 N N . GLY B 1 50 ? 6.699 -26.266 -18.422 1 83.06 50 GLY B N 1
ATOM 3161 C CA . GLY B 1 50 ? 7.895 -26.469 -17.625 1 83.06 50 GLY B CA 1
ATOM 3162 C C . GLY B 1 50 ? 7.75 -25.984 -16.203 1 83.06 50 GLY B C 1
ATOM 3163 O O . GLY B 1 50 ? 6.734 -26.234 -15.547 1 83.06 50 GLY B O 1
ATOM 3164 N N . TYR B 1 51 ? 8.812 -25.422 -15.711 1 86.38 51 TYR B N 1
ATOM 3165 C CA . TYR B 1 51 ? 8.859 -24.984 -14.32 1 86.38 51 TYR B CA 1
ATOM 3166 C C . TYR B 1 51 ? 9.508 -23.609 -14.211 1 86.38 51 TYR B C 1
ATOM 3168 O O . TYR B 1 51 ? 10.328 -23.234 -15.047 1 86.38 51 TYR B O 1
ATOM 3176 N N . LEU B 1 52 ? 9.039 -22.922 -13.227 1 91.44 52 LEU B N 1
ATOM 3177 C CA . LEU B 1 52 ? 9.648 -21.625 -12.898 1 91.44 52 LEU B CA 1
ATOM 3178 C C . LEU B 1 52 ? 10.445 -21.719 -11.602 1 91.44 52 LEU B C 1
ATOM 3180 O O . LEU B 1 52 ? 9.891 -22.031 -10.547 1 91.44 52 LEU B O 1
ATOM 3184 N N . LEU B 1 53 ? 11.656 -21.453 -11.727 1 94.5 53 LEU B N 1
ATOM 3185 C CA . LEU B 1 53 ? 12.547 -21.438 -10.57 1 94.5 53 LEU B CA 1
ATOM 3186 C C . LEU B 1 53 ? 12.789 -20 -10.102 1 94.5 53 LEU B C 1
ATOM 3188 O O . LEU B 1 53 ? 13.328 -19.188 -10.844 1 94.5 53 LEU B O 1
ATOM 3192 N N . HIS B 1 54 ? 12.359 -19.75 -8.914 1 96.44 54 HIS B N 1
ATOM 3193 C CA . HIS B 1 54 ? 12.766 -18.516 -8.242 1 96.44 54 HIS B CA 1
ATOM 3194 C C . HIS B 1 54 ? 14.008 -18.734 -7.395 1 96.44 54 HIS B C 1
ATOM 3196 O O . HIS B 1 54 ? 13.977 -19.484 -6.418 1 96.44 54 HIS B O 1
ATOM 3202 N N . LEU B 1 55 ? 15.031 -18.047 -7.754 1 97.25 55 LEU B N 1
ATOM 3203 C CA . LEU B 1 55 ? 16.312 -18.297 -7.117 1 97.25 55 LEU B CA 1
ATOM 3204 C C . LEU B 1 55 ? 16.922 -17.016 -6.562 1 97.25 55 LEU B C 1
ATOM 3206 O O . LEU B 1 55 ? 16.969 -16 -7.254 1 97.25 55 LEU B O 1
ATOM 3210 N N . CYS B 1 56 ? 17.344 -17.078 -5.328 1 97.31 56 CYS B N 1
ATOM 3211 C CA . CYS B 1 56 ? 18.125 -15.992 -4.734 1 97.31 56 CYS B CA 1
ATOM 3212 C C . CYS B 1 56 ? 19.625 -16.234 -4.938 1 97.31 56 CYS B C 1
ATOM 3214 O O . CYS B 1 56 ? 20.25 -16.969 -4.18 1 97.31 56 CYS B O 1
ATOM 3216 N N . LEU B 1 57 ? 20.203 -15.547 -5.793 1 96.56 57 LEU B N 1
ATOM 3217 C CA . LEU B 1 57 ? 21.562 -15.828 -6.27 1 96.56 57 LEU B CA 1
ATOM 3218 C C . LEU B 1 57 ? 22.578 -15.648 -5.148 1 96.56 57 LEU B C 1
ATOM 3220 O O . LEU B 1 57 ? 23.453 -16.5 -4.953 1 96.56 57 LEU B O 1
ATOM 3224 N N . PRO B 1 58 ? 22.531 -14.547 -4.398 1 96.31 58 PRO B N 1
ATOM 3225 C CA . PRO B 1 58 ? 23.516 -14.383 -3.32 1 96.31 58 PRO B CA 1
ATOM 3226 C C . PRO B 1 58 ? 23.516 -15.555 -2.336 1 96.31 58 PRO B C 1
ATOM 3228 O O . PRO B 1 58 ? 24.562 -15.914 -1.797 1 96.31 58 PRO B O 1
ATOM 3231 N N . LYS B 1 59 ? 22.406 -16.141 -2.152 1 95.44 59 LYS B N 1
ATOM 3232 C CA . LYS B 1 59 ? 22.281 -17.203 -1.154 1 95.44 59 LYS B CA 1
ATOM 3233 C C . LYS B 1 59 ? 22.953 -18.484 -1.627 1 95.44 59 LYS B C 1
ATOM 3235 O O . LYS B 1 59 ? 23.141 -19.422 -0.842 1 95.44 59 LYS B O 1
ATOM 3240 N N . VAL B 1 60 ? 23.25 -18.594 -2.893 1 94.75 60 VAL B N 1
ATOM 3241 C CA . VAL B 1 60 ? 24.062 -19.688 -3.373 1 94.75 60 VAL B CA 1
ATOM 3242 C C . VAL B 1 60 ? 25.453 -19.609 -2.746 1 94.75 60 VAL B C 1
ATOM 3244 O O . VAL B 1 60 ? 26.109 -20.641 -2.516 1 94.75 60 VAL B O 1
ATOM 3247 N N . LEU B 1 61 ? 25.906 -18.422 -2.457 1 94 61 LEU B N 1
ATOM 3248 C CA . LEU B 1 61 ? 27.281 -18.188 -2.004 1 94 61 LEU B CA 1
ATOM 3249 C C . LEU B 1 61 ? 27.312 -17.891 -0.507 1 94 61 LEU B C 1
ATOM 3251 O O . LEU B 1 61 ? 28.328 -18.109 0.15 1 94 61 LEU B O 1
ATOM 3255 N N . ARG B 1 62 ? 26.297 -17.328 0.04 1 93.19 62 ARG B N 1
ATOM 3256 C CA . ARG B 1 62 ? 26.297 -16.891 1.432 1 93.19 62 ARG B CA 1
ATOM 3257 C C . ARG B 1 62 ? 24.922 -17.078 2.066 1 93.19 62 ARG B C 1
ATOM 3259 O O . ARG B 1 62 ? 23.953 -17.438 1.381 1 93.19 62 ARG B O 1
ATOM 3266 N N . ASN B 1 63 ? 24.734 -16.781 3.389 1 90.38 63 ASN B N 1
ATOM 3267 C CA . ASN B 1 63 ? 23.562 -17.188 4.164 1 90.38 63 ASN B CA 1
ATOM 3268 C C . ASN B 1 63 ? 22.422 -16.188 3.984 1 90.38 63 ASN B C 1
ATOM 3270 O O . ASN B 1 63 ? 21.266 -16.5 4.312 1 90.38 63 ASN B O 1
ATOM 3274 N N . ASP B 1 64 ? 22.75 -14.992 3.586 1 92.19 64 ASP B N 1
ATOM 3275 C CA . ASP B 1 64 ? 21.703 -13.984 3.41 1 92.19 64 ASP B CA 1
ATOM 3276 C C . ASP B 1 64 ? 21.938 -13.164 2.145 1 92.19 64 ASP B C 1
ATOM 3278 O O . ASP B 1 64 ? 22.906 -13.391 1.422 1 92.19 64 ASP B O 1
ATOM 3282 N N . ASN B 1 65 ? 21.031 -12.367 1.882 1 96 65 ASN B N 1
ATOM 3283 C CA . ASN B 1 65 ? 21.156 -11.531 0.691 1 96 65 ASN B CA 1
ATOM 3284 C C . ASN B 1 65 ? 21.219 -10.047 1.05 1 96 65 ASN B C 1
ATOM 3286 O O . ASN B 1 65 ? 20.766 -9.195 0.282 1 96 65 ASN B O 1
ATOM 3290 N N . ILE B 1 66 ? 21.719 -9.758 2.26 1 96.38 66 ILE B N 1
ATOM 3291 C CA . ILE B 1 66 ? 21.938 -8.359 2.613 1 96.38 66 ILE B CA 1
ATOM 3292 C C . ILE B 1 66 ? 22.828 -7.695 1.567 1 96.38 66 ILE B C 1
ATOM 3294 O O . ILE B 1 66 ? 22.5 -6.621 1.056 1 96.38 66 ILE B O 1
ATOM 3298 N N . THR B 1 67 ? 23.953 -8.445 1.325 1 96.62 67 THR B N 1
ATOM 3299 C CA . THR B 1 67 ? 24.781 -8.062 0.189 1 96.62 67 THR B CA 1
ATOM 3300 C C . THR B 1 67 ? 24.328 -8.789 -1.077 1 96.62 67 THR B C 1
ATOM 3302 O O . THR B 1 67 ? 24.344 -10.016 -1.129 1 96.62 67 THR B O 1
ATOM 3305 N N . PRO B 1 68 ? 23.891 -8.047 -2.061 1 97.69 68 PRO B N 1
ATOM 3306 C CA . PRO B 1 68 ? 23.531 -8.703 -3.318 1 97.69 68 PRO B CA 1
ATOM 3307 C C . PRO B 1 68 ? 24.734 -9.359 -4.012 1 97.69 68 PRO B C 1
ATOM 3309 O O . PRO B 1 68 ? 25.844 -9.336 -3.479 1 97.69 68 PRO B O 1
ATOM 3312 N N . PHE B 1 69 ? 24.438 -10.031 -5.098 1 97.62 69 PHE B N 1
ATOM 3313 C CA . PHE B 1 69 ? 25.484 -10.594 -5.938 1 97.62 69 PHE B CA 1
ATOM 3314 C C . PHE B 1 69 ? 26.203 -9.5 -6.719 1 97.62 69 PHE B C 1
ATOM 3316 O O . PHE B 1 69 ? 25.734 -9.086 -7.781 1 97.62 69 PHE B O 1
ATOM 3323 N N . THR B 1 70 ? 27.391 -9.141 -6.27 1 96.5 70 THR B N 1
ATOM 3324 C CA . THR B 1 70 ? 28.094 -7.969 -6.777 1 96.5 70 THR B CA 1
ATOM 3325 C C . THR B 1 70 ? 29.156 -8.375 -7.789 1 96.5 70 THR B C 1
ATOM 3327 O O . THR B 1 70 ? 29.328 -9.562 -8.07 1 96.5 70 THR B O 1
ATOM 3330 N N . THR B 1 71 ? 29.797 -7.379 -8.281 1 95.06 71 THR B N 1
ATOM 3331 C CA . THR B 1 71 ? 30.875 -7.625 -9.234 1 95.06 71 THR B CA 1
ATOM 3332 C C . THR B 1 71 ? 32 -8.438 -8.594 1 95.06 71 THR B C 1
ATOM 3334 O O . THR B 1 71 ? 32.688 -9.188 -9.273 1 95.06 71 THR B O 1
ATOM 3337 N N . THR B 1 72 ? 32.156 -8.344 -7.289 1 94.81 72 THR B N 1
ATOM 3338 C CA . THR B 1 72 ? 33.188 -9.109 -6.582 1 94.81 72 THR B CA 1
ATOM 3339 C C . THR B 1 72 ? 32.875 -10.594 -6.594 1 94.81 72 THR B C 1
ATOM 3341 O O . THR B 1 72 ? 33.75 -11.438 -6.391 1 94.81 72 THR B O 1
ATOM 3344 N N . ASP B 1 73 ? 31.656 -10.875 -6.797 1 96.5 73 ASP B N 1
ATOM 3345 C CA . ASP B 1 73 ? 31.203 -12.266 -6.793 1 96.5 73 ASP B CA 1
ATOM 3346 C C . ASP B 1 73 ? 31.375 -12.906 -8.164 1 96.5 73 ASP B C 1
ATOM 3348 O O . ASP B 1 73 ? 31.172 -14.109 -8.32 1 96.5 73 ASP B O 1
ATOM 3352 N N . PHE B 1 74 ? 31.828 -12.148 -9.148 1 95.38 74 PHE B N 1
ATOM 3353 C CA . PHE B 1 74 ? 31.922 -12.648 -10.516 1 95.38 74 PHE B CA 1
ATOM 3354 C C . PHE B 1 74 ? 32.906 -13.828 -10.594 1 95.38 74 PHE B C 1
ATOM 3356 O O . PHE B 1 74 ? 32.75 -14.695 -11.453 1 95.38 74 PHE B O 1
ATOM 3363 N N . LYS B 1 75 ? 33.844 -13.828 -9.711 1 95.69 75 LYS B N 1
ATOM 3364 C CA . LYS B 1 75 ? 34.812 -14.914 -9.688 1 95.69 75 LYS B CA 1
ATOM 3365 C C . LYS B 1 75 ? 34.125 -16.25 -9.414 1 95.69 75 LYS B C 1
ATOM 3367 O O . LYS B 1 75 ? 34.688 -17.312 -9.719 1 95.69 75 LYS B O 1
ATOM 3372 N N . HIS B 1 76 ? 32.969 -16.203 -8.852 1 95.81 76 HIS B N 1
ATOM 3373 C CA . HIS B 1 76 ? 32.25 -17.422 -8.5 1 95.81 76 HIS B CA 1
ATOM 3374 C C . HIS B 1 76 ? 31.188 -17.75 -9.539 1 95.81 76 HIS B C 1
ATOM 3376 O O . HIS B 1 76 ? 30.438 -18.734 -9.383 1 95.81 76 HIS B O 1
ATOM 3382 N N . MET B 1 77 ? 31.016 -17.031 -10.57 1 95.56 77 MET B N 1
ATOM 3383 C CA . MET B 1 77 ? 29.891 -17.109 -11.508 1 95.56 77 MET B CA 1
ATOM 3384 C C . MET B 1 77 ? 29.812 -18.5 -12.141 1 95.56 77 MET B C 1
ATOM 3386 O O . MET B 1 77 ? 28.734 -19.078 -12.25 1 95.56 77 MET B O 1
ATOM 3390 N N . GLU B 1 78 ? 30.969 -18.984 -12.492 1 95 78 GLU B N 1
ATOM 3391 C CA . GLU B 1 78 ? 31 -20.312 -13.117 1 95 78 GLU B CA 1
ATOM 3392 C C . GLU B 1 78 ? 30.562 -21.391 -12.141 1 95 78 GLU B C 1
ATOM 3394 O O . GLU B 1 78 ? 29.797 -22.297 -12.508 1 95 78 GLU B O 1
ATOM 3399 N N . SER B 1 79 ? 31.078 -21.266 -11 1 94.88 79 SER B N 1
ATOM 3400 C CA . SER B 1 79 ? 30.703 -22.25 -9.984 1 94.88 79 SER B CA 1
ATOM 3401 C C . SER B 1 79 ? 29.219 -22.172 -9.641 1 94.88 79 SER B C 1
ATOM 3403 O O . SER B 1 79 ? 28.578 -23.188 -9.398 1 94.88 79 SER B O 1
ATOM 3405 N N . VAL B 1 80 ? 28.719 -20.984 -9.586 1 95.31 80 VAL B N 1
ATOM 3406 C CA . VAL B 1 80 ? 27.297 -20.781 -9.312 1 95.31 80 VAL B CA 1
ATOM 3407 C C . VAL B 1 80 ? 26.469 -21.406 -10.43 1 95.31 80 VAL B C 1
ATOM 3409 O O . VAL B 1 80 ? 25.516 -22.141 -10.164 1 95.31 80 VAL B O 1
ATOM 3412 N N . LEU B 1 81 ? 26.828 -21.094 -11.656 1 96.25 81 LEU B N 1
ATOM 3413 C CA . LEU B 1 81 ? 26.141 -21.656 -12.805 1 96.25 81 LEU B CA 1
ATOM 3414 C C . LEU B 1 81 ? 26.156 -23.172 -12.766 1 96.25 81 LEU B C 1
ATOM 3416 O O . LEU B 1 81 ? 25.125 -23.828 -12.938 1 96.25 81 LEU B O 1
ATOM 3420 N N . LYS B 1 82 ? 27.297 -23.734 -12.5 1 95.44 82 LYS B N 1
ATOM 3421 C CA . LYS B 1 82 ? 27.453 -25.188 -12.438 1 95.44 82 LYS B CA 1
ATOM 3422 C C . LYS B 1 82 ? 26.578 -25.781 -11.328 1 95.44 82 LYS B C 1
ATOM 3424 O O . LYS B 1 82 ? 25.969 -26.844 -11.508 1 95.44 82 LYS B O 1
ATOM 3429 N N . TYR B 1 83 ? 26.594 -25.125 -10.273 1 94.88 83 TYR B N 1
ATOM 3430 C CA . TYR B 1 83 ? 25.797 -25.594 -9.141 1 94.88 83 TYR B CA 1
ATOM 3431 C C . TYR B 1 83 ? 24.312 -25.656 -9.492 1 94.88 83 TYR B C 1
ATOM 3433 O O . TYR B 1 83 ? 23.656 -26.656 -9.227 1 94.88 83 TYR B O 1
ATOM 3441 N N . ILE B 1 84 ? 23.797 -24.578 -10.086 1 94.44 84 ILE B N 1
ATOM 3442 C CA . ILE B 1 84 ? 22.391 -24.5 -10.461 1 94.44 84 ILE B CA 1
ATOM 3443 C C . ILE B 1 84 ? 22.062 -25.578 -11.492 1 94.44 84 ILE B C 1
ATOM 3445 O O . ILE B 1 84 ? 21.078 -26.297 -11.359 1 94.44 84 ILE B O 1
ATOM 3449 N N . GLN B 1 85 ? 22.969 -25.688 -12.453 1 94 85 GLN B N 1
ATOM 3450 C CA . GLN B 1 85 ? 22.766 -26.656 -13.523 1 94 85 GLN B CA 1
ATOM 3451 C C . GLN B 1 85 ? 22.781 -28.094 -12.969 1 94 85 GLN B C 1
ATOM 3453 O O . GLN B 1 85 ? 22 -28.938 -13.406 1 94 85 GLN B O 1
ATOM 3458 N N . LYS B 1 86 ? 23.656 -28.328 -12.062 1 93.81 86 LYS B N 1
ATOM 3459 C CA . LYS B 1 86 ? 23.734 -29.641 -11.445 1 93.81 86 LYS B CA 1
ATOM 3460 C C . LYS B 1 86 ? 22.438 -29.984 -10.695 1 93.81 86 LYS B C 1
ATOM 3462 O O . LYS B 1 86 ? 21.938 -31.094 -10.773 1 93.81 86 LYS B O 1
ATOM 3467 N N . GLN B 1 87 ? 21.953 -29.047 -9.938 1 92.56 87 GLN B N 1
ATOM 3468 C CA . GLN B 1 87 ? 20.719 -29.281 -9.203 1 92.56 87 GLN B CA 1
ATOM 3469 C C . GLN B 1 87 ? 19.547 -29.531 -10.156 1 92.56 87 GLN B C 1
ATOM 3471 O O . GLN B 1 87 ? 18.719 -30.406 -9.922 1 92.56 87 GLN B O 1
ATOM 3476 N N . LEU B 1 88 ? 19.5 -28.734 -11.211 1 93.25 88 LEU B N 1
ATOM 3477 C CA . LEU B 1 88 ? 18.453 -28.922 -12.203 1 93.25 88 LEU B CA 1
ATOM 3478 C C . LEU B 1 88 ? 18.562 -30.297 -12.867 1 93.25 88 LEU B C 1
ATOM 3480 O O . LEU B 1 88 ? 17.547 -30.969 -13.086 1 93.25 88 LEU B O 1
ATOM 3484 N N . LYS B 1 89 ? 19.766 -30.672 -13.125 1 92.5 89 LYS B N 1
ATOM 3485 C CA . LYS B 1 89 ? 20 -31.969 -13.742 1 92.5 89 LYS B CA 1
ATOM 3486 C C . LYS B 1 89 ? 19.578 -33.094 -12.805 1 92.5 89 LYS B C 1
ATOM 3488 O O . LYS B 1 89 ? 19.094 -34.156 -13.25 1 92.5 89 LYS B O 1
ATOM 3493 N N . THR B 1 90 ? 19.828 -32.906 -11.586 1 89.81 90 THR B N 1
ATOM 3494 C CA . THR B 1 90 ? 19.438 -33.906 -10.586 1 89.81 90 THR B CA 1
ATOM 3495 C C . THR B 1 90 ? 17.922 -34.062 -10.555 1 89.81 90 THR B C 1
ATOM 3497 O O . THR B 1 90 ? 17.422 -35.188 -10.375 1 89.81 90 THR B O 1
ATOM 3500 N N . ILE B 1 91 ? 17.281 -33 -10.758 1 88.19 91 ILE B N 1
ATOM 3501 C CA . ILE B 1 91 ? 15.828 -33 -10.641 1 88.19 91 ILE B CA 1
ATOM 3502 C C . ILE B 1 91 ? 15.203 -33.5 -11.945 1 88.19 91 ILE B C 1
ATOM 3504 O O . ILE B 1 91 ? 14.266 -34.281 -11.938 1 88.19 91 ILE B O 1
ATOM 3508 N N . PHE B 1 92 ? 15.789 -33 -13.062 1 89.94 92 PHE B N 1
ATOM 3509 C CA . PHE B 1 92 ? 15.094 -33.188 -14.328 1 89.94 92 PHE B CA 1
ATOM 3510 C C . PHE B 1 92 ? 15.859 -34.156 -15.219 1 89.94 92 PHE B C 1
ATOM 3512 O O . PHE B 1 92 ? 15.367 -34.562 -16.281 1 89.94 92 PHE B O 1
ATOM 3519 N N . GLY B 1 93 ? 17.031 -34.469 -14.852 1 87.81 93 GLY B N 1
ATOM 3520 C CA . GLY B 1 93 ? 17.875 -35.25 -15.75 1 87.81 93 GLY B CA 1
ATOM 3521 C C . GLY B 1 93 ? 18.25 -34.5 -17.016 1 87.81 93 GLY B C 1
ATOM 3522 O O . GLY B 1 93 ? 18.672 -33.344 -16.953 1 87.81 93 GLY B O 1
ATOM 3523 N N . ASN B 1 94 ? 18.219 -35.188 -18.141 1 86.31 94 ASN B N 1
ATOM 3524 C CA . ASN B 1 94 ? 18.609 -34.594 -19.406 1 86.31 94 ASN B CA 1
ATOM 3525 C C . ASN B 1 94 ? 17.391 -34.094 -20.188 1 86.31 94 ASN B C 1
ATOM 3527 O O . ASN B 1 94 ? 17.484 -33.812 -21.375 1 86.31 94 ASN B O 1
ATOM 3531 N N . GLU B 1 95 ? 16.344 -33.844 -19.516 1 87.31 95 GLU B N 1
ATOM 3532 C CA . GLU B 1 95 ? 15.086 -33.5 -20.188 1 87.31 95 GLU B CA 1
ATOM 3533 C C . GLU B 1 95 ? 14.844 -32 -20.188 1 87.31 95 GLU B C 1
ATOM 3535 O O . GLU B 1 95 ? 13.703 -31.547 -20.281 1 87.31 95 GLU B O 1
ATOM 3540 N N . ILE B 1 96 ? 15.883 -31.25 -20 1 90.69 96 ILE B N 1
ATOM 3541 C CA . ILE B 1 96 ? 15.758 -29.797 -20.047 1 90.69 96 ILE B CA 1
ATOM 3542 C C . ILE B 1 96 ? 16.078 -29.297 -21.453 1 90.69 96 ILE B C 1
ATOM 3544 O O . ILE B 1 96 ? 17.172 -29.547 -21.969 1 90.69 96 ILE B O 1
ATOM 3548 N N . TYR B 1 97 ? 15.133 -28.625 -22.078 1 88.38 97 TYR B N 1
ATOM 3549 C CA . TYR B 1 97 ? 15.352 -28.047 -23.406 1 88.38 97 TYR B CA 1
ATOM 3550 C C . TYR B 1 97 ? 16.125 -26.75 -23.297 1 88.38 97 TYR B C 1
ATOM 3552 O O . TYR B 1 97 ? 17.078 -26.516 -24.062 1 88.38 97 TYR B O 1
ATOM 3560 N N . GLU B 1 98 ? 15.656 -25.938 -22.422 1 92.31 98 GLU B N 1
ATOM 3561 C CA . GLU B 1 98 ? 16.25 -24.609 -22.281 1 92.31 98 GLU B CA 1
ATOM 3562 C C . GLU B 1 98 ? 15.922 -24.016 -20.906 1 92.31 98 GLU B C 1
ATOM 3564 O O . GLU B 1 98 ? 14.898 -24.344 -20.312 1 92.31 98 GLU B O 1
ATOM 3569 N N . THR B 1 99 ? 16.812 -23.297 -20.391 1 95.94 99 THR B N 1
ATOM 3570 C CA . THR B 1 99 ? 16.578 -22.469 -19.219 1 95.94 99 THR B CA 1
ATOM 3571 C C . THR B 1 99 ? 16.625 -21 -19.578 1 95.94 99 THR B C 1
ATOM 3573 O O . THR B 1 99 ? 17.656 -20.5 -20.078 1 95.94 99 THR B O 1
ATOM 3576 N N . VAL B 1 100 ? 15.516 -20.297 -19.359 1 96.62 100 VAL B N 1
ATOM 3577 C CA . VAL B 1 100 ? 15.398 -18.906 -19.781 1 96.62 100 VAL B CA 1
ATOM 3578 C C . VAL B 1 100 ? 15.203 -18 -18.578 1 96.62 100 VAL B C 1
ATOM 3580 O O . VAL B 1 100 ? 14.32 -18.266 -17.734 1 96.62 100 VAL B O 1
ATOM 3583 N N . VAL B 1 101 ? 16 -16.984 -18.484 1 97.62 101 VAL B N 1
ATOM 3584 C CA . VAL B 1 101 ? 15.812 -16 -17.422 1 97.62 101 VAL B CA 1
ATOM 3585 C C . VAL B 1 101 ? 14.656 -15.07 -17.781 1 97.62 101 VAL B C 1
ATOM 3587 O O . VAL B 1 101 ? 14.688 -14.406 -18.812 1 97.62 101 VAL B O 1
ATOM 3590 N N . ARG B 1 102 ? 13.648 -14.969 -16.875 1 96.88 102 ARG B N 1
ATOM 3591 C CA . ARG B 1 102 ? 12.43 -14.219 -17.156 1 96.88 102 ARG B CA 1
ATOM 3592 C C . ARG B 1 102 ? 12.43 -12.875 -16.438 1 96.88 102 ARG B C 1
ATOM 3594 O O . ARG B 1 102 ? 11.906 -11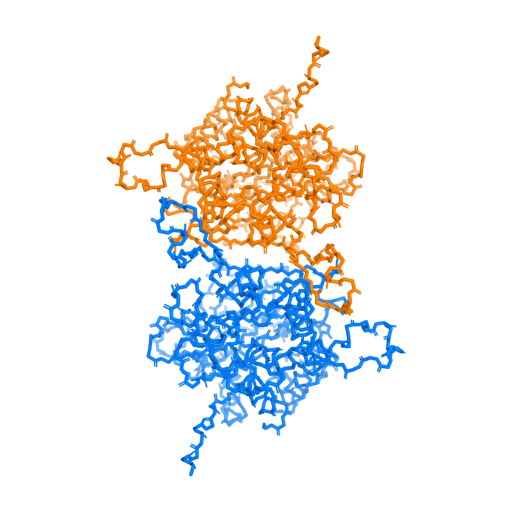.891 -16.953 1 96.88 102 ARG B O 1
ATOM 3601 N N . THR B 1 103 ? 12.859 -12.859 -15.281 1 97.44 103 THR B N 1
ATOM 3602 C CA . THR B 1 103 ? 12.961 -11.633 -14.5 1 97.44 103 THR B CA 1
ATOM 3603 C C . THR B 1 103 ? 14.25 -11.617 -13.68 1 97.44 103 THR B C 1
ATOM 3605 O O . THR B 1 103 ? 14.836 -12.672 -13.414 1 97.44 103 THR B O 1
ATOM 3608 N N . CYS B 1 104 ? 14.664 -10.484 -13.32 1 98.38 104 CYS B N 1
ATOM 3609 C CA . CYS B 1 104 ? 15.836 -10.328 -12.461 1 98.38 104 CYS B CA 1
ATOM 3610 C C . CYS B 1 104 ? 15.688 -9.109 -11.555 1 98.38 104 CYS B C 1
ATOM 3612 O O . CYS B 1 104 ? 15.305 -8.031 -12.016 1 98.38 104 CYS B O 1
ATOM 3614 N N . GLU B 1 105 ? 15.938 -9.32 -10.328 1 98.44 105 GLU B N 1
ATOM 3615 C CA . GLU B 1 105 ? 15.977 -8.227 -9.367 1 98.44 105 GLU B CA 1
ATOM 3616 C C . GLU B 1 105 ? 17.375 -7.648 -9.234 1 98.44 105 GLU B C 1
ATOM 3618 O O . GLU B 1 105 ? 18.344 -8.391 -9.039 1 98.44 105 GLU B O 1
ATOM 3623 N N . VAL B 1 106 ? 17.516 -6.426 -9.469 1 98.56 106 VAL B N 1
ATOM 3624 C CA . VAL B 1 106 ? 18.75 -5.699 -9.203 1 98.56 106 VAL B CA 1
ATOM 3625 C C . VAL B 1 106 ? 18.516 -4.691 -8.078 1 98.56 106 VAL B C 1
ATOM 3627 O O . VAL B 1 106 ? 17.516 -3.965 -8.078 1 98.56 106 VAL B O 1
ATOM 3630 N N . ASN B 1 107 ? 19.438 -4.723 -7.125 1 97.5 107 ASN B N 1
ATOM 3631 C CA . ASN B 1 107 ? 19.156 -3.814 -6.016 1 97.5 107 ASN B CA 1
ATOM 3632 C C . ASN B 1 107 ? 20.438 -3.133 -5.52 1 97.5 107 ASN B C 1
ATOM 3634 O O . ASN B 1 107 ? 21.547 -3.559 -5.852 1 97.5 107 ASN B O 1
ATOM 3638 N N . ALA B 1 108 ? 20.266 -2.043 -4.895 1 98.31 108 ALA B N 1
ATOM 3639 C CA . ALA B 1 108 ? 21.25 -1.385 -4.039 1 98.31 108 ALA B CA 1
ATOM 3640 C C . ALA B 1 108 ? 20.875 -1.506 -2.568 1 98.31 108 ALA B C 1
ATOM 3642 O O . ALA B 1 108 ? 19.734 -1.226 -2.189 1 98.31 108 ALA B O 1
ATOM 3643 N N . THR B 1 109 ? 21.766 -2.035 -1.833 1 98.06 109 THR B N 1
ATOM 3644 C CA . THR B 1 109 ? 21.625 -2.002 -0.382 1 98.06 109 THR B CA 1
ATOM 3645 C C . THR B 1 109 ? 22.516 -0.93 0.227 1 98.06 109 THR B C 1
ATOM 3647 O O . THR B 1 109 ? 23.75 -0.997 0.108 1 98.06 109 THR B O 1
ATOM 3650 N N . ALA B 1 110 ? 21.922 0.032 0.859 1 98.12 110 ALA B N 1
ATOM 3651 C CA . ALA B 1 110 ? 22.656 1.124 1.482 1 98.12 110 ALA B CA 1
ATOM 3652 C C . ALA B 1 110 ? 22.547 1.072 3.002 1 98.12 110 ALA B C 1
ATOM 3654 O O . ALA B 1 110 ? 21.438 0.953 3.541 1 98.12 110 ALA B O 1
ATOM 3655 N N . GLU B 1 111 ? 23.625 1.104 3.631 1 97.5 111 GLU B N 1
ATOM 3656 C CA . GLU B 1 111 ? 23.625 1.281 5.078 1 97.5 111 GLU B CA 1
ATOM 3657 C C . GLU B 1 111 ? 23.594 2.76 5.457 1 97.5 111 GLU B C 1
ATOM 3659 O O . GLU B 1 111 ? 24.547 3.502 5.16 1 97.5 111 GLU B O 1
ATOM 3664 N N . LEU B 1 112 ? 22.562 3.119 6.121 1 97.38 112 LEU B N 1
ATOM 3665 C CA . LEU B 1 112 ? 22.422 4.52 6.512 1 97.38 112 LEU B CA 1
ATOM 3666 C C . LEU B 1 112 ? 23.266 4.82 7.75 1 97.38 112 LEU B C 1
ATOM 3668 O O . LEU B 1 112 ? 23.703 3.904 8.438 1 97.38 112 LEU B O 1
ATOM 3672 N N . SER B 1 113 ? 23.516 6.09 8.039 1 95.81 113 SER B N 1
ATOM 3673 C CA . SER B 1 113 ? 24.406 6.516 9.117 1 95.81 113 SER B CA 1
ATOM 3674 C C . SER B 1 113 ? 23.812 6.176 10.484 1 95.81 113 SER B C 1
ATOM 3676 O O . SER B 1 113 ? 24.547 6.094 11.477 1 95.81 113 SER B O 1
ATOM 3678 N N . ASN B 1 114 ? 22.5 6.082 10.438 1 94.25 114 ASN B N 1
ATOM 3679 C CA . ASN B 1 114 ? 21.75 5.77 11.648 1 94.25 114 ASN B CA 1
ATOM 3680 C C . ASN B 1 114 ? 20.516 4.938 11.352 1 94.25 114 ASN B C 1
ATOM 3682 O O . ASN B 1 114 ? 19.828 5.168 10.352 1 94.25 114 ASN B O 1
ATOM 3686 N N . VAL B 1 115 ? 20.25 3.986 12.289 1 94.12 115 VAL B N 1
ATOM 3687 C CA . VAL B 1 115 ? 19.141 3.066 12.102 1 94.12 115 VAL B CA 1
ATOM 3688 C C . VAL B 1 115 ? 17.828 3.85 12.031 1 94.12 115 VAL B C 1
ATOM 3690 O O . VAL B 1 115 ? 16.906 3.465 11.305 1 94.12 115 VAL B O 1
ATOM 3693 N N . ASN B 1 116 ? 17.75 4.984 12.703 1 94.5 116 ASN B N 1
ATOM 3694 C CA . ASN B 1 116 ? 16.516 5.754 12.82 1 94.5 116 ASN B CA 1
ATOM 3695 C C . ASN B 1 116 ? 16.234 6.566 11.562 1 94.5 116 ASN B C 1
ATOM 3697 O O . ASN B 1 116 ? 15.18 7.188 11.445 1 94.5 116 ASN B O 1
ATOM 3701 N N . LYS B 1 117 ? 17.109 6.48 10.602 1 96.81 117 LYS B N 1
ATOM 3702 C CA . LYS B 1 117 ? 16.938 7.293 9.398 1 96.81 117 LYS B CA 1
ATOM 3703 C C . LYS B 1 117 ? 16.172 6.535 8.32 1 96.81 117 LYS B C 1
ATOM 3705 O O . LYS B 1 117 ? 15.766 7.113 7.312 1 96.81 117 LYS B O 1
ATOM 3710 N N . ILE B 1 118 ? 15.891 5.281 8.5 1 97.62 118 ILE B N 1
ATOM 3711 C CA . ILE B 1 118 ? 15.234 4.465 7.488 1 97.62 118 ILE B CA 1
ATOM 3712 C C . ILE B 1 118 ? 13.812 4.973 7.254 1 97.62 118 ILE B C 1
ATOM 3714 O O . ILE B 1 118 ? 13.406 5.195 6.109 1 97.62 118 ILE B O 1
ATOM 3718 N N . GLU B 1 119 ? 13.117 5.227 8.328 1 96.62 119 GLU B N 1
ATOM 3719 C CA . GLU B 1 119 ? 11.711 5.609 8.219 1 96.62 119 GLU B CA 1
ATOM 3720 C C . GLU B 1 119 ? 11.562 6.949 7.5 1 96.62 119 GLU B C 1
ATOM 3722 O O . GLU B 1 119 ? 10.844 7.051 6.504 1 96.62 119 GLU B O 1
ATOM 3727 N N . PRO B 1 120 ? 12.266 7.984 7.973 1 97.94 120 PRO B N 1
ATOM 3728 C CA . PRO B 1 120 ? 12.141 9.25 7.242 1 97.94 120 PRO B CA 1
ATOM 3729 C C . PRO B 1 120 ? 12.664 9.156 5.809 1 97.94 120 PRO B C 1
ATOM 3731 O O . PRO B 1 120 ? 12.156 9.844 4.918 1 97.94 120 PRO B O 1
ATOM 3734 N N . MET B 1 121 ? 13.672 8.297 5.559 1 98.5 121 MET B N 1
ATOM 3735 C CA . MET B 1 121 ? 14.156 8.078 4.199 1 98.5 121 MET B CA 1
ATOM 3736 C C . MET B 1 121 ? 13.062 7.492 3.32 1 98.5 121 MET B C 1
ATOM 3738 O O . MET B 1 121 ? 12.859 7.941 2.191 1 98.5 121 MET B O 1
ATOM 3742 N N . LEU B 1 122 ? 12.336 6.559 3.816 1 98.62 122 LEU B N 1
ATOM 3743 C CA . LEU B 1 122 ? 11.242 5.957 3.062 1 98.62 122 LEU B CA 1
ATOM 3744 C C . LEU B 1 122 ? 10.109 6.957 2.857 1 98.62 122 LEU B C 1
ATOM 3746 O O . LEU B 1 122 ? 9.43 6.934 1.826 1 98.62 122 LEU B O 1
ATOM 3750 N N . LYS B 1 123 ? 9.875 7.832 3.803 1 97.81 123 LYS B N 1
ATOM 3751 C CA . LYS B 1 123 ? 8.906 8.906 3.619 1 97.81 123 LYS B CA 1
ATOM 3752 C C . LYS B 1 123 ? 9.32 9.828 2.477 1 97.81 123 LYS B C 1
ATOM 3754 O O . LYS B 1 123 ? 8.484 10.227 1.661 1 97.81 123 LYS B O 1
ATOM 3759 N N . LEU B 1 124 ? 10.609 10.188 2.475 1 98.25 124 LEU B N 1
ATOM 3760 C CA . LEU B 1 124 ? 11.125 11.016 1.389 1 98.25 124 LEU B CA 1
ATOM 3761 C C . LEU B 1 124 ? 10.906 10.336 0.04 1 98.25 124 LEU B C 1
ATOM 3763 O O . LEU B 1 124 ? 10.391 10.953 -0.896 1 98.25 124 LEU B O 1
ATOM 3767 N N . LEU B 1 125 ? 11.273 9.094 -0.029 1 98.19 125 LEU B N 1
ATOM 3768 C CA . LEU B 1 125 ? 11.164 8.336 -1.27 1 98.19 125 LEU B CA 1
ATOM 3769 C C . LEU B 1 125 ? 9.703 8.211 -1.702 1 98.19 125 LEU B C 1
ATOM 3771 O O . LEU B 1 125 ? 9.398 8.266 -2.896 1 98.19 125 LEU B O 1
ATOM 3775 N N . ALA B 1 126 ? 8.836 8.047 -0.753 1 97.75 126 ALA B N 1
ATOM 3776 C CA . ALA B 1 126 ? 7.41 8.023 -1.061 1 97.75 126 ALA B CA 1
ATOM 3777 C C . ALA B 1 126 ? 6.957 9.344 -1.664 1 97.75 126 ALA B C 1
ATOM 3779 O O . ALA B 1 126 ? 6.152 9.367 -2.6 1 97.75 126 ALA B O 1
ATOM 3780 N N . LYS B 1 127 ? 7.449 10.461 -1.133 1 96.06 127 LYS B N 1
ATOM 3781 C CA . LYS B 1 127 ? 7.109 11.773 -1.662 1 96.06 127 LYS B CA 1
ATOM 3782 C C . LYS B 1 127 ? 7.617 11.945 -3.09 1 96.06 127 LYS B C 1
ATOM 3784 O O . LYS B 1 127 ? 6.949 12.562 -3.926 1 96.06 127 LYS B O 1
ATOM 3789 N N . ILE B 1 128 ? 8.758 11.453 -3.324 1 95.25 128 ILE B N 1
ATOM 3790 C CA . ILE B 1 128 ? 9.383 11.555 -4.637 1 95.25 128 ILE B CA 1
ATOM 3791 C C . ILE B 1 128 ? 8.578 10.75 -5.656 1 95.25 128 ILE B C 1
ATOM 3793 O O . ILE B 1 128 ? 8.352 11.211 -6.777 1 95.25 128 ILE B O 1
ATOM 3797 N N . LEU B 1 129 ? 8.086 9.586 -5.285 1 94.56 129 LEU B N 1
ATOM 3798 C CA . LEU B 1 129 ? 7.5 8.641 -6.227 1 94.56 129 LEU B CA 1
ATOM 3799 C C . LEU B 1 129 ? 5.992 8.836 -6.332 1 94.56 129 LEU B C 1
ATOM 3801 O O . LEU B 1 129 ? 5.359 8.336 -7.27 1 94.56 129 LEU B O 1
ATOM 3805 N N . LEU B 1 130 ? 5.422 9.539 -5.352 1 94.56 130 LEU B N 1
ATOM 3806 C CA . LEU B 1 130 ? 3.986 9.805 -5.391 1 94.56 130 LEU B CA 1
ATOM 3807 C C . LEU B 1 130 ? 3.652 10.82 -6.473 1 94.56 130 LEU B C 1
ATOM 3809 O O . LEU B 1 130 ? 4.148 11.953 -6.445 1 94.56 130 LEU B O 1
ATOM 3813 N N . THR B 1 131 ? 2.814 10.43 -7.406 1 90.12 131 THR B N 1
ATOM 3814 C CA . THR B 1 131 ? 2.404 11.312 -8.5 1 90.12 131 THR B CA 1
ATOM 3815 C C . THR B 1 131 ? 0.91 11.172 -8.773 1 90.12 131 THR B C 1
ATOM 3817 O O . THR B 1 131 ? 0.268 10.234 -8.281 1 90.12 131 THR B O 1
ATOM 3820 N N . LYS B 1 132 ? 0.365 12.023 -9.594 1 87.5 132 LYS B N 1
ATOM 3821 C CA . LYS B 1 132 ? -1.055 12.008 -9.938 1 87.5 132 LYS B CA 1
ATOM 3822 C C . LYS B 1 132 ? -1.382 10.852 -10.875 1 87.5 132 LYS B C 1
ATOM 3824 O O . LYS B 1 132 ? -2.512 10.359 -10.891 1 87.5 132 LYS B O 1
ATOM 3829 N N . GLY B 1 133 ? -0.452 10.391 -11.547 1 83.81 133 GLY B N 1
ATOM 3830 C CA . GLY B 1 133 ? -0.763 9.477 -12.633 1 83.81 133 GLY B CA 1
ATOM 3831 C C . GLY B 1 133 ? -0.328 8.055 -12.359 1 83.81 133 GLY B C 1
ATOM 3832 O O . GLY B 1 133 ? -0.743 7.129 -13.062 1 83.81 133 GLY B O 1
ATOM 3833 N N . GLU B 1 134 ? 0.456 7.82 -11.445 1 88 134 GLU B N 1
ATOM 3834 C CA . GLU B 1 134 ? 0.993 6.48 -11.211 1 88 134 GLU B CA 1
ATOM 3835 C C . GLU B 1 134 ? 0.645 5.984 -9.812 1 88 134 GLU B C 1
ATOM 3837 O O . GLU B 1 134 ? 0.735 6.738 -8.844 1 88 134 GLU B O 1
ATOM 3842 N N . LYS B 1 135 ? 0.294 4.754 -9.766 1 93.12 135 LYS B N 1
ATOM 3843 C CA . LYS B 1 135 ? -0.051 4.145 -8.484 1 93.12 135 LYS B CA 1
ATOM 3844 C C . LYS B 1 135 ? 1.199 3.857 -7.66 1 93.12 135 LYS B C 1
ATOM 3846 O O . LYS B 1 135 ? 2.221 3.428 -8.195 1 93.12 135 LYS B O 1
ATOM 3851 N N . LEU B 1 136 ? 1.078 4.156 -6.445 1 97 136 LEU B N 1
ATOM 3852 C CA . LEU B 1 136 ? 2.094 3.811 -5.457 1 97 136 LEU B CA 1
ATOM 3853 C C . LEU B 1 136 ? 1.52 2.889 -4.387 1 97 136 LEU B C 1
ATOM 3855 O O . LEU B 1 136 ? 0.432 3.143 -3.863 1 97 136 LEU B O 1
ATOM 3859 N N . PHE B 1 137 ? 2.186 1.829 -4.121 1 98.19 137 PHE B N 1
ATOM 3860 C CA . PHE B 1 137 ? 1.807 0.896 -3.064 1 98.19 137 PHE B CA 1
ATOM 3861 C C . PHE B 1 137 ? 2.635 1.136 -1.809 1 98.19 137 PHE B C 1
ATOM 3863 O O . PHE B 1 137 ? 3.863 1.032 -1.84 1 98.19 137 PHE B O 1
ATOM 3870 N N . ILE B 1 138 ? 1.959 1.404 -0.76 1 98.56 138 ILE B N 1
ATOM 3871 C CA . ILE B 1 138 ? 2.615 1.732 0.5 1 98.56 138 ILE B CA 1
ATOM 3872 C C . ILE B 1 138 ? 2.244 0.699 1.562 1 98.56 138 ILE B C 1
ATOM 3874 O O . ILE B 1 138 ? 1.065 0.381 1.74 1 98.56 138 ILE B O 1
ATOM 3878 N N . CYS B 1 139 ? 3.217 0.152 2.143 1 98.31 139 CYS B N 1
ATOM 3879 C CA . CYS B 1 139 ? 3.031 -0.681 3.326 1 98.31 139 CYS B CA 1
ATOM 3880 C C . CYS B 1 139 ? 3.449 0.064 4.59 1 98.31 139 CYS B C 1
ATOM 3882 O O . CYS B 1 139 ? 4.598 0.492 4.711 1 98.31 139 CYS B O 1
ATOM 3884 N N . ALA B 1 140 ? 2.529 0.18 5.516 1 97.56 140 ALA B N 1
ATOM 3885 C CA . ALA B 1 140 ? 2.836 0.998 6.684 1 97.56 140 ALA B CA 1
ATOM 3886 C C . ALA B 1 140 ? 2.092 0.491 7.918 1 97.56 140 ALA B C 1
ATOM 3888 O O . ALA B 1 140 ? 1.087 -0.213 7.797 1 97.56 140 ALA B O 1
ATOM 3889 N N . THR B 1 141 ? 2.617 0.797 9.047 1 96.12 141 THR B N 1
ATOM 3890 C CA . THR B 1 141 ? 1.905 0.744 10.32 1 96.12 141 THR B CA 1
ATOM 3891 C C . THR B 1 141 ? 1.579 2.148 10.82 1 96.12 141 THR B C 1
ATOM 3893 O O . THR B 1 141 ? 2.014 3.139 10.227 1 96.12 141 THR B O 1
ATOM 3896 N N . GLY B 1 142 ? 0.752 2.172 11.844 1 94.31 142 GLY B N 1
ATOM 3897 C CA . GLY B 1 142 ? 0.394 3.461 12.414 1 94.31 142 GLY B CA 1
ATOM 3898 C C . GLY B 1 142 ? 1.422 3.986 13.398 1 94.31 142 GLY B C 1
ATOM 3899 O O . GLY B 1 142 ? 2.186 3.213 13.977 1 94.31 142 GLY B O 1
ATOM 3900 N N . GLU B 1 143 ? 1.426 5.254 13.461 1 93 143 GLU B N 1
ATOM 3901 C CA . GLU B 1 143 ? 2.229 5.906 14.492 1 93 143 GLU B CA 1
ATOM 3902 C C . GLU B 1 143 ? 1.391 6.891 15.305 1 93 143 GLU B C 1
ATOM 3904 O O . GLU B 1 143 ? 0.376 7.395 14.82 1 93 143 GLU B O 1
ATOM 3909 N N . GLN B 1 144 ? 1.762 7.094 16.516 1 89.31 144 GLN B N 1
ATOM 3910 C CA . GLN B 1 144 ? 1.164 8.086 17.406 1 89.31 144 GLN B CA 1
ATOM 3911 C C . GLN B 1 144 ? 2.227 9.008 18 1 89.31 144 GLN B C 1
ATOM 3913 O O . GLN B 1 144 ? 2.725 8.773 19.094 1 89.31 144 GLN B O 1
ATOM 3918 N N . THR B 1 145 ? 2.492 9.984 17.25 1 86.62 145 THR B N 1
ATOM 3919 C CA . THR B 1 145 ? 3.545 10.914 17.625 1 86.62 145 THR B CA 1
ATOM 3920 C C . THR B 1 145 ? 2.953 12.258 18.047 1 86.62 145 THR B C 1
ATOM 3922 O O . THR B 1 145 ? 2.057 12.781 17.375 1 86.62 145 THR B O 1
ATOM 3925 N N . GLY B 1 146 ? 3.439 12.82 19.156 1 86.94 146 GLY B N 1
ATOM 3926 C CA . GLY B 1 146 ? 3.055 14.156 19.578 1 86.94 146 GLY B CA 1
ATOM 3927 C C . GLY B 1 146 ? 2.035 14.148 20.703 1 86.94 146 GLY B C 1
ATOM 3928 O O . GLY B 1 146 ? 1.232 13.219 20.812 1 86.94 146 GLY B O 1
ATOM 3929 N N . LYS B 1 147 ? 2.016 15.156 21.438 1 86.19 147 LYS B N 1
ATOM 3930 C CA . LYS B 1 147 ? 1.116 15.305 22.578 1 86.19 147 LYS B CA 1
ATOM 3931 C C . LYS B 1 147 ? -0.342 15.32 22.125 1 86.19 147 LYS B C 1
ATOM 3933 O O . LYS B 1 147 ? -1.223 14.836 22.844 1 86.19 147 LYS B O 1
ATOM 3938 N N . ARG B 1 148 ? -0.564 15.789 20.969 1 89.38 148 ARG B N 1
ATOM 3939 C CA . ARG B 1 148 ? -1.906 15.898 20.406 1 89.38 148 ARG B CA 1
ATOM 3940 C C . ARG B 1 148 ? -2.582 14.531 20.328 1 89.38 148 ARG B C 1
ATOM 3942 O O . ARG B 1 148 ? -3.797 14.422 20.5 1 89.38 148 ARG B O 1
ATOM 3949 N N . TYR B 1 149 ? -1.844 13.539 20.125 1 90.12 149 TYR B N 1
ATOM 3950 C CA . TYR B 1 149 ? -2.408 12.211 19.906 1 90.12 149 TYR B CA 1
ATOM 3951 C C . TYR B 1 149 ? -2.232 11.328 21.141 1 90.12 149 TYR B C 1
ATOM 3953 O O . TYR B 1 149 ? -2.67 10.18 21.156 1 90.12 149 TYR B O 1
ATOM 3961 N N . GLU B 1 150 ? -1.638 11.914 22.125 1 85.62 150 GLU B N 1
ATOM 3962 C CA . GLU B 1 150 ? -1.601 11.234 23.422 1 85.62 150 GLU B CA 1
ATOM 3963 C C . GLU B 1 150 ? -2.961 11.289 24.109 1 85.62 150 GLU B C 1
ATOM 3965 O O . GLU B 1 150 ? -3.252 10.469 24.984 1 85.62 150 GLU B O 1
ATOM 3970 N N . ALA B 1 151 ? -3.764 12.219 23.703 1 83.38 151 ALA B N 1
ATOM 3971 C CA . ALA B 1 151 ? -5.074 12.422 24.312 1 83.38 151 ALA B CA 1
ATOM 3972 C C . ALA B 1 151 ? -6.09 11.414 23.781 1 83.38 151 ALA B C 1
ATOM 3974 O O . ALA B 1 151 ? -7.203 11.312 24.297 1 83.38 151 ALA B O 1
ATOM 3975 N N . VAL B 1 152 ? -5.715 10.734 22.781 1 87.88 152 VAL B N 1
ATOM 3976 C CA . VAL B 1 152 ? -6.621 9.75 22.203 1 87.88 152 VAL B CA 1
ATOM 3977 C C . VAL B 1 152 ? -5.992 8.359 22.297 1 87.88 152 VAL B C 1
ATOM 3979 O O . VAL B 1 152 ? -4.781 8.227 22.484 1 87.88 152 VAL B O 1
ATOM 3982 N N . LYS B 1 153 ? -6.766 7.375 22.141 1 86.62 153 LYS B N 1
ATOM 3983 C CA . LYS B 1 153 ? -6.309 6.02 22.438 1 86.62 153 LYS B CA 1
ATOM 3984 C C . LYS B 1 153 ? -5.801 5.324 21.188 1 86.62 153 LYS B C 1
ATOM 3986 O O . LYS B 1 153 ? -4.711 4.754 21.188 1 86.62 153 LYS B O 1
ATOM 3991 N N . CYS B 1 154 ? -6.594 5.402 20.094 1 87.62 154 CYS B N 1
ATOM 3992 C CA . CYS B 1 154 ? -6.324 4.496 18.984 1 87.62 154 CYS B CA 1
ATOM 3993 C C . CYS B 1 154 ? -5.977 5.27 17.719 1 87.62 154 CYS B C 1
ATOM 3995 O O . CYS B 1 154 ? -5.34 4.73 16.797 1 87.62 154 CYS B O 1
ATOM 3997 N N . LEU B 1 155 ? -6.363 6.52 17.656 1 92.56 155 LEU B N 1
ATOM 3998 C CA . LEU B 1 155 ? -6.184 7.289 16.422 1 92.56 155 LEU B CA 1
ATOM 3999 C C . LEU B 1 155 ? -4.703 7.543 16.156 1 92.56 155 LEU B C 1
ATOM 4001 O O . LEU B 1 155 ? -3.984 8.039 17.031 1 92.56 155 LEU B O 1
ATOM 4005 N N . CYS B 1 156 ? -4.27 7.215 14.953 1 93 156 CYS B N 1
ATOM 4006 C CA . CYS B 1 156 ? -2.873 7.395 14.57 1 93 156 CYS B CA 1
ATOM 4007 C C . CYS B 1 156 ? -2.639 8.789 14 1 93 156 CYS B C 1
ATOM 4009 O O . CYS B 1 156 ? -3.479 9.305 13.258 1 93 156 CYS B O 1
ATOM 4011 N N . SER B 1 157 ? -1.468 9.344 14.297 1 91.44 157 SER B N 1
ATOM 4012 C CA . SER B 1 157 ? -1.074 10.648 13.789 1 91.44 157 SER B CA 1
ATOM 4013 C C . SER B 1 157 ? -0.527 10.555 12.367 1 91.44 157 SER B C 1
ATOM 4015 O O . SER B 1 157 ? -0.444 11.555 11.656 1 91.44 157 SER B O 1
ATOM 4017 N N . GLY B 1 158 ? -0.101 9.352 11.984 1 92.31 158 GLY B N 1
ATOM 4018 C CA . GLY B 1 158 ? 0.5 9.148 10.672 1 92.31 158 GLY B CA 1
ATOM 4019 C C . GLY B 1 158 ? 0.882 7.703 10.414 1 92.31 158 GLY B C 1
ATOM 4020 O O . GLY B 1 158 ? 0.366 6.793 11.07 1 92.31 158 GLY B O 1
ATOM 4021 N N . GLN B 1 159 ? 1.727 7.598 9.344 1 94.56 159 GLN B N 1
ATOM 4022 C CA . GLN B 1 159 ? 2.146 6.277 8.875 1 94.56 159 GLN B CA 1
ATOM 4023 C C . GLN B 1 159 ? 3.645 6.074 9.086 1 94.56 159 GLN B C 1
ATOM 4025 O O . GLN B 1 159 ? 4.445 6.973 8.828 1 94.56 159 GLN B O 1
ATOM 4030 N N . ARG B 1 160 ? 3.98 4.93 9.625 1 95.81 160 ARG B N 1
ATOM 4031 C CA . ARG B 1 160 ? 5.348 4.426 9.57 1 95.81 160 ARG B CA 1
ATOM 4032 C C . ARG B 1 160 ? 5.551 3.525 8.359 1 95.81 160 ARG B C 1
ATOM 4034 O O . ARG B 1 160 ? 5.156 2.357 8.375 1 95.81 160 ARG B O 1
ATOM 4041 N N . ILE B 1 161 ? 6.188 4.055 7.367 1 97.5 161 ILE B N 1
ATOM 4042 C CA . ILE B 1 161 ? 6.312 3.344 6.102 1 97.5 161 ILE B CA 1
ATOM 4043 C C . ILE B 1 161 ? 7.422 2.299 6.207 1 97.5 161 ILE B C 1
ATOM 4045 O O . ILE B 1 161 ? 8.531 2.602 6.66 1 97.5 161 ILE B O 1
ATOM 4049 N N . GLU B 1 162 ? 7.168 1.13 5.738 1 97.12 162 GLU B N 1
ATOM 4050 C CA . GLU B 1 162 ? 8.141 0.041 5.773 1 97.12 162 GLU B CA 1
ATOM 4051 C C . GLU B 1 162 ? 8.609 -0.324 4.371 1 97.12 162 GLU B C 1
ATOM 4053 O O . GLU B 1 162 ? 9.711 -0.86 4.199 1 97.12 162 GLU B O 1
ATOM 4058 N N . SER B 1 163 ? 7.711 -0.125 3.445 1 98.12 163 SER B N 1
ATOM 4059 C CA . SER B 1 163 ? 8.078 -0.389 2.059 1 98.12 163 SER B CA 1
ATOM 4060 C C . SER B 1 163 ? 7.184 0.378 1.093 1 98.12 163 SER B C 1
ATOM 4062 O O . SER B 1 163 ? 6.066 0.764 1.446 1 98.12 163 SER B O 1
ATOM 4064 N N . ILE B 1 164 ? 7.648 0.669 -0.048 1 98.19 164 ILE B N 1
ATOM 4065 C CA . ILE B 1 164 ? 6.914 1.266 -1.158 1 98.19 164 ILE B CA 1
ATOM 4066 C C . ILE B 1 164 ? 7.211 0.5 -2.445 1 98.19 164 ILE B C 1
ATOM 4068 O O . ILE B 1 164 ? 8.336 0.028 -2.648 1 98.19 164 ILE B O 1
ATOM 4072 N N . LYS B 1 165 ? 6.23 0.367 -3.25 1 97.69 165 LYS B N 1
ATOM 4073 C CA . LYS B 1 165 ? 6.363 -0.282 -4.551 1 97.69 165 LYS B CA 1
ATOM 4074 C C . LYS B 1 165 ? 5.594 0.481 -5.625 1 97.69 165 LYS B C 1
ATOM 4076 O O . LYS B 1 165 ? 4.574 1.107 -5.34 1 97.69 165 LYS B O 1
ATOM 4081 N N . THR B 1 166 ? 6.102 0.445 -6.809 1 95.19 166 THR B N 1
ATOM 4082 C CA . THR B 1 166 ? 5.367 0.993 -7.945 1 95.19 166 THR B CA 1
ATOM 4083 C C . THR B 1 166 ? 4.66 -0.117 -8.719 1 95.19 166 THR B C 1
ATOM 4085 O O . THR B 1 166 ? 4.996 -1.294 -8.57 1 95.19 166 THR B O 1
ATOM 4088 N N . ALA B 1 167 ? 3.643 0.306 -9.391 1 90.31 167 ALA B N 1
ATOM 4089 C CA . ALA B 1 167 ? 3.174 -0.59 -10.445 1 90.31 167 ALA B CA 1
ATOM 4090 C C . ALA B 1 167 ? 4.219 -0.736 -11.547 1 90.31 167 ALA B C 1
ATOM 4092 O O . ALA B 1 167 ? 5.285 -0.118 -11.484 1 90.31 167 ALA B O 1
ATOM 4093 N N . GLN B 1 168 ? 3.918 -1.777 -12.359 1 85.25 168 GLN B N 1
ATOM 4094 C CA . GLN B 1 168 ? 4.801 -1.843 -13.523 1 85.25 168 GLN B CA 1
ATOM 4095 C C . GLN B 1 168 ? 4.777 -0.535 -14.305 1 85.25 168 GLN B C 1
ATOM 4097 O O . GLN B 1 168 ? 3.707 -0.045 -14.672 1 85.25 168 GLN B O 1
ATOM 4102 N N . LEU B 1 169 ? 5.859 0.056 -14.414 1 74.88 169 LEU B N 1
ATOM 4103 C CA . LEU B 1 169 ? 5.945 1.369 -15.039 1 74.88 169 LEU B CA 1
ATOM 4104 C C . LEU B 1 169 ? 5.652 1.279 -16.531 1 74.88 169 LEU B C 1
ATOM 4106 O O . LEU B 1 169 ? 5.73 0.198 -17.125 1 74.88 169 LEU B O 1
ATOM 4110 N N . SER B 1 170 ? 5.109 2.258 -16.984 1 61.47 170 SER B N 1
ATOM 4111 C CA . SER B 1 170 ? 4.473 2.379 -18.297 1 61.47 170 SER B CA 1
ATOM 4112 C C . SER B 1 170 ? 5.301 1.689 -19.375 1 61.47 170 SER B C 1
ATOM 4114 O O . SER B 1 170 ? 4.746 1.093 -20.297 1 61.47 170 SER B O 1
ATOM 4116 N N . ASN B 1 171 ? 6.531 1.736 -19.203 1 66.06 171 ASN B N 1
ATOM 4117 C CA . ASN B 1 171 ? 7.297 1.092 -20.266 1 66.06 171 ASN B CA 1
ATOM 4118 C C . ASN B 1 171 ? 7.375 -0.418 -20.062 1 66.06 171 ASN B C 1
ATOM 4120 O O . ASN B 1 171 ? 8.016 -1.121 -20.844 1 66.06 171 ASN B O 1
ATOM 4124 N N . SER B 1 172 ? 6.707 -0.885 -19.047 1 72.38 172 SER B N 1
ATOM 4125 C CA . SER B 1 172 ? 6.531 -2.295 -18.719 1 72.38 172 SER B CA 1
ATOM 4126 C C . SER B 1 172 ? 7.875 -2.986 -18.516 1 72.38 172 SER B C 1
ATOM 4128 O O . SER B 1 172 ? 7.984 -4.203 -18.688 1 72.38 172 SER B O 1
ATOM 4130 N N . ARG B 1 173 ? 8.898 -2.273 -18.234 1 90.62 173 ARG B N 1
ATOM 4131 C CA . ARG B 1 173 ? 10.234 -2.842 -18.172 1 90.62 173 ARG B CA 1
ATOM 4132 C C . ARG B 1 173 ? 10.656 -3.113 -16.734 1 90.62 173 ARG B C 1
ATOM 4134 O O . ARG B 1 173 ? 11.391 -4.066 -16.453 1 90.62 173 ARG B O 1
ATOM 4141 N N . VAL B 1 174 ? 10.156 -2.24 -15.898 1 94 174 VAL B N 1
ATOM 4142 C CA . VAL B 1 174 ? 10.766 -2.289 -14.57 1 94 174 VAL B CA 1
ATOM 4143 C C . VAL B 1 174 ? 9.734 -1.879 -13.523 1 94 174 VAL B C 1
ATOM 4145 O O . VAL B 1 174 ? 8.859 -1.055 -13.789 1 94 174 VAL B O 1
ATOM 4148 N N . LYS B 1 175 ? 9.719 -2.492 -12.422 1 95.19 175 LYS B N 1
ATOM 4149 C CA . LYS B 1 175 ? 9.016 -2.061 -11.219 1 95.19 175 LYS B CA 1
ATOM 4150 C C . LYS B 1 175 ? 9.992 -1.781 -10.086 1 95.19 175 LYS B C 1
ATOM 4152 O O . LYS B 1 175 ? 11.047 -2.422 -9.984 1 95.19 175 LYS B O 1
ATOM 4157 N N . LEU B 1 176 ? 9.664 -0.823 -9.242 1 96.12 176 LEU B N 1
ATOM 4158 C CA . LEU B 1 176 ? 10.516 -0.462 -8.117 1 96.12 176 LEU B CA 1
ATOM 4159 C C . LEU B 1 176 ? 9.953 -1.011 -6.812 1 96.12 176 LEU B C 1
ATOM 4161 O O . LEU B 1 176 ? 8.734 -1.02 -6.609 1 96.12 176 LEU B O 1
ATOM 4165 N N . LYS B 1 177 ? 10.797 -1.436 -6.012 1 97.88 177 LYS B N 1
ATOM 4166 C CA . LYS B 1 177 ? 10.508 -1.824 -4.633 1 97.88 177 LYS B CA 1
ATOM 4167 C C . LYS B 1 177 ? 11.562 -1.274 -3.676 1 97.88 177 LYS B C 1
ATOM 4169 O O . LYS B 1 177 ? 12.742 -1.598 -3.795 1 97.88 177 LYS B O 1
ATOM 4174 N N . LEU B 1 178 ? 11.258 -0.425 -2.777 1 98.62 178 LEU B N 1
ATOM 4175 C CA . LEU B 1 178 ? 12.133 0.179 -1.776 1 98.62 178 LEU B CA 1
ATOM 4176 C C . LEU B 1 178 ? 11.664 -0.165 -0.367 1 98.62 178 LEU B C 1
ATOM 4178 O O . LEU B 1 178 ? 10.484 -0.008 -0.046 1 98.62 178 LEU B O 1
ATOM 4182 N N . TYR B 1 179 ? 12.562 -0.649 0.427 1 98.44 179 TYR B N 1
ATOM 4183 C CA . TYR B 1 179 ? 12.055 -1.113 1.713 1 98.44 179 TYR B CA 1
ATOM 4184 C C . TYR B 1 179 ? 13.164 -1.176 2.75 1 98.44 179 TYR B C 1
ATOM 4186 O O . TYR B 1 179 ? 14.344 -1.049 2.41 1 98.44 179 TYR B O 1
ATOM 4194 N N . ASN B 1 180 ? 12.773 -1.329 4.023 1 98 180 ASN B N 1
ATOM 4195 C CA . ASN B 1 180 ? 13.648 -1.529 5.172 1 98 180 ASN B CA 1
ATOM 4196 C C . ASN B 1 180 ? 14.18 -2.961 5.234 1 98 180 ASN B C 1
ATOM 4198 O O . ASN B 1 180 ? 13.531 -3.838 5.816 1 98 180 ASN B O 1
ATOM 4202 N N . LYS B 1 181 ? 15.312 -3.141 4.719 1 97.62 181 LYS B N 1
ATOM 4203 C CA . LYS B 1 181 ? 15.906 -4.469 4.672 1 97.62 181 LYS B CA 1
ATOM 4204 C C . LYS B 1 181 ? 16.281 -4.957 6.07 1 97.62 181 LYS B C 1
ATOM 4206 O O . LYS B 1 181 ? 16.219 -6.156 6.355 1 97.62 181 LYS B O 1
ATOM 4211 N N . SER B 1 182 ? 16.688 -4.047 6.941 1 96.88 182 SER B N 1
ATOM 4212 C CA . SER B 1 182 ? 17.016 -4.43 8.312 1 96.88 182 SER B CA 1
ATOM 4213 C C . SER B 1 182 ? 15.812 -5.047 9.016 1 96.88 182 SER B C 1
ATOM 4215 O O . SER B 1 182 ? 15.953 -6.035 9.742 1 96.88 182 SER B O 1
ATOM 4217 N N . LYS B 1 183 ? 14.727 -4.48 8.797 1 94.81 183 LYS B N 1
ATOM 4218 C CA . LYS B 1 183 ? 13.516 -5.031 9.398 1 94.81 183 LYS B CA 1
ATOM 4219 C C . LYS B 1 183 ? 13.188 -6.402 8.812 1 94.81 183 LYS B C 1
ATOM 4221 O O . LYS B 1 183 ? 12.82 -7.324 9.547 1 94.81 183 LYS B O 1
ATOM 4226 N N . GLU B 1 184 ? 13.281 -6.508 7.531 1 92.75 184 GLU B N 1
ATOM 4227 C CA . GLU B 1 184 ? 13.016 -7.777 6.859 1 92.75 184 GLU B CA 1
ATOM 4228 C C . GLU B 1 184 ? 13.914 -8.883 7.398 1 92.75 184 GLU B C 1
ATOM 4230 O O . GLU B 1 184 ? 13.492 -10.039 7.523 1 92.75 184 GLU B O 1
ATOM 4235 N N . GLN B 1 185 ? 15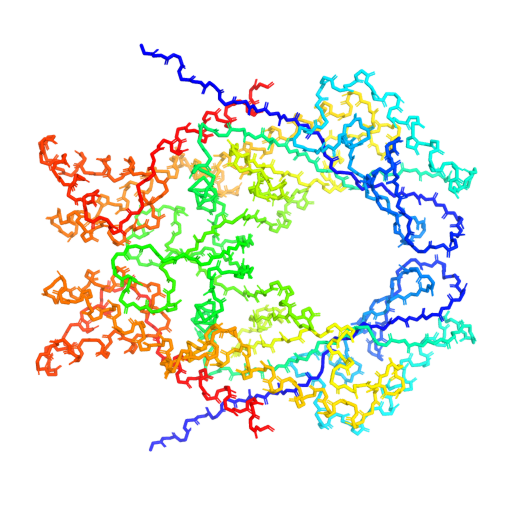.156 -8.539 7.734 1 94.5 185 GLN B N 1
ATOM 4236 C CA . GLN B 1 185 ? 16.141 -9.508 8.195 1 94.5 185 GLN B CA 1
ATOM 4237 C C . GLN B 1 185 ? 16.219 -9.539 9.719 1 94.5 185 GLN B C 1
ATOM 4239 O O . GLN B 1 185 ? 17.094 -10.188 10.289 1 94.5 185 GLN B O 1
ATOM 4244 N N . ASN B 1 186 ? 15.43 -8.773 10.43 1 93.94 186 ASN B N 1
ATOM 4245 C CA . ASN B 1 186 ? 15.406 -8.672 11.883 1 93.94 186 ASN B CA 1
ATOM 4246 C C . ASN B 1 186 ? 16.75 -8.18 12.438 1 93.94 186 ASN B C 1
ATOM 4248 O O . ASN B 1 186 ? 17.266 -8.742 13.398 1 93.94 186 ASN B O 1
ATOM 4252 N N . ILE B 1 187 ? 17.281 -7.262 11.68 1 94.69 187 ILE B N 1
ATOM 4253 C CA . ILE B 1 187 ? 18.5 -6.586 12.117 1 94.69 187 ILE B CA 1
ATOM 4254 C C . ILE B 1 187 ? 18.141 -5.285 12.828 1 94.69 187 ILE B C 1
ATOM 4256 O O . ILE B 1 187 ? 17.391 -4.465 12.297 1 94.69 187 ILE B O 1
ATOM 4260 N N . THR B 1 188 ? 18.703 -5.07 13.984 1 94.12 188 THR B N 1
ATOM 4261 C CA . THR B 1 188 ? 18.25 -3.932 14.773 1 94.12 188 THR B CA 1
ATOM 4262 C C . THR B 1 188 ? 19.375 -2.912 14.938 1 94.12 188 THR B C 1
ATOM 4264 O O . THR B 1 188 ? 19.141 -1.773 15.344 1 94.12 188 THR B O 1
ATOM 4267 N N . ASP B 1 189 ? 20.609 -3.27 14.672 1 94.12 189 ASP B N 1
ATOM 4268 C CA . ASP B 1 189 ? 21.75 -2.404 14.977 1 94.12 189 ASP B CA 1
ATOM 4269 C C . ASP B 1 189 ? 22.203 -1.637 13.734 1 94.12 189 ASP B C 1
ATOM 4271 O O . ASP B 1 189 ? 23.062 -0.758 13.82 1 94.12 189 ASP B O 1
ATOM 4275 N N . ARG B 1 190 ? 21.734 -2.021 12.578 1 94.44 190 ARG B N 1
ATOM 4276 C CA . ARG B 1 190 ? 22.062 -1.341 11.328 1 94.44 190 ARG B CA 1
ATOM 4277 C C . ARG B 1 190 ? 20.797 -0.917 10.586 1 94.44 190 ARG B C 1
ATOM 4279 O O . ARG B 1 190 ? 19.797 -1.643 10.586 1 94.44 190 ARG B O 1
ATOM 4286 N N . GLY B 1 191 ? 20.844 0.346 9.969 1 96.5 191 GLY B N 1
ATOM 4287 C CA . GLY B 1 191 ? 19.781 0.782 9.07 1 96.5 191 GLY B CA 1
ATOM 4288 C C . GLY B 1 191 ? 20.078 0.501 7.609 1 96.5 191 GLY B C 1
ATOM 4289 O O . GLY B 1 191 ? 20.828 1.245 6.969 1 96.5 191 GLY B O 1
ATOM 4290 N N . LEU B 1 192 ? 19.484 -0.55 7.094 1 98.06 192 LEU B N 1
ATOM 4291 C CA . LEU B 1 192 ? 19.75 -0.975 5.723 1 98.06 192 LEU B CA 1
ATOM 4292 C C . LEU B 1 192 ? 18.562 -0.64 4.816 1 98.06 192 LEU B C 1
ATOM 4294 O O . LEU B 1 192 ? 17.469 -1.177 4.988 1 98.06 192 LEU B O 1
ATOM 4298 N N . LEU B 1 193 ? 18.766 0.21 3.898 1 98.5 193 LEU B N 1
ATOM 4299 C CA . LEU B 1 193 ? 17.797 0.559 2.877 1 98.5 193 LEU B CA 1
ATOM 4300 C C . LEU B 1 193 ? 18.031 -0.244 1.603 1 98.5 193 LEU B C 1
ATOM 4302 O O . LEU B 1 193 ? 19.141 -0.28 1.081 1 98.5 193 LEU B O 1
ATOM 4306 N N . ARG B 1 194 ? 17.031 -0.885 1.145 1 98.56 194 ARG B N 1
ATOM 4307 C CA . ARG B 1 194 ? 17.094 -1.604 -0.124 1 98.56 194 ARG B CA 1
ATOM 4308 C C . ARG B 1 194 ? 16.312 -0.881 -1.207 1 98.56 194 ARG B C 1
ATOM 4310 O O . ARG B 1 194 ? 15.125 -0.591 -1.027 1 98.56 194 ARG B O 1
ATOM 4317 N N . ILE B 1 195 ? 16.922 -0.561 -2.281 1 98.56 195 ILE B N 1
ATOM 4318 C CA . ILE B 1 195 ? 16.297 -0.003 -3.479 1 98.56 195 ILE B CA 1
ATOM 4319 C C . ILE B 1 195 ? 16.391 -1.011 -4.621 1 98.56 195 ILE B C 1
ATOM 4321 O O . ILE B 1 195 ? 17.438 -1.147 -5.258 1 98.56 195 ILE B O 1
ATOM 4325 N N . GLU B 1 196 ? 15.281 -1.614 -4.91 1 98.38 196 GLU B N 1
ATOM 4326 C CA . GLU B 1 196 ? 15.242 -2.766 -5.805 1 98.38 196 GLU B CA 1
ATOM 4327 C C . GLU B 1 196 ? 14.469 -2.451 -7.082 1 98.38 196 GLU B C 1
ATOM 4329 O O . GLU B 1 196 ? 13.391 -1.85 -7.023 1 98.38 196 GLU B O 1
ATOM 4334 N N . PHE B 1 197 ? 15.055 -2.742 -8.211 1 97.69 197 PHE B N 1
ATOM 4335 C CA . PHE B 1 197 ? 14.398 -2.738 -9.508 1 97.69 197 PHE B CA 1
ATOM 4336 C C . PHE B 1 197 ? 14.172 -4.16 -10.008 1 97.69 197 PHE B C 1
ATOM 4338 O O . PHE B 1 197 ? 15.109 -4.961 -10.062 1 97.69 197 PHE B O 1
ATOM 4345 N N . ILE B 1 198 ? 13 -4.465 -10.266 1 97.81 198 ILE B N 1
ATOM 4346 C CA . ILE B 1 198 ? 12.664 -5.773 -10.812 1 97.81 198 ILE B CA 1
ATOM 4347 C C . ILE B 1 198 ? 12.461 -5.664 -12.32 1 97.81 198 ILE B C 1
ATOM 4349 O O . ILE B 1 198 ? 11.453 -5.113 -12.781 1 97.81 198 ILE B O 1
ATOM 4353 N N . TYR B 1 199 ? 13.328 -6.25 -13.047 1 97.31 199 TYR B N 1
ATOM 4354 C CA . TYR B 1 199 ? 13.281 -6.191 -14.5 1 97.31 199 TYR B CA 1
ATOM 4355 C C . TYR B 1 199 ? 12.492 -7.363 -15.07 1 97.31 199 TYR B C 1
ATOM 4357 O O . TYR B 1 199 ? 12.734 -8.516 -14.711 1 97.31 199 TYR B O 1
ATOM 4365 N N . SER B 1 200 ? 11.625 -7.016 -15.969 1 96.19 200 SER B N 1
ATOM 4366 C CA . SER B 1 200 ? 10.898 -8.031 -16.719 1 96.19 200 SER B CA 1
ATOM 4367 C C . SER B 1 200 ? 11.734 -8.57 -17.875 1 96.19 200 SER B C 1
ATOM 4369 O O . SER B 1 200 ? 12.859 -8.125 -18.094 1 96.19 200 SER B O 1
ATOM 4371 N N . SER B 1 201 ? 11.125 -9.5 -18.578 1 94.12 201 SER B N 1
ATOM 4372 C CA . SER B 1 201 ? 11.797 -10.023 -19.766 1 94.12 201 SER B CA 1
ATOM 4373 C C . SER B 1 201 ? 12.102 -8.914 -20.766 1 94.12 201 SER B C 1
ATOM 4375 O O . SER B 1 201 ? 13.156 -8.914 -21.391 1 94.12 201 SER B O 1
ATOM 4377 N N . ARG B 1 202 ? 11.188 -8.016 -20.891 1 94.5 202 ARG B N 1
ATOM 4378 C CA . ARG B 1 202 ? 11.398 -6.883 -21.797 1 94.5 202 ARG B CA 1
ATOM 4379 C C . ARG B 1 202 ? 12.555 -6.016 -21.312 1 94.5 202 ARG B C 1
ATOM 4381 O O . ARG B 1 202 ? 13.375 -5.566 -22.109 1 94.5 202 ARG B O 1
ATOM 4388 N N . GLY B 1 203 ? 12.555 -5.812 -20 1 95.69 203 GLY B N 1
ATOM 4389 C CA . GLY B 1 203 ? 13.648 -5.039 -19.438 1 95.69 203 GLY B CA 1
ATOM 4390 C C . GLY B 1 203 ? 15.008 -5.695 -19.641 1 95.69 203 GLY B C 1
ATOM 4391 O O . GLY B 1 203 ? 15.984 -5.02 -19.969 1 95.69 203 GLY B O 1
ATOM 4392 N N . LEU B 1 204 ? 15.047 -6.902 -19.531 1 97.38 204 LEU B N 1
ATOM 4393 C CA . LEU B 1 204 ? 16.297 -7.648 -19.719 1 97.38 204 LEU B CA 1
ATOM 4394 C C . LEU B 1 204 ? 16.75 -7.582 -21.172 1 97.38 204 LEU B C 1
ATOM 4396 O O . LEU B 1 204 ? 17.938 -7.473 -21.438 1 97.38 204 LEU B O 1
ATOM 4400 N N . LYS B 1 205 ? 15.828 -7.645 -22.031 1 96.19 205 LYS B N 1
ATOM 4401 C CA . LYS B 1 205 ? 16.156 -7.531 -23.453 1 96.19 205 LYS B CA 1
ATOM 4402 C C . LYS B 1 205 ? 16.75 -6.164 -23.781 1 96.19 205 LYS B C 1
ATOM 4404 O O . LYS B 1 205 ? 17.734 -6.07 -24.5 1 96.19 205 LYS B O 1
ATOM 4409 N N . VAL B 1 206 ? 16.172 -5.164 -23.281 1 94.94 206 VAL B N 1
ATOM 4410 C CA . VAL B 1 206 ? 16.672 -3.807 -23.484 1 94.94 206 VAL B CA 1
ATOM 4411 C C . VAL B 1 206 ? 18.078 -3.678 -22.922 1 94.94 206 VAL B C 1
ATOM 4413 O O . VAL B 1 206 ? 18.938 -3.004 -23.5 1 94.94 206 VAL B O 1
ATOM 4416 N N . ALA B 1 207 ? 18.281 -4.355 -21.812 1 96.75 207 ALA B N 1
ATOM 4417 C CA . ALA B 1 207 ? 19.578 -4.316 -21.172 1 96.75 207 ALA B CA 1
ATOM 4418 C C . ALA B 1 207 ? 20.578 -5.223 -21.906 1 96.75 207 ALA B C 1
ATOM 4420 O O . ALA B 1 207 ? 21.75 -5.316 -21.5 1 96.75 207 ALA B O 1
ATOM 4421 N N . LYS B 1 208 ? 20.094 -5.992 -22.875 1 96.88 208 LYS B N 1
ATOM 4422 C CA . LYS B 1 208 ? 20.906 -6.863 -23.703 1 96.88 208 LYS B CA 1
ATOM 4423 C C . LYS B 1 208 ? 21.578 -7.949 -22.875 1 96.88 208 LYS B C 1
ATOM 4425 O O . LYS B 1 208 ? 22.766 -8.227 -23.047 1 96.88 208 LYS B O 1
ATOM 4430 N N . THR B 1 209 ? 20.828 -8.398 -21.953 1 97.56 209 THR B N 1
ATOM 4431 C CA . THR B 1 209 ? 21.328 -9.539 -21.188 1 97.56 209 THR B CA 1
ATOM 4432 C C . THR B 1 209 ? 21.125 -10.836 -21.969 1 97.56 209 THR B C 1
ATOM 4434 O O . THR B 1 209 ? 20.328 -10.883 -22.906 1 97.56 209 THR B O 1
ATOM 4437 N N . GLY B 1 210 ? 21.922 -11.836 -21.578 1 97.25 210 GLY B N 1
ATOM 4438 C CA . GLY B 1 210 ? 21.672 -13.148 -22.141 1 97.25 210 GLY B CA 1
ATOM 4439 C C . GLY B 1 210 ? 20.281 -13.672 -21.828 1 97.25 210 GLY B C 1
ATOM 4440 O O . GLY B 1 210 ? 19.75 -13.438 -20.734 1 97.25 210 GLY B O 1
ATOM 4441 N N . LYS B 1 211 ? 19.812 -14.367 -22.75 1 96.5 211 LYS B N 1
ATOM 4442 C CA . LYS B 1 211 ? 18.453 -14.906 -22.594 1 96.5 211 LYS B CA 1
ATOM 4443 C C . LYS B 1 211 ? 18.453 -16.172 -21.734 1 96.5 211 LYS B C 1
ATOM 4445 O O . LYS B 1 211 ? 17.641 -16.297 -20.812 1 96.5 211 LYS B O 1
ATOM 4450 N N . THR B 1 212 ? 19.391 -17.062 -22.078 1 97.5 212 THR B N 1
ATOM 4451 C CA . THR B 1 212 ? 19.469 -18.312 -21.328 1 97.5 212 THR B CA 1
ATOM 4452 C C . THR B 1 212 ? 20.25 -18.109 -20.031 1 97.5 212 THR B C 1
ATOM 4454 O O . THR B 1 212 ? 21 -17.156 -19.891 1 97.5 212 THR B O 1
ATOM 4457 N N . LEU B 1 213 ? 20.031 -19.062 -19.109 1 97.75 213 LEU B N 1
ATOM 4458 C CA . LEU B 1 213 ? 20.719 -18.984 -17.828 1 97.75 213 LEU B CA 1
ATOM 4459 C C . LEU B 1 213 ? 22.219 -18.891 -18.031 1 97.75 213 LEU B C 1
ATOM 4461 O O . LEU B 1 213 ? 22.891 -18.078 -17.391 1 97.75 213 LEU B O 1
ATOM 4465 N N . ALA B 1 214 ? 22.781 -19.719 -18.891 1 96.62 214 ALA B N 1
ATOM 4466 C CA . ALA B 1 214 ? 24.219 -19.734 -19.141 1 96.62 214 ALA B CA 1
ATOM 4467 C C . ALA B 1 214 ? 24.688 -18.422 -19.766 1 96.62 214 ALA B C 1
ATOM 4469 O O . ALA B 1 214 ? 25.766 -17.938 -19.422 1 96.62 214 ALA B O 1
ATOM 4470 N N . GLU B 1 215 ? 23.906 -17.859 -20.672 1 97.56 215 GLU B N 1
ATOM 4471 C CA . GLU B 1 215 ? 24.25 -16.594 -21.312 1 97.56 215 GLU B CA 1
ATOM 4472 C C . GLU B 1 215 ? 24.078 -15.43 -20.344 1 97.56 215 GLU B C 1
ATOM 4474 O O . GLU B 1 215 ? 24.797 -14.43 -20.453 1 97.56 215 GLU B O 1
ATOM 4479 N N . PHE B 1 216 ? 23.141 -15.586 -19.516 1 98.19 216 PHE B N 1
ATOM 4480 C CA . PHE B 1 216 ? 22.812 -14.523 -18.578 1 98.19 216 PHE B CA 1
ATOM 4481 C C . PHE B 1 216 ? 23.891 -14.43 -17.484 1 98.19 216 PHE B C 1
ATOM 4483 O O . PHE B 1 216 ? 24.312 -13.328 -17.125 1 98.19 216 PHE B O 1
ATOM 4490 N N . LEU B 1 217 ? 24.297 -15.555 -16.969 1 97.62 217 LEU B N 1
ATOM 4491 C CA . LEU B 1 217 ? 25.25 -15.578 -15.867 1 97.62 217 LEU B CA 1
ATOM 4492 C C . LEU B 1 217 ? 26.672 -15.445 -16.391 1 97.62 217 LEU B C 1
ATOM 4494 O O . LEU B 1 217 ? 27.516 -16.312 -16.141 1 97.62 217 LEU B O 1
ATOM 4498 N N . THR B 1 218 ? 26.922 -14.422 -17.047 1 96.94 218 THR B N 1
ATOM 4499 C CA . THR B 1 218 ? 28.25 -14.008 -17.484 1 96.94 218 THR B CA 1
ATOM 4500 C C . THR B 1 218 ? 28.562 -12.594 -17.016 1 96.94 218 THR B C 1
ATOM 4502 O O . THR B 1 218 ? 27.656 -11.781 -16.812 1 96.94 218 THR B O 1
ATOM 4505 N N . PRO B 1 219 ? 29.781 -12.312 -16.828 1 96 219 PRO B N 1
ATOM 4506 C CA . PRO B 1 219 ? 30.141 -10.961 -16.391 1 96 219 PRO B CA 1
ATOM 4507 C C . PRO B 1 219 ? 29.609 -9.875 -17.328 1 96 219 PRO B C 1
ATOM 4509 O O . PRO B 1 219 ? 29.109 -8.852 -16.859 1 96 219 PRO B O 1
ATOM 4512 N N . THR B 1 220 ? 29.719 -10.164 -18.609 1 96.75 220 THR B N 1
ATOM 4513 C CA . THR B 1 220 ? 29.281 -9.18 -19.594 1 96.75 220 THR B CA 1
ATOM 4514 C C . THR B 1 220 ? 27.797 -8.906 -19.469 1 96.75 220 THR B C 1
ATOM 4516 O O . THR B 1 220 ? 27.359 -7.75 -19.469 1 96.75 220 THR B O 1
ATOM 4519 N N . SER B 1 221 ? 27.031 -9.883 -19.344 1 97.31 221 SER B N 1
ATOM 4520 C CA . SER B 1 221 ? 25.594 -9.773 -19.203 1 97.31 221 SER B CA 1
ATOM 4521 C C . SER B 1 221 ? 25.203 -9.031 -17.938 1 97.31 221 SER B C 1
ATOM 4523 O O . SER B 1 221 ? 24.391 -8.102 -17.969 1 97.31 221 SER B O 1
ATOM 4525 N N . ILE B 1 222 ? 25.75 -9.375 -16.859 1 97.19 222 ILE B N 1
ATOM 4526 C CA . ILE B 1 222 ? 25.406 -8.805 -15.562 1 97.19 222 ILE B CA 1
ATOM 4527 C C . ILE B 1 222 ? 25.891 -7.355 -15.492 1 97.19 222 ILE B C 1
ATOM 4529 O O . ILE B 1 222 ? 25.203 -6.488 -14.969 1 97.19 222 ILE B O 1
ATOM 4533 N N . HIS B 1 223 ? 27.078 -7.129 -16.031 1 96.88 223 HIS B N 1
ATOM 4534 C CA . HIS B 1 223 ? 27.562 -5.758 -16.078 1 96.88 223 HIS B CA 1
ATOM 4535 C C . HIS B 1 223 ? 26.609 -4.852 -16.859 1 96.88 223 HIS B C 1
ATOM 4537 O O . HIS B 1 223 ? 26.359 -3.717 -16.438 1 96.88 223 HIS B O 1
ATOM 4543 N N . SER B 1 224 ? 26.172 -5.344 -17.969 1 97.88 224 SER B N 1
ATOM 4544 C CA . SER B 1 224 ? 25.234 -4.574 -18.766 1 97.88 224 SER B CA 1
ATOM 4545 C C . SER B 1 224 ? 23.969 -4.254 -17.969 1 97.88 224 SER B C 1
ATOM 4547 O O . SER B 1 224 ? 23.469 -3.131 -18.016 1 97.88 224 SER B O 1
ATOM 4549 N N . LEU B 1 225 ? 23.484 -5.211 -17.281 1 98.06 225 LEU B N 1
ATOM 4550 C CA . LEU B 1 225 ? 22.281 -5.02 -16.484 1 98.06 225 LEU B CA 1
ATOM 4551 C C . LEU B 1 225 ? 22.531 -4.008 -15.367 1 98.06 225 LEU B C 1
ATOM 4553 O O . LEU B 1 225 ? 21.656 -3.182 -15.07 1 98.06 225 LEU B O 1
ATOM 4557 N N . LEU B 1 226 ? 23.641 -4.078 -14.727 1 97.88 226 LEU B N 1
ATOM 4558 C CA . LEU B 1 226 ? 23.984 -3.131 -13.672 1 97.88 226 LEU B CA 1
ATOM 4559 C C . LEU B 1 226 ? 24.078 -1.714 -14.227 1 97.88 226 LEU B C 1
ATOM 4561 O O . LEU B 1 226 ? 23.688 -0.756 -13.562 1 97.88 226 LEU B O 1
ATOM 4565 N N . GLU B 1 227 ? 24.594 -1.564 -15.422 1 97.44 227 GLU B N 1
ATOM 4566 C CA . GLU B 1 227 ? 24.641 -0.257 -16.062 1 97.44 227 GLU B CA 1
ATOM 4567 C C . GLU B 1 227 ? 23.234 0.286 -16.328 1 97.44 227 GLU B C 1
ATOM 4569 O O . GLU B 1 227 ? 22.984 1.472 -16.109 1 97.44 227 GLU B O 1
ATOM 4574 N N . TRP B 1 228 ? 22.422 -0.583 -16.734 1 97.19 228 TRP B N 1
ATOM 4575 C CA . TRP B 1 228 ? 21.047 -0.171 -16.969 1 97.19 228 TRP B CA 1
ATOM 4576 C C . TRP B 1 228 ? 20.359 0.195 -15.656 1 97.19 228 TRP B C 1
ATOM 4578 O O . TRP B 1 228 ? 19.531 1.111 -15.617 1 97.19 228 TRP B O 1
ATOM 4588 N N . TYR B 1 229 ? 20.672 -0.557 -14.617 1 97.31 229 TYR B N 1
ATOM 4589 C CA . TYR B 1 229 ? 20.141 -0.211 -13.305 1 97.31 229 TYR B CA 1
ATOM 4590 C C . TYR B 1 229 ? 20.516 1.218 -12.922 1 97.31 229 TYR B C 1
ATOM 4592 O O . TYR B 1 229 ? 19.672 1.988 -12.469 1 97.31 229 TYR B O 1
ATOM 4600 N N . ARG B 1 230 ? 21.719 1.573 -13.133 1 97.56 230 ARG B N 1
ATOM 4601 C CA . ARG B 1 230 ? 22.188 2.916 -12.797 1 97.56 230 ARG B CA 1
ATOM 4602 C C . ARG B 1 230 ? 21.5 3.965 -13.664 1 97.56 230 ARG B C 1
ATOM 4604 O O . ARG B 1 230 ? 21.094 5.02 -13.164 1 97.56 230 ARG B O 1
ATOM 4611 N N . LYS B 1 231 ? 21.328 3.658 -14.906 1 95.5 231 LYS B N 1
ATOM 4612 C CA . LYS B 1 231 ? 20.641 4.562 -15.812 1 95.5 231 LYS B CA 1
ATOM 4613 C C . LYS B 1 231 ? 19.188 4.742 -15.406 1 95.5 231 LYS B C 1
ATOM 4615 O O . LYS B 1 231 ? 18.672 5.867 -15.367 1 95.5 231 LYS B O 1
ATOM 4620 N N . ASP B 1 232 ? 18.531 3.641 -15.156 1 94.44 232 ASP B N 1
ATOM 4621 C CA . ASP B 1 232 ? 17.125 3.697 -14.766 1 94.44 232 ASP B CA 1
ATOM 4622 C C . ASP B 1 232 ? 16.969 4.379 -13.406 1 94.44 232 ASP B C 1
ATOM 4624 O O . ASP B 1 232 ? 15.961 5.062 -13.172 1 94.44 232 ASP B O 1
ATOM 4628 N N . TYR B 1 233 ? 17.938 4.125 -12.508 1 95.62 233 TYR B N 1
ATOM 4629 C CA . TYR B 1 233 ? 17.953 4.84 -11.242 1 95.62 233 TYR B CA 1
ATOM 4630 C C . TYR B 1 233 ? 17.906 6.348 -11.461 1 95.62 233 TYR B C 1
ATOM 4632 O O . TYR B 1 233 ? 17.141 7.055 -10.805 1 95.62 233 TYR B O 1
ATOM 4640 N N . LYS B 1 234 ? 18.594 6.812 -12.32 1 93.69 234 LYS B N 1
ATOM 4641 C CA . LYS B 1 234 ? 18.625 8.234 -12.656 1 93.69 234 LYS B CA 1
ATOM 4642 C C . LYS B 1 234 ? 17.312 8.68 -13.289 1 93.69 234 LYS B C 1
ATOM 4644 O O . LYS B 1 234 ? 16.734 9.688 -12.875 1 93.69 234 LYS B O 1
ATOM 4649 N N . ASP B 1 235 ? 16.812 7.902 -14.188 1 90.06 235 ASP B N 1
ATOM 4650 C CA . ASP B 1 235 ? 15.672 8.297 -15 1 90.06 235 ASP B CA 1
ATOM 4651 C C . ASP B 1 235 ? 14.367 8.188 -14.203 1 90.06 235 ASP B C 1
ATOM 4653 O O . ASP B 1 235 ? 13.43 8.953 -14.438 1 90.06 235 ASP B O 1
ATOM 4657 N N . LEU B 1 236 ? 14.391 7.25 -13.32 1 88.38 236 LEU B N 1
ATOM 4658 C CA . LEU B 1 236 ? 13.109 6.961 -12.695 1 88.38 236 LEU B CA 1
ATOM 4659 C C . LEU B 1 236 ? 13.055 7.539 -11.281 1 88.38 236 LEU B C 1
ATOM 4661 O O . LEU B 1 236 ? 11.969 7.859 -10.781 1 88.38 236 LEU B O 1
ATOM 4665 N N . LEU B 1 237 ? 14.195 7.699 -10.625 1 91.31 237 LEU B N 1
ATOM 4666 C CA . LEU B 1 237 ? 14.195 8.18 -9.242 1 91.31 237 LEU B CA 1
ATOM 4667 C C . LEU B 1 237 ? 14.797 9.578 -9.156 1 91.31 237 LEU B C 1
ATOM 4669 O O . LEU B 1 237 ? 14.172 10.492 -8.609 1 91.31 237 L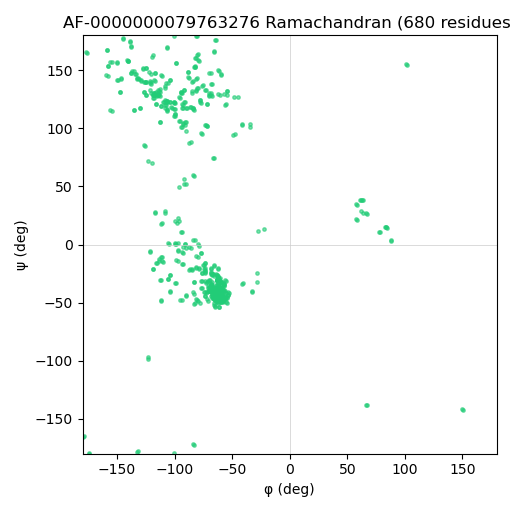EU B O 1
ATOM 4673 N N . ILE B 1 238 ? 15.914 9.797 -9.75 1 93.06 238 ILE B N 1
ATOM 4674 C CA . ILE B 1 238 ? 16.609 11.07 -9.625 1 93.06 238 ILE B CA 1
ATOM 4675 C C . ILE B 1 238 ? 15.883 12.133 -10.445 1 93.06 238 ILE B C 1
ATOM 4677 O O . ILE B 1 238 ? 15.773 13.289 -10.023 1 93.06 238 ILE B O 1
ATOM 4681 N N . ALA B 1 239 ? 15.445 11.781 -11.57 1 88.81 239 ALA B N 1
ATOM 4682 C CA . ALA B 1 239 ? 14.664 12.719 -12.367 1 88.81 239 ALA B CA 1
ATOM 4683 C C . ALA B 1 239 ? 13.445 13.203 -11.594 1 88.81 239 ALA B C 1
ATOM 4685 O O . ALA B 1 239 ? 13.102 14.391 -11.633 1 88.81 239 ALA B O 1
ATOM 4686 N N . ARG B 1 240 ? 12.844 12.367 -10.898 1 87.94 240 ARG B N 1
ATOM 4687 C CA . ARG B 1 240 ? 11.688 12.734 -10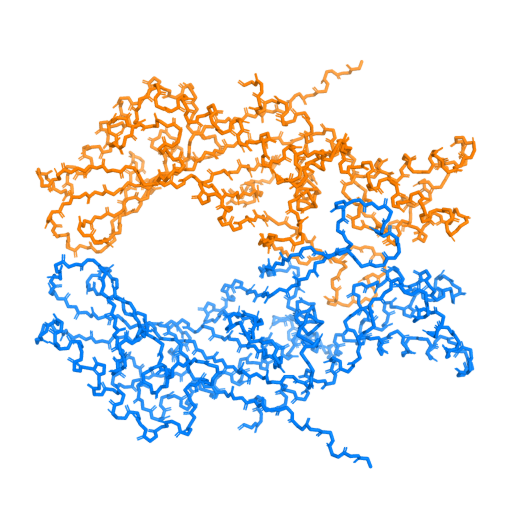.086 1 87.94 240 ARG B CA 1
ATOM 4688 C C . ARG B 1 240 ? 12.109 13.625 -8.914 1 87.94 240 ARG B C 1
ATOM 4690 O O . ARG B 1 240 ? 11.391 14.555 -8.555 1 87.94 240 ARG B O 1
ATOM 4697 N N . TYR B 1 241 ? 13.18 13.305 -8.367 1 91.75 241 TYR B N 1
ATOM 4698 C CA . TYR B 1 241 ? 13.727 14.148 -7.316 1 91.75 241 TYR B CA 1
ATOM 4699 C C . TYR B 1 241 ? 13.93 15.57 -7.816 1 91.75 241 TYR B C 1
ATOM 4701 O O . TYR B 1 241 ? 13.688 16.531 -7.086 1 91.75 241 TYR B O 1
ATOM 4709 N N . TRP B 1 242 ? 14.25 15.625 -9 1 89.88 242 TRP B N 1
ATOM 4710 C CA . TRP B 1 242 ? 14.5 16.938 -9.609 1 89.88 242 TRP B CA 1
ATOM 4711 C C . TRP B 1 242 ? 13.242 17.469 -10.289 1 89.88 242 TRP B C 1
ATOM 4713 O O . TRP B 1 242 ? 13.305 18.438 -11.055 1 89.88 242 TRP B O 1
ATOM 4723 N N . ASN B 1 243 ? 12.141 16.859 -10.078 1 81.25 243 ASN B N 1
ATOM 4724 C CA . ASN B 1 243 ? 10.82 17.266 -10.562 1 81.25 243 ASN B CA 1
ATOM 4725 C C . ASN B 1 243 ? 10.75 17.234 -12.086 1 81.25 243 ASN B C 1
ATOM 4727 O O . ASN B 1 243 ? 10.125 18.094 -12.703 1 81.25 243 ASN B O 1
ATOM 4731 N N . ASN B 1 244 ? 11.508 16.453 -12.594 1 70.25 244 ASN B N 1
ATOM 4732 C CA . ASN B 1 244 ? 11.43 16.219 -14.039 1 70.25 244 ASN B CA 1
ATOM 4733 C C . ASN B 1 244 ? 10.477 15.078 -14.367 1 70.25 244 ASN B C 1
ATOM 4735 O O . ASN B 1 244 ? 10.906 13.992 -14.766 1 70.25 244 ASN B O 1
ATOM 4739 N N . ASN B 1 245 ? 9.172 15.219 -13.766 1 58.09 245 ASN B N 1
ATOM 4740 C CA . ASN B 1 245 ? 8.211 14.117 -13.797 1 58.09 245 ASN B CA 1
ATOM 4741 C C . ASN B 1 245 ? 7.738 13.828 -15.211 1 58.09 245 ASN B C 1
ATOM 4743 O O . ASN B 1 245 ? 7.16 12.773 -15.477 1 58.09 245 ASN B O 1
ATOM 4747 N N . ASP B 1 246 ? 7.406 14.93 -15.922 1 53.78 246 ASP B N 1
ATOM 4748 C CA . ASP B 1 246 ? 6.758 14.672 -17.203 1 53.78 246 ASP B CA 1
ATOM 4749 C C . ASP B 1 246 ? 7.719 13.992 -18.188 1 53.78 246 ASP B C 1
ATOM 4751 O O . ASP B 1 246 ? 8.617 14.641 -18.734 1 53.78 246 ASP B O 1
ATOM 4755 N N . ARG B 1 247 ? 7.953 12.75 -17.938 1 47.72 247 ARG B N 1
ATOM 4756 C CA . ARG B 1 247 ? 8.695 12.047 -18.984 1 47.72 247 ARG B CA 1
ATOM 4757 C C . ARG B 1 247 ? 8.344 12.602 -20.359 1 47.72 247 ARG B C 1
ATOM 4759 O O . ARG B 1 247 ? 9.109 12.43 -21.312 1 47.72 247 ARG B O 1
ATOM 4766 N N . TYR B 1 248 ? 7.109 12.844 -20.422 1 40.91 248 TYR B N 1
ATOM 4767 C CA . TYR B 1 248 ? 6.617 13.289 -21.719 1 40.91 248 TYR B CA 1
ATOM 4768 C C . TYR B 1 248 ? 6.836 14.789 -21.891 1 40.91 248 TYR B C 1
ATOM 4770 O O . TYR B 1 248 ? 6.691 15.312 -23 1 40.91 248 TYR B O 1
ATOM 4778 N N . SER B 1 249 ? 6.781 15.523 -20.875 1 44.19 249 SER B N 1
ATOM 4779 C CA . SER B 1 249 ? 7.008 16.938 -21.156 1 44.19 249 SER B CA 1
ATOM 4780 C C . SER B 1 249 ? 8.484 17.297 -21 1 44.19 249 SER B C 1
ATOM 4782 O O . SER B 1 249 ? 8.945 17.562 -19.891 1 44.19 249 SER B O 1
ATOM 4784 N N . LEU B 1 250 ? 9.25 16.656 -21.672 1 42.19 250 LEU B N 1
ATOM 4785 C CA . LEU B 1 250 ? 10.672 16.891 -21.875 1 42.19 250 LEU B CA 1
ATOM 4786 C C . LEU B 1 250 ? 11.008 18.375 -21.734 1 42.19 250 LEU B C 1
ATOM 4788 O O . LEU B 1 250 ? 12.164 18.734 -21.531 1 42.19 250 LEU B O 1
ATOM 4792 N N . ASN B 1 251 ? 10.039 19.156 -22.125 1 43.25 251 ASN B N 1
ATOM 4793 C CA . ASN B 1 251 ? 10.414 20.531 -22.406 1 43.25 251 ASN B CA 1
ATOM 4794 C C . ASN B 1 251 ? 10.234 21.422 -21.172 1 43.25 251 ASN B C 1
ATOM 4796 O O . ASN B 1 251 ? 10.219 22.656 -21.297 1 43.25 251 ASN B O 1
ATOM 4800 N N . ASP B 1 252 ? 9.742 20.828 -20.094 1 52.03 252 ASP B N 1
ATOM 4801 C CA . ASP B 1 252 ? 9.531 21.875 -19.094 1 52.03 252 ASP B CA 1
ATOM 4802 C C . ASP B 1 252 ? 10.805 22.141 -18.297 1 52.03 252 ASP B C 1
ATOM 4804 O O . ASP B 1 252 ? 11.516 21.203 -17.922 1 52.03 252 ASP B O 1
ATOM 4808 N N . GLY B 1 253 ? 11.648 23 -18.734 1 58.72 253 GLY B N 1
ATOM 4809 C CA . GLY B 1 253 ? 12.844 23.594 -18.156 1 58.72 253 GLY B CA 1
ATOM 4810 C C . GLY B 1 253 ? 12.805 23.641 -16.641 1 58.72 253 GLY B C 1
ATOM 4811 O O . GLY B 1 253 ? 13.68 24.25 -16 1 58.72 253 GLY B O 1
ATOM 4812 N N . TYR B 1 254 ? 11.812 22.922 -16.062 1 64.38 254 TYR B N 1
ATOM 4813 C CA . TYR B 1 254 ? 11.727 23 -14.602 1 64.38 254 TYR B CA 1
ATOM 4814 C C . TYR B 1 254 ? 12.562 21.906 -13.953 1 64.38 254 TYR B C 1
ATOM 4816 O O . TYR B 1 254 ? 12.258 20.719 -14.078 1 64.38 254 TYR B O 1
ATOM 4824 N N . SER B 1 255 ? 13.703 22.125 -13.539 1 79.94 255 SER B N 1
ATOM 4825 C CA . SER B 1 255 ? 14.602 21.188 -12.867 1 79.94 255 SER B CA 1
ATOM 4826 C C . SER B 1 255 ? 14.961 21.688 -11.469 1 79.94 255 SER B C 1
ATOM 4828 O O . SER B 1 255 ? 16.078 22.156 -11.234 1 79.94 255 SER B O 1
ATOM 4830 N N . VAL B 1 256 ? 13.898 21.625 -10.586 1 88.06 256 VAL B N 1
ATOM 4831 C CA . VAL B 1 256 ? 14.078 21.984 -9.18 1 88.06 256 VAL B CA 1
ATOM 4832 C C . VAL B 1 256 ? 13.875 20.75 -8.305 1 88.06 256 VAL B C 1
ATOM 4834 O O . VAL B 1 256 ? 12.883 20.031 -8.453 1 88.06 256 VAL B O 1
ATOM 4837 N N . PRO B 1 257 ? 14.82 20.547 -7.48 1 92.88 257 PRO B N 1
ATOM 4838 C CA . PRO B 1 257 ? 14.648 19.359 -6.629 1 92.88 257 PRO B CA 1
ATOM 4839 C C . PRO B 1 257 ? 13.414 19.453 -5.734 1 92.88 257 PRO B C 1
ATOM 4841 O O . PRO B 1 257 ? 13.055 20.531 -5.277 1 92.88 257 PRO B O 1
ATOM 4844 N N . ILE B 1 258 ? 12.875 18.406 -5.434 1 92.88 258 ILE B N 1
ATOM 4845 C CA . ILE B 1 258 ? 11.594 18.312 -4.734 1 92.88 258 ILE B CA 1
ATOM 4846 C 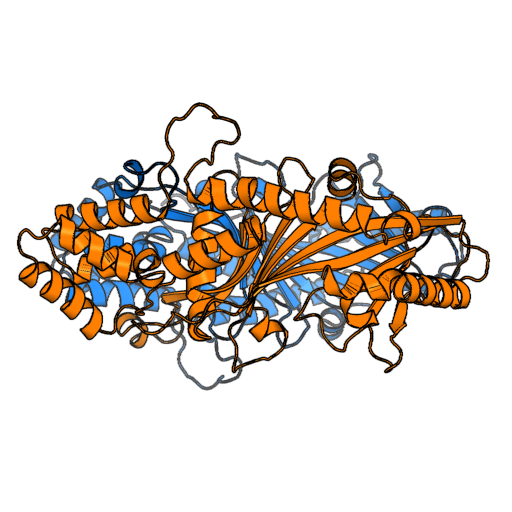C . ILE B 1 258 ? 11.703 19 -3.375 1 92.88 258 ILE B C 1
ATOM 4848 O O . ILE B 1 258 ? 10.734 19.578 -2.885 1 92.88 258 ILE B O 1
ATOM 4852 N N . TYR B 1 259 ? 12.867 18.984 -2.725 1 95.12 259 TYR B N 1
ATOM 4853 C CA . TYR B 1 259 ? 12.984 19.578 -1.399 1 95.12 259 TYR B CA 1
ATOM 4854 C C . TYR B 1 259 ? 12.812 21.094 -1.468 1 95.12 259 TYR B C 1
ATOM 4856 O O . TYR B 1 259 ? 12.406 21.719 -0.485 1 95.12 259 TYR B O 1
ATOM 4864 N N . LYS B 1 260 ? 13.117 21.656 -2.59 1 95.81 260 LYS B N 1
ATOM 4865 C CA . LYS B 1 260 ? 12.891 23.094 -2.744 1 95.81 260 LYS B CA 1
ATOM 4866 C C . LYS B 1 260 ? 11.406 23.422 -2.768 1 95.81 260 LYS B C 1
ATOM 4868 O O . LYS B 1 260 ? 10.984 24.453 -2.25 1 95.81 260 LYS B O 1
ATOM 4873 N N . GLU B 1 261 ? 10.672 22.609 -3.416 1 95.25 261 GLU B N 1
ATOM 4874 C CA . GLU B 1 261 ? 9.219 22.766 -3.367 1 95.25 261 GLU B CA 1
ATOM 4875 C C . GLU B 1 261 ? 8.695 22.609 -1.943 1 95.25 261 GLU B C 1
ATOM 4877 O O . GLU B 1 261 ? 7.797 23.344 -1.526 1 95.25 261 GLU B O 1
ATOM 4882 N N . MET B 1 262 ? 9.273 21.688 -1.229 1 97.19 262 MET B N 1
ATOM 4883 C CA . MET B 1 262 ? 8.891 21.5 0.168 1 97.19 262 MET B CA 1
ATOM 4884 C C . MET B 1 262 ? 9.156 22.766 0.978 1 97.19 262 MET B C 1
ATOM 4886 O O . MET B 1 262 ? 8.289 23.203 1.734 1 97.19 262 MET B O 1
ATOM 4890 N N . ILE B 1 263 ? 10.281 23.297 0.754 1 97.81 263 ILE B N 1
ATOM 4891 C CA . ILE B 1 263 ? 10.656 24.516 1.455 1 97.81 263 ILE B CA 1
ATOM 4892 C C . ILE B 1 263 ? 9.703 25.656 1.059 1 97.81 263 ILE B C 1
ATOM 4894 O O . ILE B 1 263 ? 9.273 26.438 1.908 1 97.81 263 ILE B O 1
ATOM 4898 N N . GLU B 1 264 ? 9.398 25.688 -0.181 1 96.75 264 GLU B N 1
ATOM 4899 C CA . GLU B 1 264 ? 8.516 26.734 -0.692 1 96.75 264 GLU B CA 1
ATOM 4900 C C . GLU B 1 264 ? 7.141 26.672 -0.037 1 96.75 264 GLU B C 1
ATOM 4902 O O . GLU B 1 264 ? 6.594 27.703 0.371 1 96.75 264 GLU B O 1
ATOM 4907 N N . VAL B 1 265 ? 6.613 25.547 0.109 1 97.12 265 VAL B N 1
ATOM 4908 C CA . VAL B 1 265 ? 5.305 25.375 0.731 1 97.12 265 VAL B CA 1
ATOM 4909 C C . VAL B 1 265 ? 5.359 25.828 2.188 1 97.12 265 VAL B C 1
ATOM 4911 O O . VAL B 1 265 ? 4.477 26.562 2.65 1 97.12 265 VAL B O 1
ATOM 4914 N N . ILE B 1 266 ? 6.391 25.469 2.885 1 98.12 266 ILE B N 1
ATOM 4915 C CA . ILE B 1 266 ? 6.543 25.828 4.289 1 98.12 266 ILE B CA 1
ATOM 4916 C C . ILE B 1 266 ? 6.715 27.344 4.418 1 98.12 266 ILE B C 1
ATOM 4918 O O . ILE B 1 266 ? 6.098 27.984 5.277 1 98.12 266 ILE B O 1
ATOM 4922 N N . TYR B 1 267 ? 7.531 27.906 3.592 1 98.12 267 TYR B N 1
ATOM 4923 C CA . TYR B 1 267 ? 7.773 29.344 3.594 1 98.12 267 TYR B CA 1
ATOM 4924 C C . TYR B 1 267 ? 6.477 30.109 3.363 1 98.12 267 TYR B C 1
ATOM 4926 O O . TYR B 1 267 ? 6.176 31.062 4.09 1 98.12 267 TYR B O 1
ATOM 4934 N N . ASN B 1 268 ? 5.742 29.703 2.363 1 97.38 268 ASN B N 1
ATOM 4935 C CA . ASN B 1 268 ? 4.477 30.359 2.057 1 97.38 268 ASN B CA 1
ATOM 4936 C C . ASN B 1 268 ? 3.502 30.281 3.229 1 97.38 268 ASN B C 1
ATOM 4938 O O . ASN B 1 268 ? 2.734 31.203 3.473 1 97.38 268 ASN B O 1
ATOM 4942 N N . ASP B 1 269 ? 3.553 29.188 3.93 1 97.19 269 ASP B N 1
ATOM 4943 C CA . ASP B 1 269 ? 2.703 29.047 5.109 1 97.19 269 ASP B CA 1
ATOM 4944 C C . ASP B 1 269 ? 3.17 29.953 6.238 1 97.19 269 ASP B C 1
ATOM 4946 O O . ASP B 1 269 ? 2.354 30.469 7.008 1 97.19 269 ASP B O 1
ATOM 4950 N N . LEU B 1 270 ? 4.473 30.141 6.387 1 97.94 270 LEU B N 1
ATOM 4951 C CA . LEU B 1 270 ? 4.965 31.109 7.355 1 97.94 270 LEU B CA 1
ATOM 4952 C C . LEU B 1 270 ? 4.449 32.5 7.035 1 97.94 270 LEU B C 1
ATOM 4954 O O . LEU B 1 270 ? 4.023 33.25 7.934 1 97.94 270 LEU B O 1
ATOM 4958 N N . VAL B 1 271 ? 4.465 32.844 5.805 1 97.19 271 VAL B N 1
ATOM 4959 C CA . VAL B 1 271 ? 3.979 34.156 5.367 1 97.19 271 VAL B CA 1
ATOM 4960 C C . VAL B 1 271 ? 2.486 34.281 5.672 1 97.19 271 VAL B C 1
ATOM 4962 O O . VAL B 1 271 ? 2.053 35.25 6.285 1 97.19 271 VAL B O 1
ATOM 4965 N N . ALA B 1 272 ? 1.749 33.25 5.309 1 94.06 272 ALA B N 1
ATOM 4966 C CA . ALA B 1 272 ? 0.294 33.281 5.441 1 94.06 272 ALA B CA 1
ATOM 4967 C C . ALA B 1 272 ? -0.122 33.281 6.91 1 94.06 272 ALA B C 1
ATOM 4969 O O . ALA B 1 272 ? -1.185 33.812 7.258 1 94.06 272 ALA B O 1
ATOM 4970 N N . HIS B 1 273 ? 0.735 32.781 7.758 1 94.88 273 HIS B N 1
ATOM 4971 C CA . HIS B 1 273 ? 0.4 32.656 9.172 1 94.88 273 HIS B CA 1
ATOM 4972 C C . HIS B 1 273 ? 1.233 33.594 10.016 1 94.88 273 HIS B C 1
ATOM 4974 O O . HIS B 1 273 ? 1.446 33.375 11.211 1 94.88 273 HIS B O 1
ATOM 4980 N N . GLU B 1 274 ? 1.81 34.562 9.43 1 94.81 274 GLU B N 1
ATOM 4981 C CA . GLU B 1 274 ? 2.512 35.688 10.07 1 94.81 274 GLU B CA 1
ATOM 4982 C C . GLU B 1 274 ? 3.645 35.188 10.961 1 94.81 274 GLU B C 1
ATOM 4984 O O . GLU B 1 274 ? 3.801 35.625 12.094 1 94.81 274 GLU B O 1
ATOM 4989 N N . GLY B 1 275 ? 4.238 34.125 10.516 1 94.81 275 GLY B N 1
ATOM 4990 C CA . GLY B 1 275 ? 5.457 33.656 11.148 1 94.81 275 GLY B CA 1
ATOM 4991 C C . GLY B 1 275 ? 5.203 32.781 12.367 1 94.81 275 GLY B C 1
ATOM 4992 O O . GLY B 1 275 ? 6.102 32.562 13.188 1 94.81 275 GLY B O 1
ATOM 4993 N N . GLN B 1 276 ? 3.982 32.281 12.586 1 94.69 276 GLN B N 1
ATOM 4994 C CA . GLN B 1 276 ? 3.697 31.406 13.711 1 94.69 276 GLN B CA 1
ATOM 4995 C C . GLN B 1 276 ? 4.32 30.031 13.5 1 94.69 276 GLN B C 1
ATOM 4997 O O . GLN B 1 276 ? 3.746 29.172 12.82 1 94.69 276 GLN B O 1
ATOM 5002 N N . PRO B 1 277 ? 5.434 29.766 14.148 1 96.62 277 PRO B N 1
ATOM 5003 C CA . PRO B 1 277 ? 6.262 28.625 13.75 1 96.62 277 PRO B CA 1
ATOM 5004 C C . PRO B 1 277 ? 5.633 27.281 14.109 1 96.62 277 PRO B C 1
ATOM 5006 O O . PRO B 1 277 ? 5.691 26.344 13.32 1 96.62 277 PRO B O 1
ATOM 5009 N N . LEU B 1 278 ? 5.031 27.188 15.289 1 95.88 278 LEU B N 1
ATOM 5010 C CA . LEU B 1 278 ? 4.484 25.906 15.719 1 95.88 278 LEU B CA 1
ATOM 5011 C C . LEU B 1 278 ? 3.303 25.5 14.844 1 95.88 278 LEU B C 1
ATOM 5013 O O . LEU B 1 278 ? 3.217 24.359 14.398 1 95.88 278 LEU B O 1
ATOM 5017 N N . SER B 1 279 ? 2.379 26.453 14.586 1 95.69 279 SER B N 1
ATOM 5018 C CA . SER B 1 279 ? 1.239 26.188 13.711 1 95.69 279 SER B CA 1
ATOM 5019 C C . SER B 1 279 ? 1.696 25.734 12.328 1 95.69 279 SER B C 1
ATOM 5021 O O . SER B 1 279 ? 1.194 24.75 11.797 1 95.69 279 SER B O 1
ATOM 5023 N N . VAL B 1 280 ? 2.643 26.438 11.82 1 97.88 280 VAL B N 1
ATOM 5024 C CA . VAL B 1 280 ? 3.133 26.141 10.477 1 97.88 280 VAL B CA 1
ATOM 5025 C C . VAL B 1 280 ? 3.805 24.766 10.461 1 97.88 280 VAL B C 1
ATOM 5027 O O . VAL B 1 280 ? 3.635 24 9.516 1 97.88 280 VAL B O 1
ATOM 5030 N N . ALA B 1 281 ? 4.555 24.5 11.516 1 97.88 281 ALA B N 1
ATOM 5031 C CA . ALA B 1 281 ? 5.203 23.188 11.609 1 97.88 281 ALA B CA 1
ATOM 5032 C C . ALA B 1 281 ? 4.172 22.062 11.641 1 97.88 281 ALA B C 1
ATOM 5034 O O . ALA B 1 281 ? 4.344 21.031 10.984 1 97.88 281 ALA B O 1
ATOM 5035 N N . LEU B 1 282 ? 3.119 22.281 12.344 1 96.94 282 LEU B N 1
ATOM 5036 C CA . LEU B 1 282 ? 2.078 21.266 12.453 1 96.94 282 LEU B CA 1
ATOM 5037 C C . LEU B 1 282 ? 1.338 21.109 11.133 1 96.94 282 LEU B C 1
ATOM 5039 O O . LEU B 1 282 ? 0.993 19.984 10.742 1 96.94 282 LEU B O 1
ATOM 5043 N N . ILE B 1 283 ? 1.075 22.172 10.438 1 96.94 283 ILE B N 1
ATOM 5044 C CA . ILE B 1 283 ? 0.43 22.156 9.125 1 96.94 283 ILE B CA 1
ATOM 5045 C C . ILE B 1 283 ? 1.257 21.328 8.156 1 96.94 283 ILE B C 1
ATOM 5047 O O . ILE B 1 283 ? 0.704 20.594 7.336 1 96.94 283 ILE B O 1
ATOM 5051 N N . ASN B 1 284 ? 2.557 21.422 8.25 1 97.31 284 ASN B N 1
ATOM 5052 C CA . ASN B 1 284 ? 3.475 20.766 7.316 1 97.31 284 ASN B CA 1
ATOM 5053 C C . ASN B 1 284 ? 4.191 19.594 7.965 1 97.31 284 ASN B C 1
ATOM 5055 O O . ASN B 1 284 ? 5.336 19.281 7.621 1 97.31 284 ASN B O 1
ATOM 5059 N N . LYS B 1 285 ? 3.607 18.984 8.891 1 96.25 285 LYS B N 1
ATOM 5060 C CA . LYS B 1 285 ? 4.227 17.922 9.68 1 96.25 285 LYS B CA 1
ATOM 5061 C C . LYS B 1 285 ? 4.797 16.828 8.781 1 96.25 285 LYS B C 1
ATOM 5063 O O . LYS B 1 285 ? 5.926 16.375 8.984 1 96.25 285 LYS B O 1
ATOM 5068 N N . ASN B 1 286 ? 4.121 16.453 7.762 1 94.56 286 ASN B N 1
ATOM 5069 C CA . ASN B 1 286 ? 4.508 15.352 6.875 1 94.56 286 ASN B CA 1
ATOM 5070 C C . ASN B 1 286 ? 5.773 15.688 6.094 1 94.56 286 ASN B C 1
ATOM 5072 O O . ASN B 1 286 ? 6.465 14.781 5.613 1 94.56 286 ASN B O 1
ATOM 5076 N N . LEU B 1 287 ? 6.035 16.938 5.902 1 97.56 287 LEU B N 1
ATOM 5077 C CA . LEU B 1 287 ? 7.25 17.359 5.215 1 97.56 287 LEU B CA 1
ATOM 5078 C C . LEU B 1 287 ? 8.398 17.562 6.203 1 97.56 287 LEU B C 1
ATOM 5080 O O . LEU B 1 287 ? 9.5 17.062 5.98 1 97.56 287 LEU B O 1
ATOM 5084 N N . ILE B 1 288 ? 8.07 18.172 7.273 1 98 288 ILE B N 1
ATOM 5085 C CA . ILE B 1 288 ? 9.086 18.594 8.234 1 98 288 ILE B CA 1
ATOM 5086 C C . ILE B 1 288 ? 9.68 17.375 8.93 1 98 288 ILE B C 1
ATOM 5088 O O . ILE B 1 288 ? 10.867 17.344 9.258 1 98 288 ILE B O 1
ATOM 5092 N N . GLU B 1 289 ? 8.914 16.344 9.086 1 97.12 289 GLU B N 1
ATOM 5093 C CA . GLU B 1 289 ? 9.391 15.141 9.758 1 97.12 289 GLU B CA 1
ATOM 5094 C C . GLU B 1 289 ? 10.328 14.336 8.852 1 97.12 289 GLU B C 1
ATOM 5096 O O . GLU B 1 289 ? 11.039 13.445 9.328 1 97.12 289 GLU B O 1
ATOM 5101 N N . ILE B 1 290 ? 10.297 14.594 7.582 1 98 290 ILE B N 1
ATOM 5102 C CA . ILE B 1 290 ? 11.266 13.969 6.691 1 98 290 ILE B CA 1
ATOM 5103 C C . ILE B 1 290 ? 12.672 14.469 7.023 1 98 290 ILE B C 1
ATOM 5105 O O . ILE B 1 290 ? 13.586 13.672 7.262 1 98 290 ILE B O 1
ATOM 5109 N N . ASP B 1 291 ? 12.789 15.719 7.066 1 98.56 291 ASP B N 1
ATOM 5110 C CA . ASP B 1 291 ? 14.047 16.406 7.363 1 98.56 291 ASP B CA 1
ATOM 5111 C C . ASP B 1 291 ? 13.789 17.797 7.953 1 98.56 291 ASP B C 1
ATOM 5113 O O . ASP B 1 291 ? 13.312 18.688 7.258 1 98.56 291 ASP B O 1
ATOM 5117 N N . TYR B 1 292 ? 14.188 17.969 9.195 1 98.5 292 TYR B N 1
ATOM 5118 C CA . TYR B 1 292 ? 13.891 19.188 9.93 1 98.5 292 TYR B CA 1
ATOM 5119 C C . TYR B 1 292 ? 14.609 20.391 9.305 1 98.5 292 TYR B C 1
ATOM 5121 O O . TYR B 1 292 ? 14.195 21.531 9.492 1 98.5 292 TYR B O 1
ATOM 5129 N N . GLU B 1 293 ? 15.648 20.141 8.469 1 98.38 293 GLU B N 1
ATOM 5130 C CA . GLU B 1 293 ? 16.375 21.188 7.77 1 98.38 293 GLU B CA 1
ATOM 5131 C C . GLU B 1 293 ? 15.461 21.953 6.82 1 98.38 293 GLU B C 1
ATOM 5133 O O . GLU B 1 293 ? 15.688 23.125 6.539 1 98.38 293 GLU B O 1
ATOM 5138 N N . LEU B 1 294 ? 14.461 21.312 6.355 1 98.62 294 LEU B N 1
ATOM 5139 C CA . LEU B 1 294 ? 13.484 21.984 5.5 1 98.62 294 LEU B CA 1
ATOM 5140 C C . LEU B 1 294 ? 12.859 23.172 6.219 1 98.62 294 LEU B C 1
ATOM 5142 O O . LEU B 1 294 ? 12.766 24.266 5.66 1 98.62 294 LEU B O 1
ATOM 5146 N N . PHE B 1 295 ? 12.438 22.953 7.453 1 98.75 295 PHE B N 1
ATOM 5147 C CA . PHE B 1 295 ? 11.797 24 8.25 1 98.75 295 PHE B CA 1
ATOM 5148 C C . PHE B 1 295 ? 12.789 25.109 8.594 1 98.75 295 PHE B C 1
ATOM 5150 O O . PHE B 1 295 ? 12.453 26.281 8.523 1 98.75 295 PHE B O 1
ATOM 5157 N N . LYS B 1 296 ? 13.969 24.719 8.961 1 98.62 296 LYS B N 1
ATOM 5158 C CA . LYS B 1 296 ? 15 25.688 9.281 1 98.62 296 LYS B CA 1
ATOM 5159 C C . LYS B 1 296 ? 15.266 26.625 8.102 1 98.62 296 LYS B C 1
ATOM 5161 O O . LYS B 1 296 ? 15.352 27.844 8.273 1 98.62 296 LYS B O 1
ATOM 5166 N N . ARG B 1 297 ? 15.383 26.047 6.973 1 98.19 297 ARG B N 1
ATOM 5167 C CA . ARG B 1 297 ? 15.648 26.828 5.777 1 98.19 297 ARG B CA 1
ATOM 5168 C C . ARG B 1 297 ? 14.484 27.766 5.469 1 98.19 297 ARG B C 1
ATOM 5170 O O . ARG B 1 297 ? 14.695 28.938 5.105 1 98.19 297 ARG B O 1
ATOM 5177 N N . ALA B 1 298 ? 13.312 27.297 5.598 1 98.62 298 ALA B N 1
ATOM 5178 C CA . ALA B 1 298 ? 12.148 28.141 5.406 1 98.62 298 ALA B CA 1
ATOM 5179 C C . ALA B 1 298 ? 12.141 29.297 6.406 1 98.62 298 ALA B C 1
ATOM 5181 O O . ALA B 1 298 ? 11.828 30.438 6.047 1 98.62 298 ALA B O 1
ATOM 5182 N N . CYS B 1 299 ? 12.484 29 7.668 1 98.69 299 CYS B N 1
ATOM 5183 C CA . CYS B 1 299 ? 12.555 30.031 8.703 1 98.69 299 CYS B CA 1
ATOM 5184 C C . CYS B 1 299 ? 13.594 31.094 8.352 1 98.69 299 CYS B C 1
ATOM 5186 O O . CYS B 1 299 ? 13.352 32.281 8.516 1 98.69 299 CYS B O 1
ATOM 5188 N N . LYS B 1 300 ? 14.734 30.656 7.891 1 98.25 300 LYS B N 1
ATOM 5189 C CA . LYS B 1 300 ? 15.797 31.578 7.516 1 98.25 300 LYS B CA 1
ATOM 5190 C C . LYS B 1 300 ? 15.344 32.5 6.395 1 98.25 300 LYS B C 1
ATOM 5192 O O . LYS B 1 300 ? 15.766 33.656 6.324 1 98.25 300 LYS B O 1
ATOM 5197 N N . MET B 1 301 ? 14.539 32.031 5.488 1 97.81 301 MET B N 1
ATOM 5198 C CA . MET B 1 301 ? 14.008 32.812 4.387 1 97.81 301 MET B CA 1
ATOM 5199 C C . MET B 1 301 ? 12.984 33.844 4.895 1 97.81 301 MET B C 1
ATOM 5201 O O . MET B 1 301 ? 12.922 34.969 4.391 1 97.81 301 MET B O 1
ATOM 5205 N N . TYR B 1 302 ? 12.242 33.469 5.848 1 98.31 302 TYR B N 1
ATOM 5206 C CA . TYR B 1 302 ? 11.125 34.281 6.301 1 98.31 302 TYR B CA 1
ATOM 5207 C C . TYR B 1 302 ? 11.586 35.344 7.273 1 98.31 302 TYR B C 1
ATOM 5209 O O . TYR B 1 302 ? 11.211 36.5 7.141 1 98.31 302 TYR B O 1
ATOM 5217 N N . TYR B 1 303 ? 12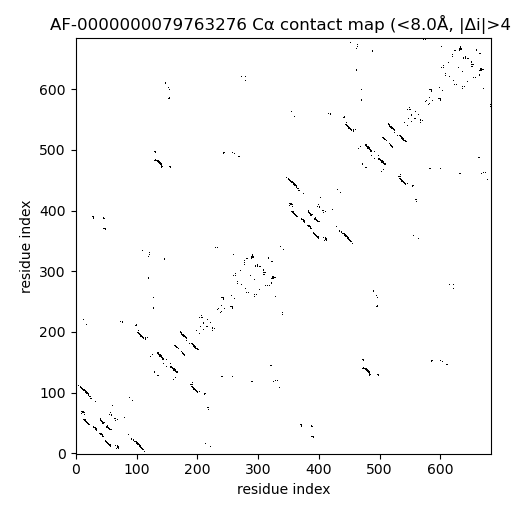.328 34.906 8.281 1 97.69 303 TYR B N 1
ATOM 5218 C CA . TYR B 1 303 ? 12.719 35.844 9.336 1 97.69 303 TYR B CA 1
ATOM 5219 C C . TYR B 1 303 ? 13.93 36.656 8.906 1 97.69 303 TYR B C 1
ATOM 5221 O O . TYR B 1 303 ? 14.953 36.094 8.5 1 97.69 303 TYR B O 1
ATOM 5229 N N . PRO B 1 304 ? 13.836 37.938 9.117 1 95.56 304 PRO B N 1
ATOM 5230 C CA . PRO B 1 304 ? 14.93 38.812 8.672 1 95.56 304 PRO B CA 1
ATOM 5231 C C . PRO B 1 304 ? 16.219 38.594 9.461 1 95.56 304 PRO B C 1
ATOM 5233 O O . PRO B 1 304 ? 17.312 38.688 8.914 1 95.56 304 PRO B O 1
ATOM 5236 N N . LYS B 1 305 ? 16.109 38.25 10.727 1 96.88 305 LYS B N 1
ATOM 5237 C CA . LYS B 1 305 ? 17.281 38.031 11.586 1 96.88 305 LYS B CA 1
ATOM 5238 C C . LYS B 1 305 ? 17.469 36.562 11.883 1 96.88 305 LYS B C 1
ATOM 5240 O O . LYS B 1 305 ? 16.5 35.844 12.203 1 96.88 305 LYS B O 1
ATOM 5245 N N . LEU B 1 306 ? 18.656 36.125 11.867 1 96.94 306 LEU B N 1
ATOM 5246 C CA . LEU B 1 306 ? 18.984 34.719 12.125 1 96.94 306 LEU B CA 1
ATOM 5247 C C . LEU B 1 306 ? 18.547 34.312 13.523 1 96.94 306 LEU B C 1
ATOM 5249 O O . LEU B 1 306 ? 18.062 33.188 13.719 1 96.94 306 LEU B O 1
ATOM 5253 N N . ASN B 1 307 ? 18.75 35.156 14.453 1 97.38 307 ASN B N 1
ATOM 5254 C CA . ASN B 1 307 ? 18.375 34.875 15.828 1 97.38 307 ASN B CA 1
ATOM 5255 C C . ASN B 1 307 ? 16.875 34.594 15.953 1 97.38 307 ASN B C 1
ATOM 5257 O O . ASN B 1 307 ? 16.469 33.688 16.703 1 97.38 307 ASN B O 1
ATOM 5261 N N . SER B 1 308 ? 16.094 35.344 15.289 1 97.19 308 SER B N 1
ATOM 5262 C CA . SER B 1 308 ? 14.648 35.125 15.281 1 97.19 308 SER B CA 1
ATOM 5263 C C . SER B 1 308 ? 14.297 33.812 14.648 1 97.19 308 SER B C 1
ATOM 5265 O O . SER B 1 308 ? 13.422 33.094 15.141 1 97.19 308 SER B O 1
ATOM 5267 N N . ALA B 1 309 ? 14.938 33.469 13.578 1 98 309 ALA B N 1
ATOM 5268 C CA . ALA B 1 309 ? 14.734 32.188 12.914 1 98 309 ALA B CA 1
ATOM 5269 C C . ALA B 1 309 ? 15.086 31.047 13.852 1 98 309 ALA B C 1
ATOM 5271 O O . ALA B 1 309 ? 14.32 30.078 13.969 1 98 309 ALA B O 1
ATOM 5272 N N . GLN B 1 310 ? 16.141 31.156 14.523 1 98.06 310 GLN B N 1
ATOM 5273 C CA . GLN B 1 310 ? 16.609 30.125 15.438 1 98.06 310 GLN B CA 1
ATOM 5274 C C . GLN B 1 310 ? 15.625 29.906 16.594 1 98.06 310 GLN B C 1
ATOM 5276 O O . GLN B 1 310 ? 15.367 28.781 17 1 98.06 310 GLN B O 1
ATOM 5281 N N . LYS B 1 311 ? 15.188 31 17.062 1 97.5 311 LYS B N 1
ATOM 5282 C CA . LYS B 1 311 ? 14.188 30.906 18.125 1 97.5 311 LYS B CA 1
ATOM 5283 C C . LYS B 1 311 ? 12.938 30.188 17.641 1 97.5 311 LYS B C 1
ATOM 5285 O O . LYS B 1 311 ? 12.352 29.391 18.375 1 97.5 311 LYS B O 1
ATOM 5290 N N . ALA B 1 312 ? 12.539 30.469 16.453 1 97.62 312 ALA B N 1
ATOM 5291 C CA . ALA B 1 312 ? 11.344 29.844 15.867 1 97.62 312 ALA B CA 1
ATOM 5292 C C . ALA B 1 312 ? 11.5 28.344 15.758 1 97.62 312 ALA B C 1
ATOM 5294 O O . ALA B 1 312 ? 10.656 27.578 16.25 1 97.62 312 ALA B O 1
ATOM 5295 N N . TRP B 1 313 ? 12.562 27.781 15.133 1 97.56 313 TRP B N 1
ATOM 5296 C CA . TRP B 1 313 ? 12.672 26.344 14.953 1 97.56 313 TRP B CA 1
ATOM 5297 C C . TRP B 1 313 ? 13.023 25.656 16.266 1 97.56 313 TRP B C 1
ATOM 5299 O O . TRP B 1 313 ? 12.711 24.484 16.469 1 97.56 313 TRP B O 1
ATOM 5309 N N . ALA B 1 314 ? 13.68 26.438 17.25 1 97.75 314 ALA B N 1
ATOM 5310 C CA . ALA B 1 314 ? 13.914 25.875 18.578 1 97.75 314 ALA B CA 1
ATOM 5311 C C . ALA B 1 314 ? 12.602 25.656 19.312 1 97.75 314 ALA B C 1
ATOM 5313 O O . ALA B 1 314 ? 12.445 24.656 20.031 1 97.75 314 ALA B O 1
ATOM 5314 N N . ARG B 1 315 ? 11.734 26.578 19.156 1 96.88 315 ARG B N 1
ATOM 5315 C CA . ARG B 1 315 ? 10.43 26.453 19.781 1 96.88 315 ARG B CA 1
ATOM 5316 C C . ARG B 1 315 ? 9.703 25.203 19.297 1 96.88 315 ARG B C 1
ATOM 5318 O O . ARG B 1 315 ? 9.125 24.469 20.109 1 96.88 315 ARG B O 1
ATOM 5325 N N . VAL B 1 316 ? 9.727 24.969 18.047 1 97.19 316 VAL B N 1
ATOM 5326 C CA . VAL B 1 316 ? 9.086 23.797 17.469 1 97.19 316 VAL B CA 1
ATOM 5327 C C . VAL B 1 316 ? 9.766 22.531 17.984 1 97.19 316 VAL B C 1
ATOM 5329 O O . VAL B 1 316 ? 9.094 21.578 18.391 1 97.19 316 VAL B O 1
ATOM 5332 N N . GLN B 1 317 ? 11.031 22.5 18 1 96.31 317 GLN B N 1
ATOM 5333 C CA . GLN B 1 317 ? 11.781 21.344 18.484 1 96.31 317 GLN B CA 1
ATOM 5334 C C . GLN B 1 317 ? 11.438 21.047 19.953 1 96.31 317 GLN B C 1
ATOM 5336 O O . GLN B 1 317 ? 11.273 19.875 20.312 1 96.31 317 GLN B O 1
ATOM 5341 N N . LYS B 1 318 ? 11.281 22 20.75 1 95.44 318 LYS B N 1
ATOM 5342 C CA . LYS B 1 318 ? 11.039 21.844 22.188 1 95.44 318 LYS B CA 1
ATOM 5343 C C . LYS B 1 318 ? 9.594 21.422 22.453 1 95.44 318 LYS B C 1
ATOM 5345 O O . LYS B 1 318 ? 9.297 20.875 23.531 1 95.44 318 LYS B O 1
ATOM 5350 N N . SER B 1 319 ? 8.695 21.719 21.547 1 93.38 319 SER B N 1
ATOM 5351 C CA . SER B 1 319 ? 7.277 21.438 21.75 1 93.38 319 SER B CA 1
ATOM 5352 C C . SER B 1 319 ? 7.016 19.953 21.891 1 93.38 319 SER B C 1
ATOM 5354 O O . SER B 1 319 ? 6.012 19.547 22.484 1 93.38 319 SER B O 1
ATOM 5356 N N . GLY B 1 320 ? 7.828 19.047 21.188 1 90.94 320 GLY B N 1
ATOM 5357 C CA . GLY B 1 320 ? 7.633 17.594 21.203 1 90.94 320 GLY B CA 1
ATOM 5358 C C . GLY B 1 320 ? 6.508 17.141 20.297 1 90.94 320 GLY B C 1
ATOM 5359 O O . GLY B 1 320 ? 6.133 15.969 20.297 1 90.94 320 GLY B O 1
ATOM 5360 N N . GLU B 1 321 ? 5.953 18.031 19.422 1 92.5 321 GLU B N 1
ATOM 5361 C CA . GLU B 1 321 ? 4.797 17.734 18.578 1 92.5 321 GLU B CA 1
ATOM 5362 C C . GLU B 1 321 ? 5.223 17.094 17.266 1 92.5 321 GLU B C 1
ATOM 5364 O O . GLU B 1 321 ? 4.41 16.453 16.578 1 92.5 321 GLU B O 1
ATOM 5369 N N . ILE B 1 322 ? 6.43 17.297 16.906 1 92.44 322 ILE B N 1
ATOM 5370 C CA . ILE B 1 322 ? 6.941 16.828 15.617 1 92.44 322 ILE B CA 1
ATOM 5371 C C . ILE B 1 322 ? 8.195 15.977 15.836 1 92.44 322 ILE B C 1
ATOM 5373 O O . ILE B 1 322 ? 9.023 16.297 16.688 1 92.44 322 ILE B O 1
ATOM 5377 N N . GLN B 1 323 ? 8.32 14.938 15.125 1 93.75 323 GLN B N 1
ATOM 5378 C CA . GLN B 1 323 ? 9.562 14.172 15.141 1 93.75 323 GLN B CA 1
ATOM 5379 C C . GLN B 1 323 ? 10.68 14.906 14.414 1 93.75 323 GLN B C 1
ATOM 5381 O O . GLN B 1 323 ? 10.477 15.414 13.312 1 93.75 323 GLN B O 1
ATOM 5386 N N . ILE B 1 324 ? 11.828 14.93 15.102 1 96.25 324 ILE B N 1
ATOM 5387 C CA . ILE B 1 324 ? 12.945 15.672 14.523 1 96.25 324 ILE B CA 1
ATOM 5388 C C . ILE B 1 324 ? 13.914 14.703 13.852 1 96.25 324 ILE B C 1
ATOM 5390 O O . ILE B 1 324 ? 14.57 13.906 14.523 1 96.25 324 ILE B O 1
ATOM 5394 N N . ASN B 1 325 ? 13.977 14.727 12.578 1 97.06 325 ASN B N 1
ATOM 5395 C CA . ASN B 1 325 ? 14.969 14.016 11.773 1 97.06 325 ASN B CA 1
ATOM 5396 C C . ASN B 1 325 ? 15.844 14.984 10.984 1 97.06 325 ASN B C 1
ATOM 5398 O O . ASN B 1 325 ? 15.359 16 10.477 1 97.06 325 ASN B O 1
ATOM 5402 N N . THR B 1 326 ? 17.141 14.672 10.906 1 97.25 326 THR B N 1
ATOM 5403 C CA . THR B 1 326 ? 18.047 15.578 10.211 1 97.25 326 THR B CA 1
ATOM 5404 C C . THR B 1 326 ? 18.953 14.805 9.266 1 97.25 326 THR B C 1
ATOM 5406 O O . THR B 1 326 ? 19.281 13.641 9.523 1 97.25 326 THR B O 1
ATOM 5409 N N . GLY B 1 327 ? 19.281 15.414 8.188 1 97.06 327 GLY B N 1
ATOM 5410 C CA . GLY B 1 327 ? 20.312 14.906 7.293 1 97.06 327 GLY B CA 1
ATOM 5411 C C . GLY B 1 327 ? 19.781 13.852 6.332 1 97.06 327 GLY B C 1
ATOM 5412 O O . GLY B 1 327 ? 20.562 13.117 5.723 1 97.06 327 GLY B O 1
ATOM 5413 N N . ILE B 1 328 ? 18.5 13.773 6.227 1 98.12 328 ILE B N 1
ATOM 5414 C CA . ILE B 1 328 ? 17.891 12.711 5.418 1 98.12 328 ILE B CA 1
ATOM 5415 C C . ILE B 1 328 ? 18.141 13 3.938 1 98.12 328 ILE B C 1
ATOM 5417 O O . ILE B 1 328 ? 18.562 12.109 3.188 1 98.12 328 ILE B O 1
ATOM 5421 N N . ILE B 1 329 ? 17.891 14.203 3.49 1 97.94 329 ILE B N 1
ATOM 5422 C CA . ILE B 1 329 ? 18.016 14.586 2.088 1 97.94 329 ILE B CA 1
ATOM 5423 C C . ILE B 1 329 ? 19.484 14.477 1.652 1 97.94 329 ILE B C 1
ATOM 5425 O O . ILE B 1 329 ? 19.781 13.938 0.583 1 97.94 329 ILE B O 1
ATOM 5429 N N . ASP B 1 330 ? 20.391 14.938 2.506 1 96.44 330 ASP B N 1
ATOM 5430 C CA . ASP B 1 330 ? 21.812 14.828 2.213 1 96.44 330 ASP B CA 1
ATOM 5431 C C . ASP B 1 330 ? 22.234 13.367 2.086 1 96.44 330 ASP B C 1
ATOM 5433 O O . ASP B 1 330 ? 23.031 13.023 1.212 1 96.44 330 ASP B O 1
ATOM 5437 N N . GLU B 1 331 ? 21.781 12.617 2.947 1 97 331 GLU B N 1
ATOM 5438 C CA . GLU B 1 331 ? 22.109 11.188 2.918 1 97 331 GLU B CA 1
ATOM 5439 C C . GLU B 1 331 ? 21.578 10.531 1.646 1 97 331 GLU B C 1
ATOM 5441 O O . GLU B 1 331 ? 22.266 9.703 1.041 1 97 331 GLU B O 1
ATOM 5446 N N . PHE B 1 332 ? 20.375 10.898 1.23 1 97.94 332 PHE B N 1
ATOM 5447 C CA . PHE B 1 332 ? 19.812 10.391 -0.011 1 97.94 332 PHE B CA 1
ATOM 5448 C C . PHE B 1 332 ? 20.688 10.75 -1.2 1 97.94 332 PHE B C 1
ATOM 5450 O O . PHE B 1 332 ? 20.984 9.906 -2.049 1 97.94 332 PHE B O 1
ATOM 5457 N N . VAL B 1 333 ? 21.031 11.992 -1.247 1 96.38 333 VAL B N 1
ATOM 5458 C CA . VAL B 1 333 ? 21.875 12.461 -2.344 1 96.38 333 VAL B CA 1
ATOM 5459 C C . VAL B 1 333 ? 23.188 11.711 -2.344 1 96.38 333 VAL B C 1
ATOM 5461 O O . VAL B 1 333 ? 23.672 11.273 -3.396 1 96.38 333 VAL B O 1
ATOM 5464 N N . SER B 1 334 ? 23.781 11.539 -1.179 1 96.38 334 SER B N 1
ATOM 5465 C CA . SER B 1 334 ? 25.047 10.836 -1.059 1 96.38 334 SER B CA 1
ATOM 5466 C C . SER B 1 334 ? 24.938 9.398 -1.558 1 96.38 334 SER B C 1
ATOM 5468 O O . SER B 1 334 ? 25.75 8.953 -2.369 1 96.38 334 SER B O 1
ATOM 5470 N N . ILE B 1 335 ? 23.969 8.688 -1.125 1 97.19 335 ILE B N 1
ATOM 5471 C CA . ILE B 1 335 ? 23.75 7.301 -1.511 1 97.19 335 ILE B CA 1
ATOM 5472 C C . ILE B 1 335 ? 23.5 7.215 -3.014 1 97.19 335 ILE B C 1
ATOM 5474 O O . ILE B 1 335 ? 24.016 6.324 -3.689 1 97.19 335 ILE B O 1
ATOM 5478 N N . SER B 1 336 ? 22.688 8.125 -3.514 1 97.44 336 SER B N 1
ATOM 5479 C CA . SER B 1 336 ? 22.359 8.133 -4.934 1 97.44 336 SER B CA 1
ATOM 5480 C C . SER B 1 336 ? 23.594 8.344 -5.789 1 97.44 336 SER B C 1
ATOM 5482 O O . SER B 1 336 ? 23.766 7.699 -6.828 1 97.44 336 SER B O 1
ATOM 5484 N N . LYS B 1 337 ? 24.422 9.234 -5.363 1 96.06 337 LYS B N 1
ATOM 5485 C CA . LYS B 1 337 ? 25.672 9.453 -6.082 1 96.06 337 LYS B CA 1
ATOM 5486 C C . LYS B 1 337 ? 26.516 8.18 -6.117 1 96.06 337 LYS B C 1
ATOM 5488 O O . LYS B 1 337 ? 27.109 7.844 -7.148 1 96.06 337 LYS B O 1
ATOM 5493 N N . GLN B 1 338 ? 26.562 7.508 -5.023 1 96.31 338 GLN B N 1
ATOM 5494 C CA . GLN B 1 338 ? 27.328 6.27 -4.957 1 96.31 338 GLN B CA 1
ATOM 5495 C C . GLN B 1 338 ? 26.75 5.211 -5.887 1 96.31 338 GLN B C 1
ATOM 5497 O O . GLN B 1 338 ? 27.5 4.512 -6.582 1 96.31 338 GLN B O 1
ATOM 5502 N N . ILE B 1 339 ? 25.484 5.113 -5.922 1 97.06 339 ILE B N 1
ATOM 5503 C CA . ILE B 1 339 ? 24.828 4.109 -6.746 1 97.06 339 ILE B CA 1
ATOM 5504 C C . ILE B 1 339 ? 25.094 4.391 -8.219 1 97.06 339 ILE B C 1
ATOM 5506 O O . ILE B 1 339 ? 25.375 3.475 -8.992 1 97.06 339 ILE B O 1
ATOM 5510 N N . ILE B 1 340 ? 24.984 5.617 -8.555 1 95.81 340 ILE B N 1
ATOM 5511 C CA . ILE B 1 340 ? 25.062 6.008 -9.961 1 95.81 340 ILE B CA 1
ATOM 5512 C C . ILE B 1 340 ? 26.5 5.973 -10.43 1 95.81 340 ILE B C 1
ATOM 5514 O O . ILE B 1 340 ? 26.797 5.547 -11.555 1 95.81 340 ILE B O 1
ATOM 5518 N N . TYR B 1 341 ? 27.469 6.379 -9.578 1 91.75 341 TYR B N 1
ATOM 5519 C CA . TYR B 1 341 ? 28.812 6.66 -10.086 1 91.75 341 TYR B CA 1
ATOM 5520 C C . TYR B 1 341 ? 29.812 5.656 -9.547 1 91.75 341 TYR B C 1
ATOM 5522 O O . TYR B 1 341 ? 30.969 5.613 -10 1 91.75 341 TYR B O 1
ATOM 5530 N N . GLU B 1 342 ? 29.516 4.852 -8.523 1 81.81 342 GLU B N 1
ATOM 5531 C CA . GLU B 1 342 ? 30.469 3.902 -7.961 1 81.81 342 GLU B CA 1
ATOM 5532 C C . GLU B 1 342 ? 30.031 2.463 -8.234 1 81.81 342 GLU B C 1
ATOM 5534 O O . GLU B 1 342 ? 30.875 1.614 -8.562 1 81.81 342 GLU B O 1
#

Radius of gyration: 27.57 Å; Cα contacts (8 Å, |Δi|>4): 1377; chains: 2; bounding box: 73×78×53 Å

Foldseek 3Di:
DPDPPFKDKAKFWFKWKKFWAFPDDAPDQKDFDAEPVRHGFWIWGDDPRGIIIIGTQVVNPPPDCLHHCGPVNLVCLVVSLVVVVVVVCVRHNPGTPFMFTFKIKIKMKIWFPFQVLQQLLVLVQCVLQDDPPWDKDWDWDFAAFAPVRVVDDPDGPDTRTAKMKTDCDPVNFKIWIKGFVCVVVVNDGIGMIMIMIMGGNVNLVVLVADTTPVRRSHSVRRVSSLLVVLVCCCVNRVCSQQVVPPPPCVPPPRGHGVLVVLLVQLLVLCVVVVNQQQVSCSVSQSNCLSAVVSSLVSLPVNDPDNVRSVVSSVVNVVNRGHHHDHCSVVSVVSNSCVSNPD/DPDPPFKDKAKFWFKWKKFWAFPDDAPDQKDFDAEPVRDGFWIWGDDPRGIIIIGTQVVNPPPDVLHHCGPVNLVCLVVSLVVVVVVVCVRHNPGTPFMFTFKIKIKMKIWFPFQVLQQLLVLVQCVLQDDPPWDKDWDWDFAAFAPVRVVDDPDGPDTRTFKMKTDCDPVNFKIWIKGFVCVVVVNDGIGMIMIMIMGGNVNLVVLVADTTPVRRSHSVRRVSSLLVVLVCCCVNRVCSQQVVPPPPCVPPPRRHGVLVVLLVQLLVVCVVVVNQQQVSCSVSQSNCLSAVVSSLVSLPVNDPDNVRSVVSSVVNVVNRGHHHDHCSVVSVVSNSCVSNPD

Nearest PDB structures (foldseek):
  4cij-assembly2_C  TM=4.974E-01  e=8.756E-07  Geobacillus stearothermophilus
  8wa1-assembly1_a  TM=2.331E-01  e=8.894E-01  Nicotiana tabacum
  8qma-assembly1_D  TM=2.282E-01  e=1.668E+00  Sinapis alba
  7tcd-assembly1_A  TM=1.477E-01  e=2.789E+00  synthetic construct
  9fti-assembly1_B  TM=1.235E-01  e=6.683E-01  Desulfofustis sp. PB-SRB1

pLDDT: mean 91.45, std 11.4, range [29.12, 98.75]

Secondary structure (DSSP, 8-state):
-----PPEEEEEEEEEEEEEEE----S-SEEEEE-TTS-EEEEEEEETTEEEEEEETHHHHSS--SS-B-GGGGGGHHHHHHHHHHHHHHHHTT-EEEEEEEEEEEEEEEE-SSGGGHHHHHHHHHHHH--SSS-EEEEEEEE--SGGGTTSSS--SEEEEEEEEEPPPTTSSEEEEEEEHHHHTT--SS-EEEEEEEE-HHHHHHTT--SBHHHHSSHHHHHHHHHHHHHHHIIIIIHHHTT---SS-TT------HHHHHHHHHHHHHHHTTT-HHHHHHHTHHHHTT-THHHHHHHHHH-SSHHHHHHHHHHHHHH-SS----SHHHHHHHHHHHHHH-/-----PPEEEEEEEEEEEEEEES---S-SEEEEE-TTS-EEEEEEEETTEEEEEEETHHHHSS--SS-B-GGGGGGHHHHHHHHHHHHHHHHTT-EEEEEEEEEEEEEEEE-SSGGGHHHHHHHHHHHH--SSS-EEEEEEEE--SGGGTTSSS--SEEEEEEEEEPPPTTSSEEEEEEEHHHHTT--SS-EEEEEEEE-HHHHHHTT--SBHHHHSSHHHHHHHHHHHHHHHIIIIIHHHTT---SS-TT------HHHHHHHHHHHHHHHTTT-HHHHHHHTHHHHTT-THHHHHHHHHH-SSHHHHHHHHHHHHHH-SS----SHHHHHHHHHHHHHH-